Protein AF-I2FUZ2-F1 (afdb_monomer)

Foldseek 3Di:
DDDDDDDDPDDPDDDPVVVVCVPPPPDPPPDDPDDDPPPPPPPPDPDDPPDDDDDPDDDDDDPDDDDPDPPPCPPDPPPDDDDPPVPDDPDDDDPVVVCVVCVVVPCPPCVPVDPPPDPDPDDPDDDDDDPDDPDPDDDPPPPDDPDDPDDDDPQVVLVVVLVVLVVVLVVLVVCVVVVVPDDDDDPPPSVVVNVVSVVVNVVSVVVPDPPVVPPDPPPVVVVVVVVVVVVVPDDDDDDDDDDDDDDDPPDDDVVVVVVVVVVVVVVVVVVCVVVVCPVVVVCPVDPRDDDVVVVVVVVVVVVVCVVCVVVVVVVVVVVVVVVVVVVVVVVVVVVVVVPDPPPPPDDDDDDDPVVVVVVVVVVVVCVVCVVVVVCVVVVVVVCVVCVVVVVVVVVVVVVVVVVVVVVVVVVVVVVVVVVVVVVVVVVVVVVVVVVVVVVVVVVVVVVVVVVVVVVVD

Structure (mmCIF, N/CA/C/O backbone):
data_AF-I2FUZ2-F1
#
_entry.id   AF-I2FUZ2-F1
#
loop_
_atom_site.group_PDB
_atom_site.id
_atom_site.type_symbol
_atom_site.label_atom_id
_atom_site.label_alt_id
_atom_site.label_comp_id
_atom_site.label_asym_id
_atom_site.label_entity_id
_atom_site.label_seq_id
_atom_site.pdbx_PDB_ins_code
_atom_site.Cartn_x
_atom_site.Cartn_y
_atom_site.Cartn_z
_atom_site.occupancy
_atom_site.B_iso_or_equiv
_atom_site.auth_seq_id
_atom_site.auth_comp_id
_atom_site.auth_asym_id
_atom_site.auth_atom_id
_atom_site.pdbx_PDB_model_num
ATOM 1 N N . MET A 1 1 ? 18.323 -67.529 -18.751 1.00 40.09 1 MET A N 1
ATOM 2 C CA . MET A 1 1 ? 19.541 -66.692 -18.759 1.00 40.09 1 MET A CA 1
ATOM 3 C C . MET A 1 1 ? 19.443 -65.719 -19.923 1.00 40.09 1 MET A C 1
ATOM 5 O O . MET A 1 1 ? 19.064 -66.147 -21.001 1.00 40.09 1 MET A O 1
ATOM 9 N N . SER A 1 2 ? 19.791 -64.460 -19.655 1.00 39.03 2 SER A N 1
ATOM 10 C CA . SER A 1 2 ? 19.950 -63.307 -20.558 1.00 39.03 2 SER A CA 1
ATOM 11 C C . SER A 1 2 ? 18.724 -62.638 -21.204 1.00 39.03 2 SER A C 1
ATOM 13 O O . SER A 1 2 ? 18.234 -63.072 -22.235 1.00 39.03 2 SER A O 1
ATOM 15 N N . GLN A 1 3 ? 18.390 -61.487 -20.599 1.00 40.50 3 GLN A N 1
ATOM 16 C CA . GLN A 1 3 ? 18.209 -60.156 -21.208 1.00 40.50 3 GLN A CA 1
ATOM 17 C C . GLN A 1 3 ? 17.026 -59.921 -22.162 1.00 40.50 3 GLN A C 1
ATOM 19 O O . GLN A 1 3 ? 17.056 -60.363 -23.299 1.00 40.50 3 GLN A O 1
ATOM 24 N N . GLN A 1 4 ? 16.083 -59.060 -21.753 1.00 32.25 4 GLN A N 1
ATOM 25 C CA . GLN A 1 4 ? 16.110 -57.640 -22.143 1.00 32.25 4 GLN A CA 1
ATOM 26 C C . GLN A 1 4 ? 15.110 -56.842 -21.288 1.00 32.25 4 GLN A C 1
ATOM 28 O O . GLN A 1 4 ? 13.900 -57.006 -21.397 1.00 32.25 4 GLN A O 1
ATOM 33 N N . ALA A 1 5 ? 15.635 -56.000 -20.397 1.00 36.00 5 ALA A N 1
ATOM 34 C CA . ALA A 1 5 ? 14.879 -54.963 -19.712 1.00 36.00 5 ALA A CA 1
ATOM 35 C C . ALA A 1 5 ? 15.056 -53.675 -20.522 1.00 36.00 5 ALA A C 1
ATOM 37 O O . ALA A 1 5 ? 16.137 -53.093 -20.530 1.00 36.00 5 ALA A O 1
ATOM 38 N N . SER A 1 6 ? 14.012 -53.256 -21.227 1.00 32.69 6 SER A N 1
ATOM 39 C CA . SER A 1 6 ? 13.906 -51.931 -21.837 1.00 32.69 6 SER A CA 1
ATOM 40 C C . SER A 1 6 ? 12.776 -51.188 -21.132 1.00 32.69 6 SER A C 1
ATOM 42 O O . SER A 1 6 ? 11.663 -51.092 -21.642 1.00 32.69 6 SER A O 1
ATOM 44 N N . ALA A 1 7 ? 13.052 -50.732 -19.911 1.00 34.69 7 ALA A N 1
ATOM 45 C CA . ALA A 1 7 ? 12.229 -49.735 -19.246 1.00 34.69 7 ALA A CA 1
ATOM 46 C C . ALA A 1 7 ? 12.725 -48.365 -19.716 1.00 34.69 7 ALA A C 1
ATOM 48 O O . ALA A 1 7 ? 13.815 -47.923 -19.361 1.00 34.69 7 ALA A O 1
ATOM 49 N N . SER A 1 8 ? 11.936 -47.753 -20.587 1.00 34.09 8 SER A N 1
ATOM 50 C CA . SER A 1 8 ? 12.057 -46.389 -21.079 1.00 34.09 8 SER A CA 1
ATOM 51 C C . SER A 1 8 ? 11.969 -45.398 -19.916 1.00 34.09 8 SER A C 1
ATOM 53 O O . SER A 1 8 ? 10.891 -45.021 -19.465 1.00 34.09 8 SER A O 1
ATOM 55 N N . THR A 1 9 ? 13.128 -44.979 -19.416 1.00 35.41 9 THR A N 1
ATOM 56 C CA . THR A 1 9 ? 13.282 -43.813 -18.545 1.00 35.41 9 THR A CA 1
ATOM 57 C C . THR A 1 9 ? 13.390 -42.571 -19.421 1.00 35.41 9 THR A C 1
ATOM 59 O O . THR A 1 9 ? 14.491 -42.111 -19.709 1.00 35.41 9 THR A O 1
ATOM 62 N N . ASP A 1 10 ? 12.254 -42.057 -19.883 1.00 38.00 10 ASP A N 1
ATOM 63 C CA . ASP A 1 10 ? 12.193 -40.763 -20.567 1.00 38.00 10 ASP A CA 1
ATOM 64 C C . ASP A 1 10 ? 10.970 -39.996 -20.055 1.00 38.00 10 ASP A C 1
ATOM 66 O O . ASP A 1 10 ? 9.914 -39.930 -20.673 1.00 38.00 10 ASP A O 1
ATOM 70 N N . ALA A 1 11 ? 11.078 -39.526 -18.813 1.00 39.94 11 ALA A N 1
ATOM 71 C CA . ALA A 1 11 ? 10.069 -38.702 -18.158 1.00 39.94 11 ALA A CA 1
ATOM 72 C C . ALA A 1 11 ? 10.743 -37.861 -17.070 1.00 39.94 11 ALA A C 1
ATOM 74 O O . ALA A 1 11 ? 10.525 -38.066 -15.879 1.00 39.94 11 ALA A O 1
ATOM 75 N N . LEU A 1 12 ? 11.623 -36.940 -17.465 1.00 42.84 12 LEU A N 1
ATOM 76 C CA . LEU A 1 12 ? 12.189 -35.968 -16.531 1.00 42.84 12 LEU A CA 1
ATOM 77 C C . LEU A 1 12 ? 12.369 -34.603 -17.206 1.00 42.84 12 LEU A C 1
ATOM 79 O O . LEU A 1 12 ? 13.480 -34.220 -17.548 1.00 42.84 12 LEU A O 1
ATOM 83 N N . ALA A 1 13 ? 11.249 -33.906 -17.428 1.00 43.50 13 ALA A N 1
ATOM 84 C CA . ALA A 1 13 ? 11.123 -32.438 -17.470 1.00 43.50 13 ALA A CA 1
ATOM 85 C C . ALA A 1 13 ? 9.737 -32.061 -18.030 1.00 43.50 13 ALA A C 1
ATOM 87 O O . ALA A 1 13 ? 9.610 -31.598 -19.157 1.00 43.50 13 ALA A O 1
ATOM 88 N N . GLY A 1 14 ? 8.677 -32.293 -17.256 1.00 41.06 14 GLY A N 1
ATOM 89 C CA . GLY A 1 14 ? 7.316 -31.901 -17.624 1.00 41.06 14 GLY A CA 1
ATOM 90 C C . GLY A 1 14 ? 6.618 -31.304 -16.414 1.00 41.06 14 GLY A C 1
ATOM 91 O O . GLY A 1 14 ? 6.515 -31.964 -15.387 1.00 41.06 14 GLY A O 1
ATOM 92 N N . SER A 1 15 ? 6.225 -30.037 -16.543 1.00 50.38 15 SER A N 1
ATOM 93 C CA . SER A 1 15 ? 5.477 -29.192 -15.603 1.00 50.38 15 SER A CA 1
ATOM 94 C C . SER A 1 15 ? 4.699 -29.941 -14.507 1.00 50.38 15 SER A C 1
ATOM 96 O O . SER A 1 15 ? 3.905 -30.834 -14.796 1.00 50.38 15 SER A O 1
ATOM 98 N N . SER A 1 16 ? 4.855 -29.523 -13.245 1.00 55.97 16 SER A N 1
ATOM 99 C CA . SER A 1 16 ? 4.194 -30.117 -12.064 1.00 55.97 16 SER A CA 1
ATOM 100 C C . SER A 1 16 ? 2.656 -30.123 -12.114 1.00 55.97 16 SER A C 1
ATOM 102 O O . SER A 1 16 ? 2.009 -30.736 -11.268 1.00 55.97 16 SER A O 1
ATOM 104 N N . SER A 1 17 ? 2.053 -29.458 -13.101 1.00 58.78 17 SER A N 1
ATOM 105 C CA . SER A 1 17 ? 0.627 -29.546 -13.408 1.00 58.78 17 SER A CA 1
ATOM 106 C C . SER A 1 17 ? 0.233 -30.854 -14.106 1.00 58.78 17 SER A C 1
ATOM 108 O O . SER A 1 17 ? -0.862 -31.346 -13.856 1.00 58.78 17 SER A O 1
ATOM 110 N N . TYR A 1 18 ? 1.107 -31.467 -14.911 1.00 66.31 18 TYR A N 1
ATOM 111 C CA . TYR A 1 18 ? 0.784 -32.696 -15.652 1.00 66.31 18 TYR A CA 1
ATOM 112 C C . TYR A 1 18 ? 0.655 -33.924 -14.746 1.00 66.31 18 TYR A C 1
ATOM 114 O O . TYR A 1 18 ? -0.139 -34.819 -15.024 1.00 66.31 18 TYR A O 1
ATOM 122 N N . THR A 1 19 ? 1.365 -33.958 -13.616 1.00 78.88 19 THR A N 1
ATOM 123 C CA . THR A 1 19 ? 1.270 -35.071 -12.656 1.00 78.88 19 THR A CA 1
ATOM 124 C C . THR A 1 19 ? -0.085 -35.128 -11.951 1.00 78.88 19 THR A C 1
ATOM 126 O O . THR A 1 19 ? -0.524 -36.216 -11.587 1.00 78.88 19 THR A O 1
ATOM 129 N N . LYS A 1 20 ? -0.781 -33.988 -11.803 1.00 83.75 20 LYS A N 1
ATOM 130 C CA . LYS A 1 20 ? -2.131 -33.928 -11.214 1.00 83.75 20 LYS A CA 1
ATOM 131 C C . LYS A 1 20 ? -3.186 -34.589 -12.102 1.00 83.75 20 LYS A C 1
ATOM 133 O O . LYS A 1 20 ? -4.158 -35.121 -11.581 1.00 83.75 20 LYS A O 1
ATOM 138 N N . TYR A 1 21 ? -2.985 -34.557 -13.420 1.00 84.69 21 TYR A N 1
ATOM 139 C CA . TYR A 1 21 ? -3.947 -35.051 -14.408 1.00 84.69 21 TYR A CA 1
ATOM 140 C C . TYR A 1 21 ? -3.575 -36.418 -14.999 1.00 84.69 21 TYR A C 1
ATOM 142 O O . TYR A 1 21 ? -4.406 -37.050 -15.638 1.00 84.69 21 TYR A O 1
ATOM 150 N N . ALA A 1 22 ? -2.363 -36.914 -14.738 1.00 83.06 22 ALA A N 1
ATOM 151 C CA . ALA A 1 22 ? -1.877 -38.203 -15.233 1.00 83.06 22 ALA A CA 1
ATOM 152 C C . ALA A 1 22 ? -2.660 -39.426 -14.711 1.00 83.06 22 ALA A C 1
ATOM 154 O O . ALA A 1 22 ? -2.589 -40.497 -15.308 1.00 83.06 22 ALA A O 1
ATOM 155 N N . SER A 1 23 ? -3.384 -39.295 -13.593 1.00 84.50 23 SER A N 1
ATOM 156 C CA . SER A 1 23 ? -4.227 -40.359 -13.027 1.00 84.50 23 SER A CA 1
ATOM 157 C C . SER A 1 23 ? -5.651 -40.389 -13.593 1.00 84.50 23 SER A C 1
ATOM 159 O O . SER A 1 23 ? -6.408 -41.307 -13.273 1.00 84.50 23 SER A O 1
ATOM 161 N N . LEU A 1 24 ? -6.032 -39.401 -14.410 1.00 86.12 24 LEU A N 1
ATOM 162 C CA . LEU A 1 24 ? -7.359 -39.311 -15.014 1.00 86.12 24 LEU A CA 1
ATOM 163 C C . LEU A 1 24 ? -7.347 -39.982 -16.403 1.00 86.12 24 LEU A C 1
ATOM 165 O O . LEU A 1 24 ? -6.492 -39.647 -17.221 1.00 86.12 24 LEU A O 1
ATOM 169 N N . PRO A 1 25 ? -8.281 -40.909 -16.695 1.00 81.81 25 PRO A N 1
ATOM 170 C CA . PRO A 1 25 ? -8.277 -41.685 -17.941 1.00 81.81 25 PRO A CA 1
ATOM 171 C C . PRO A 1 25 ? -8.645 -40.883 -19.206 1.00 81.81 25 PRO A C 1
ATOM 173 O O . PRO A 1 25 ? -8.285 -41.313 -20.296 1.00 81.81 25 PRO A O 1
ATOM 176 N N . ASP A 1 26 ? -9.304 -39.727 -19.067 1.00 79.69 26 ASP A N 1
ATOM 177 C CA . ASP A 1 26 ? -9.856 -38.926 -20.179 1.00 79.69 26 ASP A CA 1
ATOM 178 C C . ASP A 1 26 ? -9.151 -37.564 -20.369 1.00 79.69 26 ASP A C 1
ATOM 180 O O . ASP A 1 26 ? -9.751 -36.597 -20.839 1.00 79.69 26 ASP A O 1
ATOM 184 N N . VAL A 1 27 ? -7.875 -37.448 -19.986 1.00 84.56 27 VAL A N 1
ATOM 185 C CA . VAL A 1 27 ? -7.090 -36.224 -20.231 1.00 84.56 27 VAL A CA 1
ATOM 186 C C . VAL A 1 27 ? -6.221 -36.412 -21.468 1.00 84.56 27 VAL A C 1
ATOM 188 O O . VAL A 1 27 ? -5.251 -37.171 -21.460 1.00 84.56 27 VAL A O 1
ATOM 191 N N . ASP A 1 28 ? -6.563 -35.696 -22.538 1.00 81.88 28 ASP A N 1
ATOM 192 C CA . ASP A 1 28 ? -5.774 -35.671 -23.767 1.00 81.88 28 ASP A CA 1
ATOM 193 C C . ASP A 1 28 ? -4.495 -34.848 -23.557 1.00 81.88 28 ASP A C 1
ATOM 195 O O . ASP A 1 28 ? -4.516 -33.621 -23.510 1.00 81.88 28 ASP A O 1
ATOM 199 N N . THR A 1 29 ? -3.367 -35.543 -23.410 1.00 79.94 29 THR A N 1
ATOM 200 C CA . THR A 1 29 ? -2.031 -34.937 -23.284 1.00 79.94 29 THR A CA 1
ATOM 201 C C . THR A 1 29 ? -1.357 -34.688 -24.637 1.00 79.94 29 THR A C 1
ATOM 203 O O . THR A 1 29 ? -0.244 -34.166 -24.676 1.00 79.94 29 THR A O 1
ATOM 206 N N . SER A 1 30 ? -2.002 -35.080 -25.741 1.00 81.94 30 SER A N 1
ATOM 207 C CA . SER A 1 30 ? -1.455 -34.989 -27.099 1.00 81.94 30 SER A CA 1
ATOM 208 C C . SER A 1 30 ? -1.978 -33.789 -27.891 1.00 81.94 30 SER A C 1
ATOM 210 O O . SER A 1 30 ? -1.335 -33.366 -28.856 1.00 81.94 30 SER A O 1
ATOM 212 N N . ALA A 1 31 ? -3.115 -33.222 -27.486 1.00 84.00 31 ALA A N 1
ATOM 213 C CA . ALA A 1 31 ? -3.659 -32.012 -28.083 1.00 84.00 31 ALA A CA 1
ATOM 214 C C . ALA A 1 31 ? -2.848 -30.757 -27.688 1.00 84.00 31 ALA A C 1
ATOM 216 O O . ALA A 1 31 ? -2.368 -30.658 -26.557 1.00 84.00 31 ALA A O 1
ATOM 217 N N . PRO A 1 32 ? -2.703 -29.767 -28.590 1.00 84.81 32 PRO A N 1
ATOM 218 C CA . PRO A 1 32 ? -2.179 -28.454 -28.231 1.00 84.81 32 PRO A CA 1
ATOM 219 C C . PRO A 1 32 ? -3.087 -27.763 -27.201 1.00 84.81 32 PRO A C 1
ATOM 221 O O . PRO A 1 32 ? -4.308 -27.764 -27.340 1.00 84.81 32 PRO A O 1
ATOM 224 N N . ASP A 1 33 ? -2.466 -27.136 -26.200 1.00 84.25 33 ASP A N 1
ATOM 225 C CA . ASP A 1 33 ? -3.142 -26.428 -25.096 1.00 84.25 33 ASP A CA 1
ATOM 226 C C . ASP A 1 33 ? -3.982 -25.234 -25.594 1.00 84.25 33 ASP A C 1
ATOM 228 O O . ASP A 1 33 ? -5.037 -24.909 -25.054 1.00 84.25 33 ASP A O 1
ATOM 232 N N . VAL A 1 34 ? -3.547 -24.598 -26.689 1.00 88.44 34 VAL A N 1
ATOM 233 C CA . VAL A 1 34 ? -4.224 -23.447 -27.295 1.00 88.44 34 VAL A CA 1
ATOM 234 C C . VAL A 1 34 ? -4.380 -23.667 -28.798 1.00 88.44 34 VAL A C 1
ATOM 236 O O . VAL A 1 34 ? -3.397 -23.779 -29.529 1.00 88.44 34 VAL A O 1
ATOM 239 N N . TYR A 1 35 ? -5.626 -23.681 -29.272 1.00 85.19 35 TYR A N 1
ATOM 240 C CA . TYR A 1 35 ? -5.950 -23.627 -30.698 1.00 85.19 35 TYR A CA 1
ATOM 241 C C . TYR A 1 35 ? -6.196 -22.176 -31.108 1.00 85.19 35 TYR A C 1
ATOM 243 O O . TYR A 1 35 ? -7.322 -21.681 -31.060 1.00 85.19 35 TYR A O 1
ATOM 251 N N . GLU A 1 36 ? -5.137 -21.481 -31.511 1.00 84.50 36 GLU A N 1
ATOM 252 C CA . GLU A 1 36 ? -5.258 -20.156 -32.115 1.00 84.50 36 GLU A CA 1
ATOM 253 C C . GLU A 1 36 ? -5.409 -20.256 -33.637 1.00 84.50 36 GLU A C 1
ATOM 255 O O . GLU A 1 36 ? -4.778 -21.077 -34.308 1.00 84.50 36 GLU A O 1
ATOM 260 N N . SER A 1 37 ? -6.267 -19.411 -34.216 1.00 79.12 37 SER A N 1
ATOM 261 C CA . SER A 1 37 ? -6.282 -19.247 -35.665 1.00 79.12 37 SER A CA 1
ATOM 262 C C . SER A 1 37 ? -4.959 -18.609 -36.072 1.00 79.12 37 SER A C 1
ATOM 264 O O . SER A 1 37 ? -4.671 -17.499 -35.623 1.00 79.12 37 SER A O 1
ATOM 266 N N . ILE A 1 38 ? -4.203 -19.255 -36.963 1.00 64.88 38 ILE A N 1
ATOM 267 C CA . ILE A 1 38 ? -3.047 -18.670 -37.663 1.00 64.88 38 ILE A CA 1
ATOM 268 C C . ILE A 1 38 ? -3.569 -17.607 -38.650 1.00 64.88 38 ILE A C 1
ATOM 270 O O . ILE A 1 38 ? -3.427 -17.700 -39.866 1.00 64.88 38 ILE A O 1
ATOM 274 N N . ALA A 1 39 ? -4.268 -16.602 -38.137 1.00 58.19 39 ALA A N 1
ATOM 275 C CA . ALA A 1 39 ? -4.324 -15.312 -38.777 1.00 58.19 39 ALA A CA 1
ATOM 276 C C . ALA A 1 39 ? -2.962 -14.671 -38.488 1.00 58.19 39 ALA A C 1
ATOM 278 O O . ALA A 1 39 ? -2.496 -14.765 -37.349 1.00 58.19 39 ALA A O 1
ATOM 279 N N . PRO A 1 40 ? -2.290 -14.046 -39.472 1.00 61.94 40 PRO A N 1
ATOM 280 C CA . PRO A 1 40 ? -1.112 -13.251 -39.163 1.00 61.94 40 PRO A CA 1
ATOM 281 C C . PRO A 1 40 ? -1.526 -12.294 -38.053 1.00 61.94 40 PRO A C 1
ATOM 283 O O . PRO A 1 40 ? -2.504 -11.571 -38.251 1.00 61.94 40 PRO A O 1
ATOM 286 N N . MET A 1 41 ? -0.850 -12.379 -36.898 1.00 49.06 41 MET A N 1
ATOM 287 C CA . MET A 1 41 ? -1.004 -11.477 -35.758 1.00 49.06 41 MET A CA 1
ATOM 288 C C . MET A 1 41 ? -1.288 -10.097 -36.321 1.00 49.06 41 MET A C 1
ATOM 290 O O . MET A 1 41 ? -0.409 -9.465 -36.911 1.00 49.06 41 MET A O 1
ATOM 294 N N . ARG A 1 42 ? -2.562 -9.700 -36.280 1.00 50.50 42 ARG A N 1
ATOM 295 C CA . ARG A 1 42 ? -3.003 -8.443 -36.852 1.00 50.50 42 ARG A CA 1
ATOM 296 C C . ARG A 1 42 ? -2.493 -7.440 -35.849 1.00 50.50 42 ARG A C 1
ATOM 298 O O . ARG A 1 42 ? -3.175 -7.167 -34.870 1.00 50.50 42 ARG A O 1
ATOM 305 N N . THR A 1 43 ? -1.246 -7.014 -36.039 1.00 51.72 43 THR A N 1
ATOM 306 C CA . THR A 1 43 ? -0.630 -5.940 -35.281 1.00 51.72 43 THR A CA 1
ATOM 307 C C . THR A 1 43 ? -1.654 -4.826 -35.318 1.00 51.72 43 THR A C 1
ATOM 309 O O . THR A 1 43 ? -1.938 -4.279 -36.386 1.00 51.72 43 THR A O 1
ATOM 312 N N . SER A 1 44 ? -2.317 -4.578 -34.196 1.00 49.28 44 SER A N 1
ATOM 313 C CA . SER A 1 44 ? -3.016 -3.327 -33.995 1.00 49.28 44 SER A CA 1
ATOM 314 C C . SER A 1 44 ? -1.972 -2.252 -34.268 1.00 49.28 44 SER A C 1
ATOM 316 O O . SER A 1 44 ? -0.991 -2.152 -33.536 1.00 49.28 44 SER A O 1
ATOM 318 N N . ASP A 1 45 ? -2.130 -1.601 -35.420 1.00 42.84 45 ASP A N 1
ATOM 319 C CA . ASP A 1 45 ? -1.309 -0.532 -35.984 1.00 42.84 45 ASP A CA 1
ATOM 320 C C . ASP A 1 45 ? -0.546 0.254 -34.899 1.00 42.84 45 ASP A C 1
ATOM 322 O O . ASP A 1 45 ? -1.166 1.051 -34.194 1.00 42.84 45 ASP A O 1
ATOM 326 N N . PRO A 1 46 ? 0.786 0.109 -34.754 1.00 53.25 46 PRO A N 1
ATOM 327 C CA . PRO A 1 46 ? 1.565 0.945 -33.849 1.00 53.25 46 PRO A CA 1
ATOM 328 C C . PRO A 1 46 ? 2.010 2.230 -34.562 1.00 53.25 46 PRO A C 1
ATOM 330 O O . PRO A 1 46 ? 3.139 2.694 -34.408 1.00 53.25 46 PRO A O 1
ATOM 333 N N . SER A 1 47 ? 1.142 2.807 -35.392 1.00 44.41 47 SER A N 1
ATOM 334 C CA . SER A 1 47 ? 1.383 4.120 -35.977 1.00 44.41 47 SER A CA 1
ATOM 335 C C . SER A 1 47 ? 0.070 4.850 -36.193 1.00 44.41 47 SER A C 1
ATOM 337 O O . SER A 1 47 ? -0.750 4.445 -37.012 1.00 44.41 47 SER A O 1
ATOM 339 N N . HIS A 1 48 ? -0.092 5.936 -35.440 1.00 50.47 48 HIS A N 1
ATOM 340 C CA . HIS A 1 48 ? -1.071 7.004 -35.601 1.00 50.47 48 HIS A CA 1
ATOM 341 C C . HIS A 1 48 ? -1.690 7.092 -37.007 1.00 50.47 48 HIS A C 1
ATOM 343 O O . HIS A 1 48 ? -1.180 7.782 -37.892 1.00 50.47 48 HIS A O 1
ATOM 349 N N . SER A 1 49 ? -2.848 6.455 -37.191 1.00 39.06 49 SER A N 1
ATOM 350 C CA . SER A 1 49 ? -3.772 6.822 -38.257 1.00 39.06 49 SER A CA 1
ATOM 351 C C . SER A 1 49 ? -4.666 7.928 -37.719 1.00 39.06 49 SER A C 1
ATOM 353 O O . SER A 1 49 ? -5.631 7.702 -36.992 1.00 39.06 49 SER A O 1
ATOM 355 N N . SER A 1 50 ? -4.303 9.156 -38.063 1.00 49.25 50 SER A N 1
ATOM 356 C CA . SER A 1 50 ? -5.103 10.364 -37.926 1.00 49.25 50 SER A CA 1
ATOM 357 C C . SER A 1 50 ? -6.389 10.242 -38.751 1.00 49.25 50 SER A C 1
ATOM 359 O O . SER A 1 50 ? -6.536 10.807 -39.834 1.00 49.25 50 SER A O 1
ATOM 361 N N . ARG A 1 51 ? -7.366 9.500 -38.223 1.00 37.91 51 ARG A N 1
ATOM 362 C CA . ARG A 1 51 ? -8.724 9.439 -38.759 1.00 37.91 51 ARG A CA 1
ATOM 363 C C . ARG A 1 51 ? -9.646 10.208 -37.826 1.00 37.91 51 ARG A C 1
ATOM 365 O O . ARG A 1 51 ? -10.132 9.689 -36.832 1.00 37.91 51 ARG A O 1
ATOM 372 N N . ARG A 1 52 ? -9.878 11.475 -38.183 1.00 49.91 52 ARG A N 1
ATOM 373 C CA . ARG A 1 52 ? -10.931 12.332 -37.623 1.00 49.91 52 ARG A CA 1
ATOM 374 C C . ARG A 1 52 ? -12.264 11.581 -37.714 1.00 49.91 52 ARG A C 1
ATOM 376 O O . ARG A 1 52 ? -12.892 11.573 -38.771 1.00 49.91 52 ARG A O 1
ATOM 383 N N . GLN A 1 53 ? -12.695 10.966 -36.620 1.00 38.03 53 GLN A N 1
ATOM 384 C CA . GLN A 1 53 ? -14.092 10.629 -36.400 1.00 38.03 53 GLN A CA 1
ATOM 385 C C . GLN A 1 53 ? -14.621 11.507 -35.278 1.00 38.03 53 GLN A C 1
ATOM 387 O O . GLN A 1 53 ? -14.063 11.612 -34.195 1.00 38.03 53 GLN A O 1
ATOM 392 N N . LYS A 1 54 ? -15.686 12.213 -35.627 1.00 47.59 54 LYS A N 1
ATOM 393 C CA . LYS A 1 54 ? -16.446 13.114 -34.786 1.00 47.59 54 LYS A CA 1
ATOM 394 C C . LYS A 1 54 ? -17.162 12.293 -33.711 1.00 47.59 54 LYS A C 1
ATOM 396 O O . LYS A 1 54 ? -18.186 11.694 -34.016 1.00 47.59 54 LYS A O 1
ATOM 401 N N . SER A 1 55 ? -16.640 12.282 -32.488 1.00 34.28 55 SER A N 1
ATOM 402 C CA . SER A 1 55 ? -17.370 11.828 -31.304 1.00 34.28 55 SER A CA 1
ATOM 403 C C . SER A 1 55 ? -17.915 13.044 -30.563 1.00 34.28 55 SER A C 1
ATOM 405 O O . SER A 1 55 ? -17.207 13.778 -29.883 1.00 34.28 55 SER A O 1
ATOM 407 N N . THR A 1 56 ? -19.204 13.293 -30.761 1.00 44.94 56 THR A N 1
ATOM 408 C CA . THR A 1 56 ? -20.031 14.021 -29.804 1.00 44.94 56 THR A CA 1
ATOM 409 C C . THR A 1 56 ? -20.265 13.097 -28.615 1.00 44.94 56 THR A C 1
ATOM 411 O O . THR A 1 56 ? -20.927 12.073 -28.776 1.00 44.94 56 THR A O 1
ATOM 414 N N . GLY A 1 57 ? -19.717 13.443 -27.461 1.00 34.62 57 GLY A N 1
ATOM 415 C CA . GLY A 1 57 ? -19.909 12.710 -26.218 1.00 34.62 57 GLY A CA 1
ATOM 416 C C . GLY A 1 57 ? -19.120 13.408 -25.129 1.00 34.62 57 GLY A C 1
ATOM 417 O O . GLY A 1 57 ? -17.905 13.265 -25.080 1.00 34.62 57 GLY A O 1
ATOM 418 N N . ASN A 1 58 ? -19.821 14.230 -24.352 1.00 47.91 58 ASN A N 1
ATOM 419 C CA . ASN A 1 58 ? -19.364 14.693 -23.051 1.00 47.91 58 ASN A CA 1
ATOM 420 C C . ASN A 1 58 ? -18.984 13.474 -22.205 1.00 47.91 58 ASN A C 1
ATOM 422 O O . ASN A 1 58 ? -19.705 12.481 -22.278 1.00 47.91 58 ASN A O 1
ATOM 426 N N . ASP A 1 59 ? -17.877 13.568 -21.470 1.00 39.19 59 ASP A N 1
ATOM 427 C CA . ASP A 1 59 ? -17.748 13.220 -20.045 1.00 39.19 59 ASP A CA 1
ATOM 428 C C . ASP A 1 59 ? -16.249 13.128 -19.695 1.00 39.19 59 ASP A C 1
ATOM 430 O O . ASP A 1 59 ? -15.706 12.043 -19.502 1.00 39.19 59 ASP A O 1
ATOM 434 N N . ASP A 1 60 ? -15.571 14.280 -19.623 1.00 39.56 60 ASP A N 1
ATOM 435 C CA . ASP A 1 60 ? -14.278 14.380 -18.938 1.00 39.56 60 ASP A CA 1
ATOM 436 C C . ASP A 1 60 ? -14.558 14.670 -17.458 1.00 39.56 60 ASP A C 1
ATOM 438 O O . ASP A 1 60 ? -14.961 15.770 -17.075 1.00 39.56 60 ASP A O 1
ATOM 442 N N . PHE A 1 61 ? -14.408 13.637 -16.632 1.00 37.31 61 PHE A N 1
ATOM 443 C CA . PHE A 1 61 ? -14.356 13.758 -15.181 1.00 37.31 61 PHE A CA 1
ATOM 444 C C . PHE A 1 61 ? -12.985 14.322 -14.784 1.00 37.31 61 PHE A C 1
ATOM 446 O O . PHE A 1 61 ? -11.968 13.639 -14.908 1.00 37.31 61 PHE A O 1
ATOM 453 N N . ASP A 1 62 ? -12.974 15.557 -14.283 1.00 38.56 62 ASP A N 1
ATOM 454 C CA . ASP A 1 62 ? -11.825 16.179 -13.623 1.00 38.56 62 ASP A CA 1
ATOM 455 C C . ASP A 1 62 ? -11.396 15.347 -12.400 1.00 38.56 62 ASP A C 1
ATOM 457 O O . ASP A 1 62 ? -12.074 15.318 -11.371 1.00 38.56 62 ASP A O 1
ATOM 461 N N . SER A 1 63 ? -10.244 14.683 -12.503 1.00 34.38 63 SER A N 1
ATOM 462 C CA . SER A 1 63 ? -9.486 14.183 -11.355 1.00 34.38 63 SER A CA 1
ATOM 463 C C . SER A 1 63 ? -8.313 15.128 -11.115 1.00 34.38 63 SER A C 1
ATOM 465 O O . SER A 1 63 ? -7.232 14.956 -11.675 1.00 34.38 63 SER A O 1
ATOM 467 N N . ASP A 1 64 ? -8.544 16.133 -10.276 1.00 42.09 64 ASP A N 1
ATO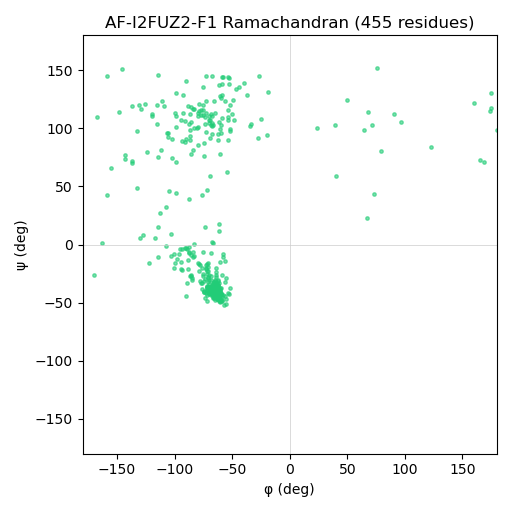M 468 C CA . ASP A 1 64 ? -7.540 17.086 -9.808 1.00 42.09 64 ASP A CA 1
ATOM 469 C C . ASP A 1 64 ? -6.525 16.356 -8.902 1.00 42.09 64 ASP A C 1
ATOM 471 O O . ASP A 1 64 ? -6.766 16.123 -7.716 1.00 42.09 64 ASP A O 1
ATOM 475 N N . SER A 1 65 ? -5.403 15.916 -9.480 1.00 33.53 65 SER A N 1
ATOM 476 C CA . SER A 1 65 ? -4.249 15.401 -8.738 1.00 33.53 65 SER A CA 1
ATOM 477 C C . SER A 1 65 ? -3.071 16.339 -8.959 1.00 33.53 65 SER A C 1
ATOM 479 O O . SER A 1 65 ? -2.454 16.395 -10.023 1.00 33.53 65 SER A O 1
ATOM 481 N N . SER A 1 66 ? -2.802 17.141 -7.935 1.00 46.19 66 SER A N 1
ATOM 482 C CA . SER A 1 66 ? -1.752 18.142 -7.924 1.00 46.19 66 SER A CA 1
ATOM 483 C C . SER A 1 66 ? -0.364 17.494 -7.957 1.00 46.19 66 SER A C 1
ATOM 485 O O . SER A 1 66 ? 0.079 16.961 -6.941 1.00 46.19 66 SER A O 1
ATOM 487 N N . SER A 1 67 ? 0.358 17.631 -9.071 1.00 37.69 67 SER A N 1
ATOM 488 C CA . SER A 1 67 ? 1.818 17.499 -9.092 1.00 37.69 67 SER A CA 1
ATOM 489 C C . SER A 1 67 ? 2.448 18.746 -9.707 1.00 37.69 67 SER A C 1
ATOM 491 O O . SER A 1 67 ? 2.145 19.166 -10.823 1.00 37.69 67 SER A O 1
ATOM 493 N N . ASP A 1 68 ? 3.277 19.368 -8.886 1.00 47.97 68 ASP A N 1
ATOM 494 C CA . ASP A 1 68 ? 4.003 20.614 -9.065 1.00 47.97 68 ASP A CA 1
ATOM 495 C C . ASP A 1 68 ? 5.247 20.376 -9.930 1.00 47.97 68 ASP A C 1
ATOM 497 O O . ASP A 1 68 ? 6.304 20.073 -9.398 1.00 47.97 68 ASP A O 1
ATOM 501 N N . ASP A 1 69 ? 5.121 20.425 -11.265 1.00 44.34 69 ASP A N 1
ATOM 502 C CA . ASP A 1 69 ? 6.310 20.377 -12.143 1.00 44.34 69 ASP A CA 1
ATOM 503 C C . ASP A 1 69 ? 6.087 20.955 -13.559 1.00 44.34 69 ASP A C 1
ATOM 505 O O . ASP A 1 69 ? 6.486 20.410 -14.590 1.00 44.34 69 ASP A O 1
ATOM 509 N N . SER A 1 70 ? 5.397 22.096 -13.646 1.00 43.47 70 SER A N 1
ATOM 510 C CA . SER A 1 70 ? 5.092 22.767 -14.925 1.00 43.47 70 SER A CA 1
ATOM 511 C C . SER A 1 70 ? 5.893 24.051 -15.169 1.00 43.47 70 SER A C 1
ATOM 513 O O . SER A 1 70 ? 5.422 24.953 -15.859 1.00 43.47 70 SER A O 1
ATOM 515 N N . ASP A 1 71 ? 7.133 24.135 -14.679 1.00 45.81 71 ASP A N 1
ATOM 516 C CA . ASP A 1 71 ? 8.005 25.294 -14.937 1.00 45.81 71 ASP A CA 1
ATOM 517 C C . ASP A 1 71 ? 8.901 25.152 -16.184 1.00 45.81 71 ASP A C 1
ATOM 519 O O . ASP A 1 71 ? 9.570 26.108 -16.580 1.00 45.81 71 ASP A O 1
ATOM 523 N N . ARG A 1 72 ? 8.874 24.012 -16.896 1.00 44.88 72 ARG A N 1
ATOM 524 C CA . ARG A 1 72 ? 9.696 23.803 -18.114 1.00 44.88 72 ARG A CA 1
ATOM 525 C C . ARG A 1 72 ? 8.945 23.809 -19.452 1.00 44.88 72 ARG A C 1
ATOM 527 O O . ARG A 1 72 ? 9.589 23.741 -20.497 1.00 44.88 72 ARG A O 1
ATOM 534 N N . ILE A 1 73 ? 7.617 23.972 -19.472 1.00 44.75 73 ILE A N 1
ATOM 535 C CA . ILE A 1 73 ? 6.808 23.929 -20.718 1.00 44.75 73 ILE A CA 1
ATOM 536 C C . ILE A 1 73 ? 6.148 25.283 -21.043 1.00 44.75 73 ILE A C 1
ATOM 538 O O . ILE A 1 73 ? 5.314 25.395 -21.934 1.00 44.75 73 ILE A O 1
ATOM 542 N N . ALA A 1 74 ? 6.583 26.381 -20.419 1.00 46.31 74 ALA A N 1
ATOM 543 C CA . ALA A 1 74 ? 6.010 27.708 -20.675 1.00 46.31 74 ALA A CA 1
ATOM 544 C C . ALA A 1 74 ? 6.269 28.285 -22.091 1.00 46.31 74 ALA A C 1
ATOM 546 O O . ALA A 1 74 ? 5.832 29.399 -22.362 1.00 46.31 74 ALA A O 1
ATOM 547 N N . ASN A 1 75 ? 6.942 27.555 -22.994 1.00 45.50 75 ASN A N 1
ATOM 548 C CA . ASN A 1 75 ? 7.177 27.975 -24.383 1.00 45.50 75 ASN A CA 1
ATOM 549 C C . ASN A 1 75 ? 6.770 26.957 -25.466 1.00 45.50 75 ASN A C 1
ATOM 551 O O . ASN A 1 75 ? 7.019 27.210 -26.647 1.00 45.50 75 ASN A O 1
ATOM 555 N N . ARG A 1 76 ? 6.091 25.847 -25.141 1.00 41.81 76 ARG A N 1
ATOM 556 C CA . ARG A 1 76 ? 5.403 25.064 -26.182 1.00 41.81 76 ARG A CA 1
ATOM 557 C C . ARG A 1 76 ? 3.979 25.578 -26.330 1.00 41.81 76 ARG A C 1
ATOM 559 O O . ARG A 1 76 ? 3.050 25.097 -25.696 1.00 41.81 76 ARG A O 1
ATOM 566 N N . LYS A 1 77 ? 3.813 26.546 -27.237 1.00 44.94 77 LYS A N 1
ATOM 567 C CA . LYS A 1 77 ? 2.572 26.685 -28.007 1.00 44.94 77 LYS A CA 1
ATOM 568 C C . LYS A 1 77 ? 2.285 25.312 -28.620 1.00 44.94 77 LYS A C 1
ATOM 570 O O . LYS A 1 77 ? 2.888 24.972 -29.633 1.00 44.94 77 LYS A O 1
ATOM 575 N N . HIS A 1 78 ? 1.428 24.516 -27.993 1.00 41.56 78 HIS A N 1
ATOM 576 C CA . HIS A 1 78 ? 0.784 23.389 -28.652 1.00 41.56 78 HIS A CA 1
ATOM 577 C C . HIS A 1 78 ? -0.208 23.990 -29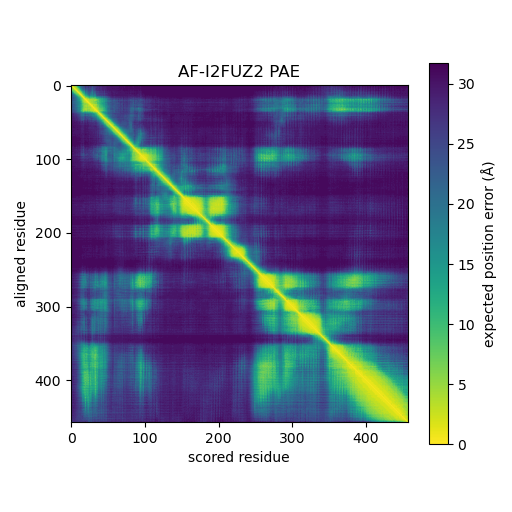.658 1.00 41.56 78 HIS A C 1
ATOM 579 O O . HIS A 1 78 ? -1.165 24.644 -29.241 1.00 41.56 78 HIS A O 1
ATOM 585 N N . PRO A 1 79 ? 0.018 23.877 -30.980 1.00 44.47 79 PRO A N 1
ATOM 586 C CA . PRO A 1 79 ? -0.949 24.330 -31.956 1.00 44.47 79 PRO A CA 1
ATOM 587 C C . PRO A 1 79 ? -1.923 23.176 -32.173 1.00 44.47 79 PRO A C 1
ATOM 589 O O . PRO A 1 79 ? -1.697 22.315 -33.018 1.00 44.47 79 PRO A O 1
ATOM 592 N N . GLY A 1 80 ? -2.988 23.150 -31.382 1.00 50.16 80 GLY A N 1
ATOM 593 C CA . GLY A 1 80 ? -4.097 22.232 -31.594 1.00 50.16 80 GLY A CA 1
ATOM 594 C C . GLY A 1 80 ? -4.370 21.348 -30.396 1.00 50.16 80 GLY A C 1
ATOM 595 O O . GLY A 1 80 ? -3.946 20.204 -30.377 1.00 50.16 80 GLY A O 1
ATOM 596 N N . ASP A 1 81 ? -5.133 21.871 -29.446 1.00 50.38 81 ASP A N 1
ATOM 597 C CA . ASP A 1 81 ? -6.441 21.293 -29.165 1.00 50.38 81 ASP A CA 1
ATOM 598 C C . ASP A 1 81 ? -7.313 22.335 -28.454 1.00 50.38 81 ASP A C 1
ATOM 600 O O . ASP A 1 81 ? -6.805 23.179 -27.720 1.00 50.38 81 ASP A O 1
ATOM 604 N N . GLY A 1 82 ? -8.610 22.322 -28.739 1.00 48.28 82 GLY A N 1
ATOM 605 C CA . GLY A 1 82 ? -9.560 23.325 -28.265 1.00 48.28 82 GLY A CA 1
ATOM 606 C C . GLY A 1 82 ? -9.705 24.500 -29.229 1.00 48.28 82 GLY A C 1
ATOM 607 O O . GLY A 1 82 ? -8.808 25.320 -29.422 1.00 48.28 82 GLY A O 1
ATOM 608 N N . LYS A 1 83 ? -10.882 24.607 -29.848 1.00 54.06 83 LYS A N 1
ATOM 609 C CA . LYS A 1 83 ? -11.322 25.856 -30.471 1.00 54.06 83 LYS A CA 1
ATOM 610 C C . LYS A 1 83 ? -11.225 26.946 -29.407 1.00 54.06 83 LYS A C 1
ATOM 612 O O . LYS A 1 83 ? -12.010 26.944 -28.464 1.00 54.06 83 LYS A O 1
ATOM 617 N N . VAL A 1 84 ? -10.271 27.855 -29.561 1.00 58.59 84 VAL A N 1
ATOM 618 C CA . VAL A 1 84 ? -10.284 29.139 -28.862 1.00 58.59 84 VAL A CA 1
ATOM 619 C C . VAL A 1 84 ? -11.545 29.845 -29.348 1.00 58.59 84 VAL A C 1
ATOM 621 O O . VAL A 1 84 ? -11.580 30.375 -30.456 1.00 58.59 84 VAL A O 1
ATOM 624 N N . ASN A 1 85 ? -12.633 29.720 -28.588 1.00 68.88 85 ASN A N 1
ATOM 625 C CA . ASN A 1 85 ? -13.787 30.584 -28.766 1.00 68.88 85 ASN A CA 1
ATOM 626 C C . ASN A 1 85 ? -13.281 32.008 -28.511 1.00 68.88 85 ASN A C 1
ATOM 628 O O . ASN A 1 85 ? -12.649 32.239 -27.484 1.00 68.88 85 ASN A O 1
ATOM 632 N N . GLU A 1 86 ? -13.532 32.942 -29.431 1.00 73.19 86 GLU A N 1
ATOM 633 C CA . GLU A 1 86 ? -13.096 34.344 -29.291 1.00 73.19 86 GLU A CA 1
ATOM 634 C C . GLU A 1 86 ? -13.698 35.027 -28.045 1.00 73.19 86 GLU A C 1
ATOM 636 O O . GLU A 1 86 ? -13.174 36.040 -27.594 1.00 73.19 86 GLU A O 1
ATOM 641 N N . ASP A 1 87 ? -14.734 34.425 -27.449 1.00 79.81 87 ASP A N 1
ATOM 642 C CA . ASP A 1 87 ? -15.388 34.875 -26.216 1.00 79.81 87 ASP A CA 1
ATOM 643 C C . ASP A 1 87 ? -14.773 34.299 -24.918 1.00 79.81 87 ASP A C 1
ATOM 645 O O . ASP A 1 87 ? -15.243 34.629 -23.829 1.00 79.81 87 ASP A O 1
ATOM 649 N N . ILE A 1 88 ? -13.771 33.406 -24.994 1.00 78.19 88 ILE A N 1
ATOM 650 C CA . ILE A 1 88 ? -13.155 32.767 -23.815 1.00 78.19 88 ILE A CA 1
ATOM 651 C C . ILE A 1 88 ? -11.662 33.093 -23.748 1.00 78.19 88 ILE A C 1
ATOM 653 O O . ILE A 1 88 ? -10.854 32.582 -24.527 1.00 78.19 88 ILE A O 1
ATOM 657 N N . ASP A 1 89 ? -11.281 33.870 -22.736 1.00 77.56 89 ASP A N 1
ATOM 658 C CA . ASP A 1 89 ? -9.883 34.152 -22.421 1.00 77.56 89 ASP A CA 1
ATOM 659 C C . ASP A 1 89 ? -9.200 32.921 -21.802 1.00 77.56 89 ASP A C 1
ATOM 661 O O . ASP A 1 89 ? -9.254 32.682 -20.595 1.00 77.56 89 ASP A O 1
ATOM 665 N N . ALA A 1 90 ? -8.493 32.145 -22.628 1.00 76.56 90 ALA A N 1
ATOM 666 C CA . ALA A 1 90 ? -7.713 30.969 -22.219 1.00 76.56 90 ALA A CA 1
ATOM 667 C C . ALA A 1 90 ? -6.377 31.333 -21.533 1.00 76.56 90 ALA A C 1
ATOM 669 O O . ALA A 1 90 ? -5.322 30.761 -21.826 1.00 76.56 90 ALA A O 1
ATOM 670 N N . THR A 1 91 ? -6.384 32.325 -20.640 1.00 82.19 91 THR A N 1
ATOM 671 C CA . THR A 1 91 ? -5.178 32.694 -19.889 1.00 82.19 91 THR A CA 1
ATOM 672 C C . THR A 1 91 ? -4.820 31.580 -18.903 1.00 82.19 91 THR A C 1
ATOM 674 O O . THR A 1 91 ? -5.549 31.305 -17.955 1.00 82.19 91 THR A O 1
ATOM 677 N N . SER A 1 92 ? -3.698 30.897 -19.147 1.00 77.62 92 SER A N 1
ATOM 678 C CA . SER A 1 92 ? -3.201 29.844 -18.259 1.00 77.62 92 SER A CA 1
ATOM 679 C C . SER A 1 92 ? -2.633 30.462 -16.980 1.00 77.62 92 SER A C 1
ATOM 681 O O . SER A 1 92 ? -1.734 31.308 -17.023 1.00 77.62 92 SER A O 1
ATOM 683 N N . LEU A 1 93 ? -3.163 30.037 -15.833 1.00 81.88 93 LEU A N 1
ATOM 684 C CA . LEU A 1 93 ? -2.667 30.422 -14.519 1.00 81.88 93 LEU A CA 1
ATOM 685 C C . LEU A 1 93 ? -1.432 29.584 -14.181 1.00 81.88 93 LEU A C 1
ATOM 687 O O . LEU A 1 93 ? -1.520 28.379 -13.959 1.00 81.88 93 LEU A O 1
ATOM 691 N N . LYS A 1 94 ? -0.268 30.232 -14.103 1.00 87.56 94 LYS A N 1
ATOM 692 C CA . LYS A 1 94 ? 0.946 29.597 -13.582 1.00 87.56 94 LYS A CA 1
ATOM 693 C C . LYS A 1 94 ? 0.877 29.579 -12.061 1.00 87.56 94 LYS A C 1
ATOM 695 O O . LYS A 1 94 ? 0.916 30.643 -11.441 1.00 87.56 94 LYS A O 1
ATOM 700 N N . ARG A 1 95 ? 0.804 28.385 -11.467 1.00 87.06 95 ARG A N 1
ATOM 701 C CA . ARG A 1 95 ? 0.697 28.191 -10.012 1.00 87.06 95 ARG A CA 1
ATOM 702 C C . ARG A 1 95 ? 1.800 28.921 -9.245 1.00 87.06 95 ARG A C 1
ATOM 704 O O . ARG A 1 95 ? 1.487 29.588 -8.269 1.00 87.06 95 ARG A O 1
ATOM 711 N N . ASN A 1 96 ? 3.039 28.890 -9.735 1.00 88.50 96 ASN A N 1
ATOM 712 C CA . ASN A 1 96 ? 4.185 29.510 -9.059 1.00 88.50 96 ASN A CA 1
ATOM 713 C C . ASN A 1 96 ? 4.167 31.048 -9.118 1.00 88.50 96 ASN A C 1
ATOM 715 O O . ASN A 1 96 ? 4.462 31.705 -8.123 1.00 88.50 96 ASN A O 1
ATOM 719 N N . ASP A 1 97 ? 3.722 31.642 -10.230 1.00 90.56 97 ASP A N 1
ATOM 720 C CA . ASP A 1 97 ? 3.536 33.101 -10.342 1.00 90.56 97 ASP A CA 1
ATOM 721 C C . ASP A 1 97 ? 2.319 33.580 -9.531 1.00 90.56 97 ASP A C 1
ATOM 723 O O . ASP A 1 97 ? 2.371 34.603 -8.851 1.00 90.56 97 ASP A O 1
ATOM 727 N N . ALA A 1 98 ? 1.224 32.814 -9.539 1.00 87.62 98 ALA A N 1
ATOM 728 C CA . ALA A 1 98 ? 0.070 33.086 -8.689 1.00 87.62 98 ALA A CA 1
ATOM 729 C C . ALA A 1 98 ? 0.442 32.983 -7.199 1.00 87.62 98 ALA A C 1
ATOM 731 O O . ALA A 1 98 ? 0.153 33.897 -6.431 1.00 87.62 98 ALA A O 1
ATOM 732 N N . ALA A 1 99 ? 1.149 31.926 -6.795 1.00 87.50 99 ALA A N 1
ATOM 733 C CA . ALA A 1 99 ? 1.620 31.746 -5.427 1.00 87.50 99 ALA A CA 1
ATOM 734 C C . ALA A 1 99 ? 2.551 32.886 -4.995 1.00 87.50 99 ALA A C 1
ATOM 736 O O . ALA A 1 99 ? 2.365 33.425 -3.910 1.00 87.50 99 ALA A O 1
ATOM 737 N N . ALA A 1 100 ? 3.473 33.333 -5.854 1.00 89.00 100 ALA A N 1
ATOM 738 C CA . ALA A 1 100 ? 4.324 34.491 -5.575 1.00 89.00 100 ALA A CA 1
ATOM 739 C C . ALA A 1 100 ? 3.530 35.804 -5.421 1.00 89.00 100 ALA A C 1
ATOM 741 O O . ALA A 1 100 ? 3.892 36.666 -4.622 1.00 89.00 100 ALA A O 1
ATOM 742 N N . LYS A 1 101 ? 2.421 35.965 -6.154 1.00 88.88 101 LYS A N 1
ATOM 743 C CA . LYS A 1 101 ? 1.524 37.126 -6.018 1.00 88.88 101 LYS A CA 1
ATOM 744 C C . LYS A 1 101 ? 0.736 37.110 -4.707 1.00 88.88 101 LYS A C 1
ATOM 746 O O . LYS A 1 101 ? 0.462 38.177 -4.160 1.00 88.88 101 LYS A O 1
ATOM 751 N N . PHE A 1 102 ? 0.388 35.929 -4.196 1.00 86.31 102 PHE A N 1
ATOM 752 C CA . PHE A 1 102 ? -0.395 35.773 -2.965 1.00 86.31 102 PHE A CA 1
ATOM 753 C C . PHE A 1 102 ? 0.446 35.488 -1.712 1.00 86.31 102 PHE A C 1
ATOM 755 O O . PHE A 1 102 ? -0.064 35.645 -0.606 1.00 86.31 102 PHE A O 1
ATOM 762 N N . SER A 1 103 ? 1.735 35.157 -1.835 1.00 83.81 103 SER A N 1
ATOM 763 C CA . SER A 1 103 ? 2.608 34.852 -0.690 1.00 83.81 103 SER A CA 1
ATOM 764 C C . SER A 1 103 ? 2.821 36.044 0.248 1.00 83.81 103 SER A C 1
ATOM 766 O O . SER A 1 103 ? 3.121 35.855 1.420 1.00 83.81 103 SER A O 1
ATOM 768 N N . GLY A 1 104 ? 2.658 37.275 -0.250 1.00 83.25 104 GLY A N 1
ATOM 769 C CA . GLY A 1 104 ? 2.695 38.498 0.559 1.00 83.25 104 GLY A CA 1
ATOM 770 C C . GLY A 1 104 ? 1.349 38.903 1.173 1.00 83.25 104 GLY A C 1
ATOM 771 O O . GLY A 1 104 ? 1.302 39.850 1.952 1.00 83.25 104 GLY A O 1
ATOM 772 N N . ALA A 1 105 ? 0.255 38.221 0.822 1.00 81.69 105 ALA A N 1
ATOM 773 C CA . ALA A 1 105 ? -1.108 38.550 1.238 1.00 81.69 105 ALA A CA 1
ATOM 774 C C . ALA A 1 105 ? -1.626 37.581 2.320 1.00 81.69 105 ALA A C 1
ATOM 776 O O . ALA A 1 105 ? -2.743 37.076 2.231 1.00 81.69 105 ALA A O 1
ATOM 777 N N . THR A 1 106 ? -0.807 37.303 3.339 1.00 70.62 106 THR A N 1
ATOM 778 C CA . THR A 1 106 ? -1.137 36.371 4.437 1.00 70.62 106 THR A CA 1
ATOM 779 C C . THR A 1 106 ? -2.208 36.902 5.386 1.00 70.62 106 THR A C 1
ATOM 781 O O . THR A 1 106 ? -2.904 36.125 6.035 1.00 70.62 106 THR A O 1
ATOM 784 N N . ASP A 1 107 ? -2.375 38.222 5.443 1.00 73.75 107 ASP A N 1
ATOM 785 C CA . ASP A 1 107 ? -3.222 38.874 6.435 1.00 73.75 107 ASP A CA 1
ATOM 786 C C . ASP A 1 107 ? -4.553 39.278 5.799 1.00 73.75 107 ASP A C 1
ATOM 788 O O . ASP A 1 107 ? -4.808 40.448 5.510 1.00 73.75 107 ASP A O 1
ATOM 792 N N . VAL A 1 108 ? -5.426 38.297 5.565 1.00 79.38 108 VAL A N 1
ATOM 793 C CA . VAL A 1 108 ? -6.837 38.582 5.280 1.00 79.38 108 VAL A CA 1
ATOM 794 C C . VAL A 1 108 ? -7.522 38.859 6.625 1.00 79.38 108 VAL A C 1
ATOM 796 O O . VAL A 1 108 ? -7.658 37.936 7.429 1.00 79.38 108 VAL A O 1
ATOM 799 N N . PRO A 1 109 ? -7.950 40.102 6.925 1.00 75.12 109 PRO A N 1
ATOM 800 C CA . PRO A 1 109 ? -8.525 40.430 8.224 1.00 75.12 109 PRO A CA 1
ATOM 801 C C . PRO A 1 109 ? -9.886 39.743 8.398 1.00 75.12 109 PRO A C 1
ATOM 803 O O . PRO A 1 109 ? -10.907 40.200 7.883 1.00 75.12 109 PRO A O 1
ATOM 806 N N . THR A 1 110 ? -9.907 38.656 9.169 1.00 75.12 110 THR A N 1
ATOM 807 C CA . THR A 1 110 ? -11.116 37.893 9.524 1.00 75.12 110 THR A CA 1
ATOM 808 C C . THR A 1 110 ? -11.880 38.492 10.707 1.00 75.12 110 THR A C 1
ATOM 810 O O . THR A 1 110 ? -12.944 37.995 11.064 1.00 75.12 110 THR A O 1
ATOM 813 N N . GLU A 1 111 ? -11.409 39.608 11.279 1.00 74.81 111 GLU A N 1
ATOM 814 C CA . GLU A 1 111 ? -11.963 40.253 12.486 1.00 74.81 111 GLU A CA 1
ATOM 815 C C . GLU A 1 111 ? -13.457 40.628 12.401 1.00 74.81 111 GLU A C 1
ATOM 817 O O . GLU A 1 111 ? -14.077 40.957 13.410 1.00 74.81 111 GLU A O 1
ATOM 822 N N . LYS A 1 112 ? -14.046 40.628 11.200 1.00 66.75 112 LYS A N 1
ATOM 823 C CA . LYS A 1 112 ? -15.461 40.964 10.958 1.00 66.75 112 LYS A CA 1
ATOM 824 C C . LYS A 1 112 ? -16.281 39.801 10.395 1.00 66.75 112 LYS A C 1
ATOM 826 O O . LYS A 1 112 ? -17.441 40.014 10.048 1.00 66.75 112 LYS A O 1
ATOM 831 N N . ALA A 1 113 ? -15.702 38.608 10.283 1.00 74.19 113 ALA A N 1
ATOM 832 C CA . ALA A 1 113 ? -16.408 37.413 9.841 1.00 74.19 113 ALA A CA 1
ATOM 833 C C . ALA A 1 113 ? -17.094 36.748 11.047 1.00 74.19 113 ALA A C 1
ATOM 835 O O . ALA A 1 113 ? -16.588 35.786 11.616 1.00 74.19 113 ALA A O 1
ATOM 836 N N . ASP A 1 114 ? -18.232 37.304 11.472 1.00 73.81 114 ASP A N 1
ATOM 837 C CA . ASP A 1 114 ? -19.097 36.680 12.478 1.00 73.81 114 ASP A CA 1
ATOM 838 C C . ASP A 1 114 ? -20.162 35.826 11.774 1.00 73.81 114 ASP A C 1
ATOM 840 O O . ASP A 1 114 ? -21.019 36.351 11.060 1.00 73.81 114 ASP A O 1
ATOM 844 N N . PHE A 1 115 ? -20.080 34.506 11.954 1.00 71.81 115 PHE A N 1
ATOM 845 C CA . PHE A 1 115 ? -21.069 33.535 11.465 1.00 71.81 115 PHE A CA 1
ATOM 846 C C . PHE A 1 115 ? -22.103 33.162 12.531 1.00 71.81 115 PHE A C 1
ATOM 848 O O . PHE A 1 115 ? -23.049 32.423 12.251 1.00 71.81 115 PHE A O 1
ATOM 855 N N . SER A 1 116 ? -21.958 33.666 13.759 1.00 70.50 116 SER A N 1
ATOM 856 C CA . SER A 1 116 ? -23.019 33.562 14.746 1.00 70.50 116 SER A CA 1
ATOM 857 C C . SER A 1 116 ? -24.084 34.582 14.345 1.00 70.50 116 SER A C 1
ATOM 859 O O . SER A 1 116 ? -23.812 35.772 14.234 1.00 70.50 116 SER A O 1
ATOM 861 N N . GLY A 1 117 ? -25.314 34.147 14.063 1.00 67.75 117 GLY A N 1
ATOM 862 C CA . GLY A 1 117 ? -26.404 35.009 13.569 1.00 67.75 117 GLY A CA 1
ATOM 863 C C . GLY A 1 117 ? -26.839 36.156 14.506 1.00 67.75 117 GLY A C 1
ATOM 864 O O . GLY A 1 117 ? -27.934 36.696 14.355 1.00 67.75 117 GLY A O 1
ATOM 865 N N . ARG A 1 118 ? -26.027 36.540 15.500 1.00 69.12 118 ARG A N 1
ATOM 866 C CA . ARG A 1 118 ? -26.219 37.703 16.365 1.00 69.12 118 ARG A CA 1
ATOM 867 C C . ARG A 1 118 ? -25.617 38.942 15.717 1.00 69.12 118 ARG A C 1
ATOM 869 O O . ARG A 1 118 ? -24.470 39.305 15.939 1.00 69.12 118 ARG A O 1
ATOM 876 N N . LEU A 1 119 ? -26.463 39.668 14.997 1.00 57.88 119 LEU A N 1
ATOM 877 C CA . LEU A 1 119 ? -26.161 41.005 14.493 1.00 57.88 119 LEU A CA 1
ATOM 878 C C . LEU A 1 119 ? -25.912 41.978 15.664 1.00 57.88 119 LEU A C 1
ATOM 880 O O . LEU A 1 119 ? -26.834 42.628 16.162 1.00 57.88 119 LEU A O 1
ATOM 884 N N . GLN A 1 120 ? -24.663 42.107 16.117 1.00 58.75 120 GLN A N 1
ATOM 885 C CA . GLN A 1 120 ? -24.280 43.144 17.073 1.00 58.75 120 GLN A CA 1
ATOM 886 C C . GLN A 1 120 ? -24.418 44.515 16.400 1.00 58.75 120 GLN A C 1
ATOM 888 O O . GLN A 1 120 ? -23.581 44.942 15.600 1.00 58.75 120 GLN A O 1
ATOM 893 N N . ARG A 1 121 ? -25.491 45.247 16.730 1.00 56.62 121 ARG A N 1
ATOM 894 C CA . ARG A 1 121 ? -25.631 46.659 16.356 1.00 56.62 121 ARG A CA 1
ATOM 895 C C . ARG A 1 121 ? -24.489 47.439 17.003 1.00 56.62 121 ARG A C 1
ATOM 897 O O . ARG A 1 121 ? -24.519 47.720 18.198 1.00 56.62 121 ARG A O 1
ATOM 904 N N . ARG A 1 122 ? -23.499 47.824 16.194 1.00 54.69 122 ARG A N 1
ATOM 905 C CA . ARG A 1 122 ? -22.392 48.717 16.568 1.00 54.69 122 ARG A CA 1
ATOM 906 C C . ARG A 1 122 ? -22.920 50.033 17.153 1.00 54.69 122 ARG A C 1
ATOM 908 O O . ARG A 1 122 ? -23.106 51.014 16.438 1.00 54.69 122 ARG A O 1
ATOM 915 N N . SER A 1 123 ? -23.110 50.088 18.467 1.00 48.91 123 SER A N 1
ATOM 916 C CA . SER A 1 123 ? -23.265 51.343 19.196 1.00 48.91 123 SER A CA 1
ATOM 917 C C . SER A 1 123 ? -21.870 51.915 19.430 1.00 48.91 123 SER A C 1
ATOM 919 O O . SER A 1 123 ? -21.170 51.484 20.342 1.00 48.91 123 SER A O 1
ATOM 921 N N . ARG A 1 124 ? -21.453 52.897 18.621 1.00 52.81 124 ARG A N 1
ATOM 922 C CA . ARG A 1 124 ? -20.282 53.727 18.946 1.00 52.81 124 ARG A CA 1
ATOM 923 C C . ARG A 1 124 ? -20.564 54.427 20.278 1.00 52.81 124 ARG A C 1
ATOM 925 O O . ARG A 1 124 ? -21.337 55.379 20.308 1.00 52.81 124 ARG A O 1
ATOM 932 N N . LYS A 1 125 ? -19.974 53.949 21.373 1.00 47.31 125 LYS A N 1
ATOM 933 C CA . LYS A 1 125 ? -19.956 54.671 22.647 1.00 47.31 125 LYS A CA 1
ATOM 934 C C . LYS A 1 125 ? -18.525 55.040 22.997 1.00 47.31 125 LYS A C 1
ATOM 936 O O . LYS A 1 125 ? -17.633 54.204 23.092 1.00 47.31 125 LYS A O 1
ATOM 941 N N . THR A 1 126 ? -18.361 56.347 23.102 1.00 43.12 126 THR A N 1
ATOM 942 C CA . THR A 1 126 ? -17.238 57.102 23.635 1.00 43.12 126 THR A CA 1
ATOM 943 C C . THR A 1 126 ? -16.781 56.541 24.978 1.00 43.12 126 THR A C 1
ATOM 945 O O . THR A 1 126 ? -17.600 56.266 25.853 1.00 43.12 126 THR A O 1
ATOM 948 N N . ARG A 1 127 ? -15.462 56.387 25.123 1.00 41.50 127 ARG A N 1
ATOM 949 C CA . ARG A 1 127 ? -14.782 55.968 26.351 1.00 41.50 127 ARG A CA 1
ATOM 950 C C . ARG A 1 127 ? -15.190 56.872 27.521 1.00 41.50 127 ARG A C 1
ATOM 952 O O . ARG A 1 127 ? -14.851 58.052 27.511 1.00 41.50 127 ARG A O 1
ATOM 959 N N . ALA A 1 128 ? -15.854 56.310 28.526 1.00 38.75 128 ALA A N 1
ATOM 960 C CA . ALA A 1 128 ? -15.813 56.848 29.879 1.00 38.75 128 ALA A CA 1
ATOM 961 C C . ALA A 1 128 ? -14.614 56.193 30.571 1.00 38.75 128 ALA A C 1
ATOM 963 O O . ALA A 1 128 ? -14.498 54.970 30.615 1.00 38.75 128 ALA A O 1
ATOM 964 N N . ARG A 1 129 ? -13.665 57.026 30.991 1.00 45.25 129 ARG A N 1
ATOM 965 C CA . ARG A 1 129 ? -12.472 56.630 31.733 1.00 45.25 129 ARG A CA 1
ATOM 966 C C . ARG A 1 129 ? -12.927 56.461 33.178 1.00 45.25 129 ARG A C 1
ATOM 968 O O . ARG A 1 129 ? -13.144 57.468 33.840 1.00 45.25 129 ARG A O 1
ATOM 975 N N . ASP A 1 130 ? -13.134 55.227 33.616 1.00 41.09 130 ASP A N 1
ATOM 976 C CA . ASP A 1 130 ? -13.426 54.953 35.018 1.00 41.09 130 ASP A CA 1
ATOM 977 C C . ASP A 1 130 ? -12.137 54.489 35.695 1.00 41.09 130 ASP A C 1
ATOM 979 O O . ASP A 1 130 ? -11.546 53.474 35.323 1.00 41.09 130 ASP A O 1
ATOM 983 N N . ALA A 1 131 ? -11.642 55.320 36.605 1.00 46.12 131 ALA A N 1
ATOM 984 C CA . ALA A 1 131 ? -10.496 55.046 37.456 1.00 46.12 131 ALA A CA 1
ATOM 985 C C . ALA A 1 131 ? -11.038 54.588 38.814 1.00 46.12 131 ALA A C 1
ATOM 987 O O . ALA A 1 131 ? -10.989 55.329 39.792 1.00 46.12 131 ALA A O 1
ATOM 988 N N . GLY A 1 132 ? -11.607 53.384 38.853 1.00 38.41 132 GLY A N 1
ATOM 989 C CA . GLY A 1 132 ? -12.025 52.740 40.093 1.00 38.41 132 GLY A CA 1
ATOM 990 C C . GLY A 1 132 ? -10.852 51.973 40.688 1.00 38.41 132 GLY A C 1
ATOM 991 O O . GLY A 1 132 ? -10.391 50.999 40.097 1.00 38.41 132 GLY A O 1
ATOM 992 N N . LEU A 1 133 ? -10.338 52.429 41.830 1.00 41.88 133 LEU A N 1
ATOM 993 C CA . LEU A 1 133 ? -9.400 51.655 42.637 1.00 41.88 133 LEU A CA 1
ATOM 994 C C . LEU A 1 133 ? -10.062 50.333 43.050 1.00 41.88 133 LEU A C 1
ATOM 996 O O . LEU A 1 133 ? -11.148 50.347 43.625 1.00 41.88 133 LEU A O 1
ATOM 1000 N N . GLU A 1 134 ? -9.391 49.204 42.819 1.00 43.34 134 GLU A N 1
ATOM 1001 C CA . GLU A 1 134 ? -9.774 47.933 43.434 1.00 43.34 134 GLU A CA 1
ATOM 1002 C C . GLU A 1 134 ? -9.492 47.995 44.936 1.00 43.34 134 GLU A C 1
ATOM 1004 O O . GLU A 1 134 ? -8.393 47.707 45.410 1.00 43.34 134 GLU A O 1
ATOM 1009 N N . THR A 1 135 ? -10.485 48.411 45.714 1.00 44.62 135 THR A N 1
ATOM 1010 C CA . THR A 1 135 ? -10.435 48.237 47.160 1.00 44.62 135 THR A CA 1
ATOM 1011 C C . THR A 1 135 ? -10.895 46.822 47.493 1.00 44.62 135 THR A C 1
ATOM 1013 O O . THR A 1 135 ? -12.054 46.473 47.287 1.00 44.62 135 THR A O 1
ATOM 1016 N N . SER A 1 136 ? -9.998 46.023 48.074 1.00 50.53 136 SER A N 1
ATOM 1017 C CA . SER A 1 136 ? -10.240 44.695 48.674 1.00 50.53 136 SER A CA 1
ATOM 1018 C C . SER A 1 136 ? -11.228 44.704 49.864 1.00 50.53 136 SER A C 1
ATOM 1020 O O . SER A 1 136 ? -11.321 43.731 50.614 1.00 50.53 136 SER A O 1
ATOM 1022 N N . THR A 1 137 ? -11.937 45.803 50.100 1.00 51.28 137 THR A N 1
ATOM 1023 C CA . THR A 1 137 ? -12.815 45.987 51.254 1.00 51.28 137 THR A CA 1
ATOM 1024 C C . THR A 1 137 ? -14.268 45.960 50.812 1.00 51.28 137 THR A C 1
ATOM 1026 O O . THR A 1 137 ? -14.699 46.789 50.015 1.00 51.28 137 THR A O 1
ATOM 1029 N N . TYR A 1 138 ? -15.001 44.988 51.352 1.00 53.53 138 TYR A N 1
ATOM 1030 C CA . TYR A 1 138 ? -16.427 44.762 51.153 1.00 53.53 138 TYR A CA 1
ATOM 1031 C C . TYR A 1 138 ? -17.238 46.043 51.386 1.00 53.53 138 TYR A C 1
ATOM 1033 O O . TYR A 1 138 ? -17.357 46.504 52.520 1.00 53.53 138 TYR A O 1
ATOM 1041 N N . VAL A 1 139 ? -17.841 46.589 50.330 1.00 56.97 139 VAL A N 1
ATOM 1042 C CA . VAL A 1 139 ? -18.922 47.569 50.460 1.00 56.97 139 VAL A CA 1
ATOM 1043 C C . VAL A 1 139 ? -20.213 46.848 50.103 1.00 56.97 139 VAL A C 1
ATOM 1045 O O . VAL A 1 139 ? -20.591 46.743 48.940 1.00 56.97 139 VAL A O 1
ATOM 1048 N N . ILE A 1 140 ? -20.887 46.307 51.117 1.00 52.34 140 ILE A N 1
ATOM 1049 C CA . ILE A 1 140 ? -22.301 45.963 50.978 1.00 52.34 140 ILE A CA 1
ATOM 1050 C C . ILE A 1 140 ? -23.015 47.311 50.918 1.00 52.34 140 ILE A C 1
ATOM 1052 O O . ILE A 1 140 ? -23.115 48.001 51.934 1.00 52.34 140 ILE A O 1
ATOM 1056 N N . HIS A 1 141 ? -23.453 47.729 49.729 1.00 54.66 141 HIS A N 1
ATOM 1057 C CA . HIS A 1 141 ? -24.349 48.874 49.613 1.00 54.66 141 HIS A CA 1
ATOM 1058 C C . HIS A 1 141 ? -25.627 48.538 50.388 1.00 54.66 141 HIS A C 1
ATOM 1060 O O . HIS A 1 141 ? -26.488 47.798 49.917 1.00 54.66 141 HIS A O 1
ATOM 1066 N N . GLY A 1 142 ? -25.715 49.046 51.619 1.00 43.47 142 GLY A N 1
ATOM 1067 C CA . GLY A 1 142 ? -26.920 48.966 52.429 1.00 43.47 142 GLY A CA 1
ATOM 1068 C C . GLY A 1 142 ? -28.072 49.628 51.682 1.00 43.47 142 GLY A C 1
ATOM 1069 O O . GLY A 1 142 ? -27.861 50.620 50.986 1.00 43.47 142 GLY A O 1
ATOM 1070 N N . SER A 1 143 ? -29.268 49.059 51.831 1.00 50.09 143 SER A N 1
ATOM 1071 C CA . SER A 1 143 ? -30.552 49.437 51.222 1.00 50.09 143 SER A CA 1
ATOM 1072 C C . SER A 1 143 ? -30.967 50.909 51.452 1.00 50.09 143 SER A C 1
ATOM 1074 O O . SER A 1 143 ? -32.004 51.209 52.046 1.00 50.09 143 SER A O 1
ATOM 1076 N N . SER A 1 144 ? -30.183 51.866 50.964 1.00 38.50 144 SER A N 1
ATOM 1077 C CA . SER A 1 144 ? -30.532 53.276 50.897 1.00 38.50 144 SER A CA 1
ATOM 1078 C C . SER A 1 144 ? -30.847 53.610 49.448 1.00 38.50 144 SER A C 1
ATOM 1080 O O . SER A 1 144 ? -29.958 53.833 48.636 1.00 38.50 144 SER A O 1
ATOM 1082 N N . ARG A 1 145 ? -32.150 53.577 49.154 1.00 40.56 145 ARG A N 1
ATOM 1083 C CA . ARG A 1 145 ? -32.842 54.244 48.043 1.00 40.56 145 ARG A CA 1
ATOM 1084 C C . ARG A 1 145 ? -32.096 54.255 46.703 1.00 40.56 145 ARG A C 1
ATOM 1086 O O . ARG A 1 145 ? -31.269 55.119 46.435 1.00 40.56 145 ARG A O 1
ATOM 1093 N N . VAL A 1 146 ? -32.551 53.373 45.811 1.00 52.09 146 VAL A N 1
ATOM 1094 C CA . VAL A 1 146 ? -32.505 53.529 44.348 1.00 52.09 146 VAL A CA 1
ATOM 1095 C C . VAL A 1 146 ? -32.678 55.012 43.985 1.00 52.09 146 VAL A C 1
ATOM 1097 O O . VAL A 1 146 ? -33.772 55.560 44.113 1.00 52.09 146 VAL A O 1
ATOM 1100 N N . GLY A 1 147 ? -31.591 55.691 43.614 1.00 44.97 147 GLY A N 1
ATOM 1101 C CA . GLY A 1 147 ? -31.622 57.146 43.440 1.00 44.97 147 GLY A CA 1
ATOM 1102 C C . GLY A 1 147 ? -30.393 57.777 42.790 1.00 44.97 147 GLY A C 1
ATOM 1103 O O . GLY A 1 147 ? -30.536 58.800 42.128 1.00 44.97 147 GLY A O 1
ATOM 1104 N N . THR A 1 148 ? -29.206 57.174 42.877 1.00 43.78 148 THR A N 1
ATOM 1105 C CA . THR A 1 148 ? -28.012 57.666 42.168 1.00 43.78 148 THR A CA 1
ATOM 1106 C C . THR A 1 148 ? -27.504 56.586 41.219 1.00 43.78 148 THR A C 1
ATOM 1108 O O . THR A 1 148 ? -27.071 55.523 41.645 1.00 43.78 148 THR A O 1
ATOM 1111 N N . GLY A 1 149 ? -27.657 56.837 39.915 1.00 47.81 149 GLY A N 1
ATOM 1112 C CA . GLY A 1 149 ? -27.534 55.871 38.816 1.00 47.81 149 GLY A CA 1
ATOM 1113 C C . GLY A 1 149 ? -26.120 55.388 38.481 1.00 47.81 149 GLY A C 1
ATOM 1114 O O . GLY A 1 149 ? -25.763 55.337 37.302 1.00 47.81 149 GLY A O 1
ATOM 1115 N N . GLU A 1 150 ? -25.332 55.009 39.479 1.00 61.47 150 GLU A N 1
ATOM 1116 C CA . GLU A 1 150 ? -24.090 54.273 39.262 1.00 61.47 150 GLU A CA 1
ATOM 1117 C C . GLU A 1 150 ? -24.443 52.812 38.964 1.00 61.47 150 GLU A C 1
ATOM 1119 O O . GLU A 1 150 ? -25.077 52.109 39.751 1.00 61.47 150 GLU A O 1
ATOM 1124 N N . LYS A 1 151 ? -24.122 52.366 37.745 1.00 62.81 151 LYS A N 1
ATOM 1125 C CA . LYS A 1 151 ? -24.355 50.980 37.339 1.00 62.81 151 LYS A CA 1
ATOM 1126 C C . LYS A 1 151 ? -23.316 50.123 38.042 1.00 62.81 151 LYS A C 1
ATOM 1128 O O . LYS A 1 151 ? -22.149 50.181 37.679 1.00 62.81 151 LYS A O 1
ATOM 1133 N N . GLU A 1 152 ? -23.768 49.331 39.003 1.00 72.12 152 GLU A N 1
ATOM 1134 C CA . GLU A 1 152 ? -22.946 48.340 39.698 1.00 72.12 152 GLU A CA 1
ATOM 1135 C C . GLU A 1 152 ? -22.070 47.546 38.721 1.00 72.12 152 GLU A C 1
ATOM 1137 O O . GLU A 1 152 ? -22.549 47.106 37.664 1.00 72.12 152 GLU A O 1
ATOM 1142 N N . SER A 1 153 ? -20.799 47.355 39.091 1.00 79.69 153 SER A N 1
ATOM 1143 C CA . SER A 1 153 ? -19.875 46.473 38.379 1.00 79.69 153 SER A CA 1
ATOM 1144 C C . SER A 1 153 ? -20.497 45.084 38.227 1.00 79.69 153 SER A C 1
ATOM 1146 O O . SER A 1 153 ? -21.186 44.601 39.126 1.00 79.69 153 SER A O 1
ATOM 1148 N N . ALA A 1 154 ? -20.261 44.414 37.095 1.00 78.12 154 ALA A N 1
ATOM 1149 C CA . ALA A 1 154 ? -20.838 43.094 36.826 1.00 78.12 154 ALA A CA 1
ATOM 1150 C C . ALA A 1 154 ? -20.485 42.068 37.919 1.00 78.12 154 ALA A C 1
ATOM 1152 O O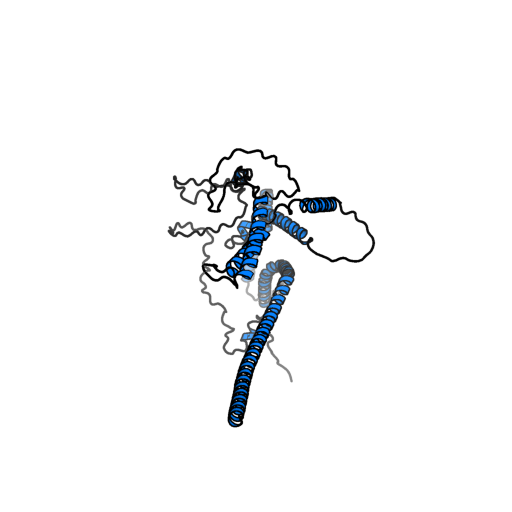 . ALA A 1 154 ? -21.299 41.206 38.246 1.00 78.12 154 ALA A O 1
ATOM 1153 N N . VAL A 1 155 ? -19.297 42.202 38.516 1.00 77.94 155 VAL A N 1
ATOM 1154 C CA . VAL A 1 155 ? -18.825 41.338 39.604 1.00 77.94 155 VAL A CA 1
ATOM 1155 C C . VAL A 1 155 ? -19.565 41.636 40.909 1.00 77.94 155 VAL A C 1
ATOM 1157 O O . VAL A 1 155 ? -19.989 40.707 41.594 1.00 77.94 155 VAL A O 1
ATOM 1160 N N . ASP A 1 156 ? -19.789 42.908 41.231 1.00 79.50 156 ASP A N 1
ATOM 1161 C CA . ASP A 1 156 ? -20.520 43.295 42.442 1.00 79.50 156 ASP A CA 1
ATOM 1162 C C . ASP A 1 156 ? -22.010 42.984 42.322 1.00 79.50 156 ASP A C 1
ATOM 1164 O O . ASP A 1 156 ? -22.610 42.487 43.272 1.00 79.50 156 ASP A O 1
ATOM 1168 N N . ARG A 1 157 ? -22.584 43.131 41.122 1.00 83.31 157 ARG A N 1
ATOM 1169 C CA . ARG A 1 157 ? -23.942 42.669 40.825 1.00 83.31 157 ARG A CA 1
ATOM 1170 C C . ARG A 1 157 ? -24.071 41.158 41.001 1.00 83.31 157 ARG A C 1
ATOM 1172 O O . ARG A 1 157 ? -25.047 40.711 41.586 1.00 83.31 157 ARG A O 1
ATOM 1179 N N . LEU A 1 158 ? -23.105 40.368 40.527 1.00 83.19 158 LEU A N 1
ATOM 1180 C CA . LEU A 1 158 ? -23.122 38.912 40.703 1.00 83.19 158 LEU A CA 1
ATOM 1181 C C . LEU A 1 158 ? -23.024 38.530 42.184 1.00 83.19 158 LEU A C 1
ATOM 1183 O O . LEU A 1 158 ? -23.737 37.638 42.632 1.00 83.19 158 LEU A O 1
ATOM 1187 N N . ARG A 1 159 ? -22.185 39.221 42.962 1.00 82.00 159 ARG A N 1
ATOM 1188 C CA . ARG A 1 159 ? -22.083 39.014 44.416 1.00 82.00 159 ARG A CA 1
ATOM 1189 C C . ARG A 1 159 ? -23.377 39.393 45.139 1.00 82.00 159 ARG A C 1
ATOM 1191 O O . ARG A 1 159 ? -23.819 38.630 45.992 1.00 82.00 159 ARG A O 1
ATOM 1198 N N . ARG A 1 160 ? -24.009 40.513 44.769 1.00 84.56 160 ARG A N 1
ATOM 1199 C CA . ARG A 1 160 ? -25.310 40.921 45.317 1.00 84.56 160 ARG A CA 1
ATOM 1200 C C . ARG A 1 160 ? -26.399 39.911 44.972 1.00 84.56 160 ARG A C 1
ATOM 1202 O O . ARG A 1 160 ? -27.107 39.483 45.867 1.00 84.56 160 ARG A O 1
ATOM 1209 N N . LEU A 1 161 ? -26.466 39.459 43.719 1.00 86.62 161 LEU A N 1
ATOM 1210 C CA . LEU A 1 161 ? -27.418 38.431 43.288 1.00 86.62 161 LEU A CA 1
ATOM 1211 C C . LEU A 1 161 ? -27.199 37.097 44.005 1.00 86.62 161 LEU A C 1
ATOM 1213 O O . LEU A 1 161 ? -28.168 36.420 44.314 1.00 86.62 161 LEU A O 1
ATOM 1217 N N . LYS A 1 162 ? -25.951 36.725 44.312 1.00 85.31 162 LYS A N 1
ATOM 1218 C CA . LYS A 1 162 ? -25.667 35.550 45.148 1.00 85.31 162 LYS A CA 1
ATOM 1219 C C . LYS A 1 162 ? -26.196 35.710 46.566 1.00 85.31 162 LYS A C 1
ATOM 1221 O O . LYS A 1 162 ? -26.767 34.766 47.092 1.00 85.31 162 LYS A O 1
ATOM 1226 N N . PHE A 1 163 ? -26.013 36.888 47.159 1.00 83.94 163 PHE A N 1
ATOM 1227 C CA . PHE A 1 163 ? -26.529 37.183 48.492 1.00 83.94 163 PHE A CA 1
ATOM 1228 C C . PHE A 1 163 ? -28.065 37.224 48.510 1.00 83.94 163 PHE A C 1
ATOM 1230 O O . PHE A 1 163 ? -28.678 36.582 49.354 1.00 83.94 163 PHE A O 1
ATOM 1237 N N . GLU A 1 164 ? -28.687 37.900 47.541 1.00 87.50 164 GLU A N 1
ATOM 1238 C CA . GLU A 1 164 ? -30.144 37.942 47.370 1.00 87.50 164 GLU A CA 1
ATOM 1239 C C . GLU A 1 164 ? -30.718 36.538 47.116 1.00 87.50 164 GLU A C 1
ATOM 1241 O O . GLU A 1 164 ? -31.731 36.184 47.707 1.00 87.50 164 GLU A O 1
ATOM 1246 N N . ALA A 1 165 ? -30.053 35.701 46.310 1.00 87.25 165 ALA A N 1
ATOM 1247 C CA . ALA A 1 165 ? -30.461 34.313 46.097 1.00 87.25 165 ALA A CA 1
ATOM 1248 C C . ALA A 1 165 ? -30.341 33.474 47.380 1.00 87.25 165 ALA A C 1
ATOM 1250 O O . ALA A 1 165 ? -31.277 32.756 47.706 1.00 87.25 165 ALA A O 1
ATOM 1251 N N . SER A 1 166 ? -29.249 33.598 48.147 1.00 85.88 166 SER A N 1
ATOM 1252 C CA . SER A 1 166 ? -29.123 32.895 49.434 1.00 85.88 166 SER A CA 1
ATOM 1253 C C . SER A 1 166 ? -30.131 33.384 50.475 1.00 85.88 166 SER A C 1
ATOM 1255 O O . SER A 1 166 ? -30.653 32.590 51.248 1.00 85.88 166 SER A O 1
ATOM 1257 N N . GLN A 1 167 ? -30.449 34.681 50.471 1.00 88.12 167 GLN A N 1
ATOM 1258 C CA . GLN A 1 167 ? -31.467 35.242 51.350 1.00 88.12 167 GLN A CA 1
ATOM 1259 C C . GLN A 1 167 ? -32.858 34.715 50.977 1.00 88.12 167 GLN A C 1
ATOM 1261 O O . GLN A 1 167 ? -33.620 34.333 51.859 1.00 88.12 167 GLN A O 1
ATOM 1266 N N . LEU A 1 168 ? -33.178 34.631 49.681 1.00 85.75 168 LEU A N 1
ATOM 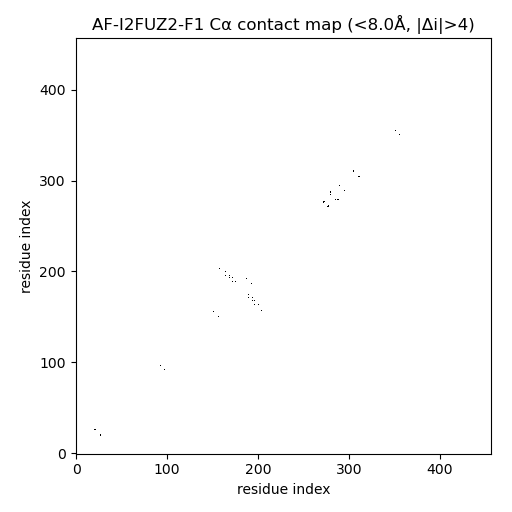1267 C CA . LEU A 1 168 ? -34.425 34.022 49.214 1.00 85.75 168 LEU A CA 1
ATOM 1268 C C . LEU A 1 168 ? -34.501 32.527 49.553 1.00 85.75 168 LEU A C 1
ATOM 1270 O O . LEU A 1 168 ? -35.588 32.045 49.852 1.00 85.75 168 LEU A O 1
ATOM 1274 N N . GLU A 1 169 ? -33.381 31.798 49.557 1.00 85.75 169 GLU A N 1
ATOM 1275 C CA . GLU A 1 169 ? -33.328 30.404 50.023 1.00 85.75 169 GLU A CA 1
ATOM 1276 C C . GLU A 1 169 ? -33.682 30.296 51.513 1.00 85.75 169 GLU A C 1
ATOM 1278 O O . GLU A 1 169 ? -34.493 29.453 51.909 1.00 85.75 169 GLU A O 1
ATOM 1283 N N . GLU A 1 170 ? -33.104 31.164 52.345 1.00 86.38 170 GLU A N 1
ATOM 1284 C CA . GLU A 1 170 ? -33.380 31.216 53.782 1.00 86.38 170 GLU A CA 1
ATOM 1285 C C . GLU A 1 170 ? -34.837 31.617 54.051 1.00 86.38 170 GLU A C 1
ATOM 1287 O O . GLU A 1 170 ? -35.514 30.989 54.861 1.00 86.38 170 GLU A O 1
ATOM 1292 N N . GLU A 1 171 ? -35.368 32.598 53.321 1.00 85.94 171 GLU A N 1
ATOM 1293 C CA . GLU A 1 171 ? -36.761 33.029 53.453 1.00 85.94 171 GLU A CA 1
ATOM 1294 C C . GLU A 1 171 ? -37.747 31.948 52.985 1.00 85.94 171 GLU A C 1
ATOM 1296 O O . GLU A 1 171 ? -38.742 31.707 53.672 1.00 85.94 171 GLU A O 1
ATOM 1301 N N . LEU A 1 172 ? -37.479 31.238 51.879 1.00 81.12 172 LEU A N 1
ATOM 1302 C CA . LEU A 1 172 ? -38.347 30.145 51.421 1.00 81.12 172 LEU A CA 1
ATOM 1303 C C . LEU A 1 172 ? -38.250 28.909 52.319 1.00 81.12 172 LEU A C 1
ATOM 1305 O O . LEU A 1 172 ? -39.265 28.255 52.549 1.00 81.12 172 LEU A O 1
ATOM 1309 N N . SER A 1 173 ? -37.068 28.587 52.850 1.00 78.75 173 SER A N 1
ATOM 1310 C CA . SER A 1 173 ? -36.894 27.472 53.793 1.00 78.75 173 SER A CA 1
ATOM 1311 C C . SER A 1 173 ? -37.493 27.781 55.172 1.00 78.75 173 SER A C 1
ATOM 1313 O O . SER A 1 173 ? -38.149 26.921 55.763 1.00 78.75 173 SER A O 1
ATOM 1315 N N . ALA A 1 174 ? -37.379 29.021 55.656 1.00 83.81 174 ALA A N 1
ATOM 1316 C CA . ALA A 1 174 ? -38.051 29.481 56.870 1.00 83.81 174 ALA A CA 1
ATOM 1317 C C . ALA A 1 174 ? -39.577 29.563 56.690 1.00 83.81 174 ALA A C 1
ATOM 1319 O O . ALA A 1 174 ? -40.329 29.208 57.601 1.00 83.81 174 ALA A O 1
ATOM 1320 N N . SER A 1 175 ? -40.046 29.993 55.513 1.00 71.44 175 SER A N 1
ATOM 1321 C CA . SER A 1 175 ? -41.466 29.995 55.143 1.00 71.44 175 SER A CA 1
ATOM 1322 C C . SER A 1 175 ? -42.016 28.571 55.001 1.00 71.44 175 SER A C 1
ATOM 1324 O O . SER A 1 175 ? -43.108 28.291 55.490 1.00 71.44 175 SER A O 1
ATOM 1326 N N . ALA A 1 176 ? -41.237 27.625 54.464 1.00 66.06 176 ALA A N 1
ATOM 1327 C CA . ALA A 1 176 ? -41.597 26.205 54.427 1.00 66.06 176 ALA A CA 1
ATOM 1328 C C . ALA A 1 176 ? -41.769 25.599 55.834 1.00 66.06 176 ALA A C 1
ATOM 1330 O O . ALA A 1 176 ? -42.635 24.749 56.027 1.00 66.06 176 ALA A O 1
ATOM 1331 N N . GLY A 1 177 ? -41.004 26.064 56.831 1.00 62.19 177 GLY A N 1
ATOM 1332 C CA . GLY A 1 177 ? -41.174 25.664 58.235 1.00 62.19 177 GLY A CA 1
ATOM 1333 C C . GLY A 1 177 ? -42.374 26.308 58.946 1.00 62.19 177 GLY A C 1
ATOM 1334 O O . GLY A 1 177 ? -42.922 25.715 59.871 1.00 62.19 177 GLY A O 1
ATOM 1335 N N . LYS A 1 178 ? -42.807 27.504 58.520 1.00 62.72 178 LYS A N 1
ATOM 1336 C CA . LYS A 1 178 ? -43.954 28.238 59.098 1.00 62.72 178 LYS A CA 1
ATOM 1337 C C . LYS A 1 178 ? -45.287 27.977 58.388 1.00 62.72 178 LYS A C 1
ATOM 1339 O O . LYS A 1 178 ? -46.340 28.139 58.996 1.00 62.72 178 LYS A O 1
ATOM 1344 N N . GLY A 1 179 ? -45.257 27.524 57.135 1.00 54.03 179 GLY A N 1
ATOM 1345 C CA . GLY A 1 179 ? -46.435 27.213 56.317 1.00 54.03 179 GLY A CA 1
ATOM 1346 C C . GLY A 1 179 ? -47.281 26.029 56.805 1.00 54.03 179 GLY A C 1
ATOM 1347 O O . GLY A 1 179 ? -48.278 25.703 56.167 1.00 54.03 179 GLY A O 1
ATOM 1348 N N . ALA A 1 180 ? -46.915 25.396 57.924 1.00 52.28 180 ALA A N 1
ATOM 1349 C CA . ALA A 1 180 ? -47.729 24.382 58.588 1.00 52.28 180 ALA A CA 1
ATOM 1350 C C . ALA A 1 180 ? -48.892 24.970 59.419 1.00 52.28 180 ALA A C 1
ATOM 1352 O O . ALA A 1 180 ? -49.822 24.228 59.723 1.00 52.28 180 ALA A O 1
ATOM 1353 N N . GLU A 1 181 ? -48.881 26.268 59.766 1.00 50.41 181 GLU A N 1
ATOM 1354 C CA . GLU A 1 181 ? -49.906 26.859 60.653 1.00 50.41 181 GLU A CA 1
ATOM 1355 C C . GLU A 1 181 ? -50.835 27.916 60.024 1.00 50.41 181 GLU A C 1
ATOM 1357 O O . GLU A 1 181 ? -51.874 28.208 60.610 1.00 50.41 181 GLU A O 1
ATOM 1362 N N . GLU A 1 182 ? -50.584 28.428 58.815 1.00 45.25 182 GLU A N 1
ATOM 1363 C CA . GLU A 1 182 ? -51.527 29.345 58.144 1.00 45.25 182 GLU A CA 1
ATOM 1364 C C . GLU A 1 182 ? -51.772 28.950 56.685 1.00 45.25 182 GLU A C 1
ATOM 1366 O O . GLU A 1 182 ? -51.017 29.274 55.769 1.00 45.25 182 GLU A O 1
ATOM 1371 N N . GLY A 1 183 ? -52.876 28.238 56.457 1.00 46.50 183 GLY A N 1
ATOM 1372 C CA . GLY A 1 183 ? -53.400 27.990 55.122 1.00 46.50 183 GLY A CA 1
ATOM 1373 C C . GLY A 1 183 ? -54.258 29.158 54.644 1.00 46.50 183 GLY A C 1
ATOM 1374 O O . GLY A 1 183 ? -55.320 29.395 55.210 1.00 46.50 183 GLY A O 1
ATOM 1375 N N . LEU A 1 184 ? -53.841 29.843 53.575 1.00 40.34 184 LEU A N 1
ATOM 1376 C CA . LEU A 1 184 ? -54.590 29.937 52.312 1.00 40.34 184 LEU A CA 1
ATOM 1377 C C . LEU A 1 184 ? -53.905 30.895 51.319 1.00 40.34 184 LEU A C 1
ATOM 1379 O O . LEU A 1 184 ? -53.741 32.076 51.607 1.00 40.34 184 LEU A O 1
ATOM 1383 N N . LYS A 1 185 ? -53.750 30.377 50.090 1.00 43.59 185 LYS A N 1
ATOM 1384 C CA . LYS A 1 185 ? -53.622 31.050 48.779 1.00 43.59 185 LYS A CA 1
ATOM 1385 C C . LYS A 1 185 ? -52.198 31.269 48.246 1.00 43.59 185 LYS A C 1
ATOM 1387 O O . LYS A 1 185 ? -51.501 32.198 48.620 1.00 43.59 185 LYS A O 1
ATOM 1392 N N . GLU A 1 186 ? -51.888 30.422 47.258 1.00 52.69 186 GLU A N 1
ATOM 1393 C CA . GLU A 1 186 ? -50.886 30.607 46.196 1.00 52.69 186 GLU A CA 1
ATOM 1394 C C . GLU A 1 186 ? -49.399 30.494 46.582 1.00 52.69 186 GLU A C 1
ATOM 1396 O O . GLU A 1 186 ? -48.548 31.218 46.077 1.00 52.69 186 GLU A O 1
ATOM 1401 N N . ASN A 1 187 ? -49.053 29.492 47.397 1.00 53.56 187 ASN A N 1
ATOM 1402 C CA . ASN A 1 187 ? -47.685 28.962 47.438 1.00 53.56 187 ASN A CA 1
ATOM 1403 C C . ASN A 1 187 ? -47.445 28.105 46.185 1.00 53.56 187 ASN A C 1
ATOM 1405 O O . ASN A 1 187 ? -47.512 26.880 46.255 1.00 53.56 187 ASN A O 1
ATOM 1409 N N . VAL A 1 188 ? -47.227 28.746 45.033 1.00 54.88 188 VAL A N 1
ATOM 1410 C CA . VAL A 1 188 ? -46.621 28.083 43.866 1.00 54.88 188 VAL A CA 1
ATOM 1411 C C . VAL A 1 188 ? -45.372 27.358 44.361 1.00 54.88 188 VAL A C 1
ATOM 1413 O O . VAL A 1 188 ? -44.548 27.973 45.037 1.00 54.88 188 VAL A O 1
ATOM 1416 N N . ASP A 1 189 ? -45.326 26.052 44.103 1.00 67.88 189 ASP A N 1
ATOM 1417 C CA . ASP A 1 189 ? -44.497 25.031 44.743 1.00 67.88 189 ASP A CA 1
ATOM 1418 C C . ASP A 1 189 ? -43.180 25.565 45.316 1.00 67.88 189 ASP A C 1
ATOM 1420 O O . ASP A 1 189 ? -42.154 25.610 44.641 1.00 67.88 189 ASP A O 1
ATOM 1424 N N . SER A 1 190 ? -43.186 25.952 46.597 1.00 74.44 190 SER A N 1
ATOM 1425 C CA . SER A 1 190 ? -41.988 26.441 47.294 1.00 74.44 190 SER A CA 1
ATOM 1426 C C . SER A 1 190 ? -40.843 25.426 47.206 1.00 74.44 190 SER A C 1
ATOM 1428 O O . SER A 1 190 ? -39.677 25.799 47.129 1.00 74.44 190 SER A O 1
ATOM 1430 N N . ALA A 1 191 ? -41.169 24.136 47.111 1.00 77.19 191 ALA A N 1
ATOM 1431 C CA . ALA A 1 191 ? -40.214 23.072 46.833 1.00 77.19 191 ALA A CA 1
ATOM 1432 C C . ALA A 1 191 ? -39.635 23.114 45.401 1.00 77.19 191 ALA A C 1
ATOM 1434 O O . ALA A 1 191 ? -38.431 22.914 45.235 1.00 77.19 191 ALA A O 1
ATOM 1435 N N . GLU A 1 192 ? -40.443 23.397 44.374 1.00 84.25 192 GLU A N 1
ATOM 1436 C CA . GLU A 1 192 ? -39.968 23.540 42.990 1.00 84.25 192 GLU A CA 1
ATOM 1437 C C . GLU A 1 192 ? -39.145 24.822 42.823 1.00 84.25 192 GLU A C 1
ATOM 1439 O O . GLU A 1 192 ? -38.080 24.800 42.210 1.00 84.25 192 GLU A O 1
ATOM 1444 N N . VAL A 1 193 ? -39.573 25.918 43.454 1.00 83.81 193 VAL A N 1
ATOM 1445 C CA . VAL A 1 193 ? -38.822 27.177 43.480 1.00 83.81 193 VAL A CA 1
ATOM 1446 C C . VAL A 1 193 ? -37.484 26.993 44.200 1.00 83.81 193 VAL A C 1
ATOM 1448 O O . VAL A 1 193 ? -36.475 27.478 43.700 1.00 83.81 193 VAL A O 1
ATOM 1451 N N . LEU A 1 194 ? -37.416 26.228 45.299 1.00 83.88 194 LEU A N 1
ATOM 1452 C CA . LEU A 1 194 ? -36.143 25.861 45.943 1.00 83.88 194 LEU A CA 1
ATOM 1453 C C . LEU A 1 194 ? -35.252 25.002 45.034 1.00 83.88 194 LEU A C 1
ATOM 1455 O O . LEU A 1 194 ? -34.035 25.188 45.019 1.00 83.88 194 LEU A O 1
ATOM 1459 N N . ALA A 1 195 ? -35.828 24.076 44.262 1.00 86.06 195 ALA A N 1
ATOM 1460 C CA . ALA A 1 195 ? -35.070 23.278 43.299 1.00 86.06 195 ALA A CA 1
ATOM 1461 C C . ALA A 1 195 ? -34.504 24.152 42.165 1.00 86.06 195 ALA A C 1
ATOM 1463 O O . ALA A 1 195 ? -33.323 24.048 41.833 1.00 86.06 195 ALA A O 1
ATOM 1464 N N . GLN A 1 196 ? -35.311 25.068 41.622 1.00 88.06 196 GLN A N 1
ATOM 1465 C CA . GLN A 1 196 ? -34.882 26.033 40.609 1.00 88.06 196 GLN A CA 1
ATOM 1466 C C . GLN A 1 196 ? -33.846 27.025 41.167 1.00 88.06 196 GLN A C 1
ATOM 1468 O O . GLN A 1 196 ? -32.884 27.355 40.475 1.00 88.06 196 GLN A O 1
ATOM 1473 N N . LEU A 1 197 ? -33.980 27.455 42.426 1.00 86.12 197 LEU A N 1
ATOM 1474 C CA . LEU A 1 197 ? -33.034 28.349 43.098 1.00 86.12 197 LEU A CA 1
ATOM 1475 C C . LEU A 1 197 ? -31.670 27.678 43.317 1.00 86.12 197 LEU A C 1
ATOM 1477 O O . LEU A 1 197 ? -30.646 28.317 43.092 1.00 86.12 197 LEU A O 1
ATOM 1481 N N . LYS A 1 198 ? -31.642 26.383 43.660 1.00 85.69 198 LYS A N 1
ATOM 1482 C CA . LYS A 1 198 ? -30.399 25.593 43.734 1.00 85.69 198 LYS A CA 1
ATOM 1483 C C . LYS A 1 198 ? -29.713 25.482 42.374 1.00 85.69 198 LYS A C 1
ATOM 1485 O O . LYS A 1 198 ? -28.515 25.720 42.276 1.00 85.69 198 LYS A O 1
ATOM 1490 N N . VAL A 1 199 ? -30.474 25.239 41.303 1.00 90.31 199 VAL A N 1
ATOM 1491 C CA . VAL A 1 199 ? -29.930 25.248 39.932 1.00 90.31 199 VAL A CA 1
ATOM 1492 C C . VAL A 1 199 ? -29.395 26.635 39.555 1.00 90.31 199 VAL A C 1
ATOM 1494 O O . VAL A 1 199 ? -28.337 26.738 38.937 1.00 90.31 199 VAL A O 1
ATOM 1497 N N . LEU A 1 200 ? -30.078 27.715 39.945 1.00 86.38 200 LEU A N 1
ATOM 1498 C CA . LEU A 1 200 ? -29.602 29.083 39.723 1.00 86.38 200 LEU A CA 1
ATOM 1499 C C . LEU A 1 200 ? -28.346 29.403 40.542 1.00 86.38 200 LEU A C 1
ATOM 1501 O O . LEU A 1 200 ? -27.454 30.080 40.034 1.00 86.38 200 LEU A O 1
ATOM 1505 N N . GLN A 1 201 ? -28.238 28.907 41.773 1.00 84.12 201 GLN A N 1
ATOM 1506 C CA . GLN A 1 201 ? -27.041 29.029 42.601 1.00 84.12 201 GLN A CA 1
ATOM 1507 C C . GLN A 1 201 ? -25.862 28.286 41.972 1.00 84.12 201 GLN A C 1
ATOM 1509 O O . GLN A 1 201 ? -24.778 28.863 41.884 1.00 84.12 201 GLN A O 1
ATOM 1514 N N . ASP A 1 202 ? -26.081 27.076 41.454 1.00 85.19 202 ASP A N 1
ATOM 1515 C CA . ASP A 1 202 ? -25.073 26.305 40.724 1.00 85.19 202 ASP A CA 1
ATOM 1516 C C . ASP A 1 202 ? -24.656 27.015 39.434 1.00 85.19 202 ASP A C 1
ATOM 1518 O O . ASP A 1 202 ? -23.466 27.136 39.148 1.00 85.19 202 ASP A O 1
ATOM 1522 N N . GLN A 1 203 ? -25.604 27.578 38.679 1.00 86.56 203 GLN A N 1
ATOM 1523 C CA . GLN A 1 203 ? -25.305 28.376 37.487 1.00 86.56 203 GLN A CA 1
ATOM 1524 C C . GLN A 1 203 ? -24.530 29.656 37.840 1.00 86.56 203 GLN A C 1
ATOM 1526 O O . GLN A 1 203 ? -23.542 29.974 37.183 1.00 86.56 203 GLN A O 1
ATOM 1531 N N . LEU A 1 204 ? -24.898 30.371 38.908 1.00 81.56 204 LEU A N 1
ATOM 1532 C CA . LEU A 1 204 ? -24.176 31.555 39.394 1.00 81.56 204 LEU A CA 1
ATOM 1533 C C . LEU A 1 204 ? -22.814 31.207 40.023 1.00 81.56 204 LEU A C 1
ATOM 1535 O O . LEU A 1 204 ? -21.911 32.051 40.045 1.00 81.56 204 LEU A O 1
ATOM 1539 N N . ALA A 1 205 ? -22.646 29.992 40.545 1.00 78.38 205 ALA A N 1
ATOM 1540 C CA . ALA A 1 205 ? -21.373 29.447 41.004 1.00 78.38 205 ALA A CA 1
ATOM 1541 C C . ALA A 1 205 ? -20.473 29.065 39.823 1.00 78.38 205 ALA A C 1
ATOM 1543 O O . ALA A 1 205 ? -19.297 29.409 39.840 1.00 78.38 205 ALA A O 1
ATOM 1544 N N . ASN A 1 206 ? -21.023 28.475 38.760 1.00 78.44 206 ASN A N 1
ATOM 1545 C CA . ASN A 1 206 ? -20.277 28.148 37.542 1.00 78.44 206 ASN A CA 1
ATOM 1546 C C . ASN A 1 206 ? -19.884 29.397 36.736 1.00 78.44 206 ASN A C 1
ATOM 1548 O O . ASN A 1 206 ? -18.838 29.434 36.096 1.00 78.44 206 ASN A O 1
ATOM 1552 N N . LEU A 1 207 ? -20.693 30.458 36.806 1.00 70.38 207 LEU A N 1
ATOM 1553 C CA . LEU A 1 207 ? -20.347 31.782 36.279 1.00 70.38 207 LEU A CA 1
ATOM 1554 C C . LEU A 1 207 ? -19.334 32.529 37.170 1.00 70.38 207 LEU A C 1
ATOM 1556 O O . LEU A 1 207 ? -18.872 33.616 36.811 1.00 70.38 207 LEU A O 1
ATOM 1560 N N . ALA A 1 208 ? -18.991 31.989 38.345 1.00 56.44 208 ALA A N 1
ATOM 1561 C CA . ALA A 1 208 ? -18.105 32.646 39.289 1.00 56.44 208 ALA A CA 1
ATOM 1562 C C . ALA A 1 208 ? -16.631 32.537 38.874 1.00 56.44 208 ALA A C 1
ATOM 1564 O O . ALA A 1 208 ? -15.984 31.509 39.023 1.00 56.44 208 ALA A O 1
ATOM 1565 N N . SER A 1 209 ? -16.095 33.701 38.506 1.00 51.81 209 SER A N 1
ATOM 1566 C CA . SER A 1 209 ? -14.678 34.084 38.522 1.00 51.81 209 SER A CA 1
ATOM 1567 C C . SER A 1 209 ? -13.768 33.589 37.384 1.00 51.81 209 SER A C 1
ATOM 1569 O O . SER A 1 209 ? -12.875 32.772 37.600 1.00 51.81 209 SER A O 1
ATOM 1571 N N . PRO A 1 210 ? -13.799 34.260 36.218 1.00 53.03 210 PRO A N 1
ATOM 1572 C CA . PRO A 1 210 ? -12.594 34.417 35.397 1.00 53.03 210 PRO A CA 1
ATOM 1573 C C . PRO A 1 210 ? -11.535 35.341 36.053 1.00 53.03 210 PRO A C 1
ATOM 1575 O O . PRO A 1 210 ? -10.419 35.468 35.551 1.00 53.03 210 PRO A O 1
ATOM 1578 N N . SER A 1 211 ? -11.848 36.001 37.179 1.00 50.50 211 SER A N 1
ATOM 1579 C CA . SER A 1 211 ? -10.990 37.045 37.765 1.00 50.50 211 SER A CA 1
ATOM 1580 C C . SER A 1 211 ? -9.930 36.529 38.745 1.00 50.50 211 SER A C 1
ATOM 1582 O O . SER A 1 211 ? -8.930 37.206 38.948 1.00 50.50 211 SER A O 1
ATOM 1584 N N . THR A 1 212 ? -10.086 35.336 39.328 1.00 49.25 212 THR A N 1
ATOM 1585 C CA . THR A 1 212 ? -9.055 34.713 40.193 1.00 49.25 212 THR A CA 1
ATOM 1586 C C . THR A 1 212 ? -8.163 33.712 39.457 1.00 49.25 212 THR A C 1
ATOM 1588 O O . THR A 1 212 ? -7.151 33.288 40.005 1.00 49.25 212 THR A O 1
ATOM 1591 N N . ALA A 1 213 ? -8.474 33.376 38.202 1.00 44.03 213 ALA A N 1
ATOM 1592 C CA . ALA A 1 213 ? -7.670 32.468 37.379 1.00 44.03 213 ALA A CA 1
ATOM 1593 C C . ALA A 1 213 ? -6.573 33.173 36.547 1.00 44.03 213 ALA A C 1
ATOM 1595 O O . ALA A 1 213 ? -5.783 32.505 35.889 1.00 44.03 213 ALA A O 1
ATOM 1596 N N . THR A 1 214 ? -6.478 34.510 36.585 1.00 48.75 214 THR A N 1
ATOM 1597 C CA . THR A 1 214 ? -5.657 35.278 35.620 1.00 48.75 214 THR A CA 1
ATOM 1598 C C . THR A 1 214 ? -4.311 35.798 36.170 1.00 48.75 214 THR A C 1
ATOM 1600 O O . THR A 1 214 ? -3.613 36.541 35.486 1.00 48.75 214 THR A O 1
ATOM 1603 N N . SER A 1 215 ? -3.850 35.404 37.366 1.00 48.19 215 SER A N 1
ATOM 1604 C CA . SER A 1 215 ? -2.549 35.904 37.881 1.00 48.19 215 SER A CA 1
ATOM 1605 C C . SER A 1 215 ? -1.544 34.876 38.406 1.00 48.19 215 SER A C 1
ATOM 1607 O O . SER A 1 215 ? -0.485 35.290 38.865 1.00 48.19 215 SER A O 1
ATOM 1609 N N . ILE A 1 216 ? -1.790 33.564 38.291 1.00 48.94 216 ILE A N 1
ATOM 1610 C CA . ILE A 1 216 ? -0.847 32.547 38.814 1.00 48.94 216 ILE A CA 1
ATOM 1611 C C . ILE A 1 216 ? -0.346 31.546 37.746 1.00 48.94 216 ILE A C 1
ATOM 1613 O O . ILE A 1 216 ? 0.699 30.938 37.946 1.00 48.94 216 ILE A O 1
ATOM 1617 N N . SER A 1 217 ? -0.980 31.416 36.572 1.00 50.84 217 SER A N 1
ATOM 1618 C CA . SER A 1 217 ? -0.549 30.437 35.547 1.00 50.84 217 SER A CA 1
ATOM 1619 C C . SER A 1 217 ? 0.559 30.922 34.602 1.00 50.84 217 SER A C 1
ATOM 1621 O O . SER A 1 217 ? 1.333 30.121 34.095 1.00 50.84 217 SER A O 1
ATOM 1623 N N . THR A 1 218 ? 0.701 32.233 34.375 1.00 50.78 218 THR A N 1
ATOM 1624 C CA . THR A 1 218 ? 1.640 32.723 33.343 1.00 50.78 218 THR A CA 1
ATOM 1625 C C . THR A 1 218 ? 3.085 32.886 33.816 1.00 50.78 218 THR A C 1
ATOM 1627 O O . THR A 1 218 ? 3.955 33.145 32.988 1.00 50.78 218 THR A O 1
ATOM 1630 N N . THR A 1 219 ? 3.375 32.775 35.115 1.00 56.81 219 THR A N 1
ATOM 1631 C CA . THR A 1 219 ? 4.750 32.864 35.643 1.00 56.81 219 THR A CA 1
ATOM 1632 C C . THR A 1 219 ? 5.415 31.494 35.695 1.00 56.81 219 THR A C 1
ATOM 1634 O O . THR A 1 219 ? 6.530 31.359 35.202 1.00 56.81 219 THR A O 1
ATOM 1637 N N . SER A 1 220 ? 4.710 30.462 36.166 1.00 59.09 220 SER A N 1
ATOM 1638 C CA . SER A 1 220 ? 5.210 29.082 36.177 1.00 59.09 220 SER A CA 1
ATOM 1639 C C . SER A 1 220 ? 5.499 28.565 34.767 1.00 59.09 220 SER A C 1
ATOM 1641 O O . SER A 1 220 ? 6.548 27.972 34.542 1.00 59.09 220 SER A O 1
ATOM 1643 N N . GLU A 1 221 ? 4.632 28.858 33.796 1.00 60.91 221 GLU A N 1
ATOM 1644 C CA . GLU A 1 221 ? 4.829 28.465 32.396 1.00 60.91 221 GLU A CA 1
ATOM 1645 C C . GLU A 1 221 ? 5.971 29.234 31.723 1.00 60.91 221 GLU A C 1
ATOM 1647 O O . GLU A 1 221 ? 6.731 28.658 30.948 1.00 60.91 221 GLU A O 1
ATOM 1652 N N . LYS A 1 222 ? 6.151 30.526 32.037 1.00 67.81 222 LYS A N 1
ATOM 1653 C CA . LYS A 1 222 ? 7.267 31.328 31.501 1.00 67.81 222 LYS A CA 1
ATOM 1654 C C . LYS A 1 222 ? 8.605 30.916 32.094 1.00 67.81 222 LYS A C 1
ATOM 1656 O O . LYS A 1 222 ? 9.602 30.918 31.376 1.00 67.81 222 LYS A O 1
ATOM 1661 N N . ASP A 1 223 ? 8.641 30.560 33.371 1.00 71.81 223 ASP A N 1
ATOM 1662 C CA . ASP A 1 223 ? 9.862 30.099 34.024 1.00 71.81 223 ASP A CA 1
ATOM 1663 C C . ASP A 1 223 ? 10.184 28.647 33.638 1.00 71.81 223 ASP A C 1
ATOM 1665 O O . ASP A 1 223 ? 11.351 28.335 33.402 1.00 71.81 223 ASP A O 1
ATOM 1669 N N . ALA A 1 224 ? 9.169 27.804 33.411 1.00 76.56 224 ALA A N 1
ATOM 1670 C CA . ALA A 1 224 ? 9.328 26.488 32.789 1.00 76.56 224 ALA A CA 1
ATOM 1671 C C . ALA A 1 224 ? 9.818 26.589 31.333 1.00 76.56 224 ALA A C 1
ATOM 1673 O O . ALA A 1 224 ? 10.721 25.855 30.940 1.00 76.56 224 ALA A O 1
ATOM 1674 N N . LEU A 1 225 ? 9.303 27.541 30.544 1.00 76.31 225 LEU A N 1
ATOM 1675 C CA . LEU A 1 225 ? 9.778 27.805 29.180 1.00 76.31 225 LEU A CA 1
ATOM 1676 C C . LEU A 1 225 ? 11.205 28.356 29.158 1.00 76.31 225 LEU A C 1
ATOM 1678 O O . LEU A 1 225 ? 11.990 27.961 28.301 1.00 76.31 225 LEU A O 1
ATOM 1682 N N . ARG A 1 226 ? 11.578 29.235 30.097 1.00 80.69 226 ARG A N 1
ATOM 1683 C CA . ARG A 1 226 ? 12.965 29.714 30.236 1.00 80.69 226 ARG A CA 1
ATOM 1684 C C . ARG A 1 226 ? 13.910 28.590 30.632 1.00 80.69 226 ARG A C 1
ATOM 1686 O O . ARG A 1 226 ? 15.006 28.512 30.085 1.00 80.69 226 ARG A O 1
ATOM 1693 N N . TRP A 1 227 ? 13.474 27.714 31.533 1.00 78.31 227 TRP A N 1
ATOM 1694 C CA . TRP A 1 227 ? 14.231 26.534 31.932 1.00 78.31 227 TRP A CA 1
ATOM 1695 C C . TRP A 1 227 ? 14.423 25.566 30.754 1.00 78.31 227 TRP A C 1
ATOM 1697 O O . TRP A 1 227 ? 15.550 25.159 30.478 1.00 78.31 227 TRP A O 1
ATOM 1707 N N . LEU A 1 228 ? 13.368 25.300 29.979 1.00 76.75 228 LEU A N 1
ATOM 1708 C CA . LEU A 1 228 ? 13.425 24.444 28.791 1.00 76.75 228 LEU A CA 1
ATOM 1709 C C . LEU A 1 228 ? 14.314 25.046 27.689 1.00 76.75 228 LEU A C 1
ATOM 1711 O O . LEU A 1 228 ? 15.141 24.356 27.097 1.00 76.75 228 LEU A O 1
ATOM 1715 N N . LEU A 1 229 ? 14.217 26.358 27.459 1.00 81.12 229 LEU A N 1
ATOM 1716 C CA . LEU A 1 229 ? 15.058 27.072 26.495 1.00 81.12 229 LEU A CA 1
ATOM 1717 C C . LEU A 1 229 ? 16.538 27.062 26.912 1.00 81.12 229 LEU A C 1
ATOM 1719 O O . LEU A 1 229 ? 17.426 27.005 26.062 1.00 81.12 229 LEU A O 1
ATOM 1723 N N . GLN A 1 230 ? 16.816 27.093 28.217 1.00 79.62 230 GLN A N 1
ATOM 1724 C CA . GLN A 1 230 ? 18.171 26.992 28.752 1.00 79.62 230 GLN A CA 1
ATOM 1725 C C . GLN A 1 230 ? 18.736 25.571 28.645 1.00 79.62 230 GLN A C 1
ATOM 1727 O O . GLN A 1 230 ? 19.939 25.416 28.443 1.00 79.62 230 GLN A O 1
ATOM 1732 N N . GLN A 1 231 ? 17.875 24.554 28.699 1.00 71.88 231 GLN A N 1
ATOM 1733 C CA . GLN A 1 231 ? 18.238 23.157 28.477 1.00 71.88 231 GLN A CA 1
ATOM 1734 C C . GLN A 1 231 ? 18.571 22.879 27.001 1.00 71.88 231 GLN A C 1
ATOM 1736 O O . GLN A 1 231 ? 19.566 22.227 26.710 1.00 71.88 231 GLN A O 1
ATOM 1741 N N . VAL A 1 232 ? 17.806 23.457 26.068 1.00 73.44 232 VAL A N 1
ATOM 1742 C CA . VAL A 1 232 ? 18.046 23.339 24.614 1.00 73.44 232 VAL A CA 1
ATOM 1743 C C . VAL A 1 232 ? 19.281 24.131 24.158 1.00 73.44 232 VAL A C 1
ATOM 1745 O O . VAL A 1 232 ? 19.912 23.786 23.162 1.00 73.44 232 VAL A O 1
ATOM 1748 N N . LYS A 1 233 ? 19.669 25.188 24.885 1.00 72.38 233 LYS A N 1
ATOM 1749 C CA . LYS A 1 233 ? 20.835 26.020 24.542 1.00 72.38 233 LYS A CA 1
ATOM 1750 C C . LYS A 1 233 ? 22.173 25.465 25.047 1.00 72.38 233 LYS A C 1
ATOM 1752 O O . LYS A 1 233 ? 23.217 26.017 24.695 1.00 72.38 233 LYS A O 1
ATOM 1757 N N . GLN A 1 234 ? 22.170 24.395 25.844 1.00 66.62 234 GLN A N 1
ATOM 1758 C CA . GLN A 1 234 ? 23.399 23.691 26.209 1.00 66.62 234 GLN A CA 1
ATOM 1759 C C . GLN A 1 234 ? 23.756 22.655 25.126 1.00 66.62 234 GLN A C 1
ATOM 1761 O O . GLN A 1 234 ? 22.977 21.734 24.894 1.00 66.62 234 GLN A O 1
ATOM 1766 N N . PRO A 1 235 ? 24.920 22.765 24.455 1.00 43.53 235 PRO A N 1
ATOM 1767 C CA . PRO A 1 235 ? 25.403 21.707 23.570 1.00 43.53 235 PRO A CA 1
ATOM 1768 C C . PRO A 1 235 ? 25.778 20.460 24.395 1.00 43.53 235 PRO A C 1
ATOM 1770 O O . PRO A 1 235 ? 26.296 20.617 25.507 1.00 43.53 235 PRO A O 1
ATOM 1773 N N . PRO A 1 236 ? 25.565 19.228 23.888 1.00 48.28 236 PRO A N 1
ATOM 1774 C CA . PRO A 1 236 ? 25.872 18.015 24.636 1.00 48.28 236 PRO A CA 1
ATOM 1775 C C . PRO A 1 236 ? 27.389 17.887 24.826 1.00 48.28 236 PRO A C 1
ATOM 1777 O O . PRO A 1 236 ? 28.131 17.553 23.904 1.00 48.28 236 PRO A O 1
ATOM 1780 N N . GLN A 1 237 ? 27.855 18.176 26.040 1.00 38.03 237 GLN A N 1
ATOM 1781 C CA . GLN A 1 237 ? 29.201 17.842 26.491 1.00 38.03 237 GLN A CA 1
ATOM 1782 C C . GLN A 1 237 ? 29.244 16.341 26.779 1.00 38.03 237 GLN A C 1
ATOM 1784 O O . GLN A 1 237 ? 28.567 15.833 27.669 1.00 38.03 237 GLN A O 1
ATOM 1789 N N . THR A 1 238 ? 30.051 15.637 25.995 1.00 37.47 238 THR A N 1
ATOM 1790 C CA . THR A 1 238 ? 30.429 14.245 26.203 1.00 37.47 238 THR A CA 1
ATOM 1791 C C . THR A 1 238 ? 31.240 14.117 27.494 1.00 37.47 238 THR A C 1
ATOM 1793 O O . THR A 1 238 ? 32.381 14.578 27.552 1.00 37.47 238 THR A O 1
ATOM 1796 N N . SER A 1 239 ? 30.699 13.453 28.513 1.00 37.47 239 SER A N 1
ATOM 1797 C CA . SER A 1 239 ? 31.489 12.922 29.624 1.00 37.47 239 SER A CA 1
ATOM 1798 C C . SER A 1 239 ? 31.157 11.448 29.849 1.00 37.47 239 SER A C 1
ATOM 1800 O O . SER A 1 239 ? 30.038 11.038 30.139 1.00 37.47 239 SER A O 1
ATOM 1802 N N . SER A 1 240 ? 32.184 10.638 29.636 1.00 40.31 240 SER A N 1
ATOM 1803 C CA . SER A 1 240 ? 32.250 9.201 29.841 1.00 40.31 240 SER A CA 1
ATOM 1804 C C . SER A 1 240 ? 32.446 8.854 31.322 1.00 40.31 240 SER A C 1
ATOM 1806 O O . SER A 1 240 ? 33.493 9.215 31.862 1.00 40.31 240 SER A O 1
ATOM 1808 N N . SER A 1 241 ? 31.523 8.097 31.933 1.00 33.72 241 SER A N 1
ATOM 1809 C CA . SER A 1 241 ? 31.811 7.026 32.917 1.00 33.72 241 SER A CA 1
ATOM 1810 C C . SER A 1 241 ? 30.548 6.411 33.563 1.00 33.72 241 SER A C 1
ATOM 1812 O O . SER A 1 241 ? 29.884 7.043 34.370 1.00 33.72 241 SER A O 1
ATOM 1814 N N . GLY A 1 242 ? 30.310 5.119 33.293 1.00 30.38 242 GLY A N 1
ATOM 1815 C CA . GLY A 1 242 ? 29.714 4.141 34.230 1.00 30.38 242 GLY A CA 1
ATOM 1816 C C . GLY A 1 242 ? 28.196 4.180 34.517 1.00 30.38 242 GLY A C 1
ATOM 1817 O O . GLY A 1 242 ? 27.573 5.224 34.399 1.00 30.38 242 GLY A O 1
ATOM 1818 N N . PRO A 1 243 ? 27.565 3.036 34.866 1.00 50.22 243 PRO A N 1
ATOM 1819 C CA . PRO A 1 243 ? 26.238 2.680 34.351 1.00 50.22 243 PRO A CA 1
ATOM 1820 C C . PRO A 1 243 ? 25.117 2.635 35.406 1.00 50.22 243 PRO A C 1
ATOM 1822 O O . PRO A 1 243 ? 25.339 2.159 36.517 1.00 50.22 243 PRO A O 1
ATOM 1825 N N . SER A 1 244 ? 23.891 3.020 35.020 1.00 33.97 244 SER A N 1
ATOM 1826 C CA . SER A 1 244 ? 22.625 2.263 35.206 1.00 33.97 244 SER A CA 1
ATOM 1827 C C . SER A 1 244 ? 21.387 3.169 35.105 1.00 33.97 244 SER A C 1
ATOM 1829 O O . SER A 1 244 ? 21.242 4.083 35.904 1.00 33.97 244 SER A O 1
ATOM 1831 N N . ALA A 1 245 ? 20.510 2.821 34.148 1.00 40.25 245 ALA A N 1
ATOM 1832 C CA . ALA A 1 245 ? 19.080 3.144 33.971 1.00 40.25 245 ALA A CA 1
ATOM 1833 C C . ALA A 1 245 ? 18.626 4.620 34.086 1.00 40.25 245 ALA A C 1
ATOM 1835 O O . ALA A 1 245 ? 18.774 5.248 35.131 1.00 40.25 245 ALA A O 1
ATOM 1836 N N . PRO A 1 246 ? 17.945 5.151 33.048 1.00 43.69 246 PRO A N 1
ATOM 1837 C CA . PRO A 1 246 ? 16.482 5.013 33.048 1.00 43.69 246 PRO A CA 1
ATOM 1838 C C . PRO A 1 246 ? 15.824 4.849 31.657 1.00 43.69 246 PRO A C 1
ATOM 1840 O O . PRO A 1 246 ? 16.311 5.340 30.644 1.00 43.69 246 PRO A O 1
ATOM 1843 N N . THR A 1 247 ? 14.688 4.142 31.661 1.00 34.91 247 THR A N 1
ATOM 1844 C CA . THR A 1 247 ? 13.518 4.263 30.765 1.00 34.91 247 THR A CA 1
ATOM 1845 C C . THR A 1 247 ? 13.741 4.879 29.378 1.00 34.91 247 THR A C 1
ATOM 1847 O O . THR A 1 247 ? 13.716 6.096 29.197 1.00 34.91 247 THR A O 1
ATOM 1850 N N . THR A 1 248 ? 13.839 4.015 28.372 1.00 35.91 248 THR A N 1
ATOM 1851 C CA . THR A 1 248 ? 13.694 4.362 26.957 1.00 35.91 248 THR A CA 1
ATOM 1852 C C . THR A 1 248 ? 12.246 4.729 26.640 1.00 35.91 248 THR A C 1
ATOM 1854 O O . THR A 1 248 ? 11.391 3.853 26.538 1.00 35.91 248 THR A O 1
ATOM 1857 N N . ALA A 1 249 ? 11.990 6.018 26.434 1.00 38.34 249 ALA A N 1
ATOM 1858 C CA . ALA A 1 249 ? 10.964 6.478 25.505 1.00 38.34 249 ALA A CA 1
ATOM 1859 C C . ALA A 1 249 ? 11.642 6.667 24.133 1.00 38.34 249 ALA A C 1
ATOM 1861 O O . ALA A 1 249 ? 12.444 7.594 23.989 1.00 38.34 249 ALA A O 1
ATOM 1862 N N . PRO A 1 250 ? 11.415 5.793 23.134 1.00 43.62 250 PRO A N 1
ATOM 1863 C CA . PRO A 1 250 ? 12.017 5.948 21.820 1.00 43.62 250 PRO A CA 1
ATOM 1864 C C . PRO A 1 250 ? 11.084 6.771 20.924 1.00 43.62 250 PRO A C 1
ATOM 1866 O O . PRO A 1 250 ? 10.275 6.220 20.188 1.00 43.62 250 PRO A O 1
ATOM 1869 N N . THR A 1 251 ? 11.216 8.096 20.950 1.00 49.00 251 THR A N 1
ATOM 1870 C CA . THR A 1 251 ? 10.585 8.967 19.941 1.00 49.00 251 THR A CA 1
ATOM 1871 C C . THR A 1 251 ? 11.575 10.041 19.501 1.00 49.00 251 THR A C 1
ATOM 1873 O O . THR A 1 251 ? 11.441 11.198 19.875 1.00 49.00 251 THR A O 1
ATOM 1876 N N . ALA A 1 252 ? 12.623 9.658 18.760 1.00 52.59 252 ALA A N 1
ATOM 1877 C CA . ALA A 1 252 ? 13.506 10.626 18.083 1.00 52.59 252 ALA A CA 1
ATOM 1878 C C . ALA A 1 252 ? 14.400 10.052 16.960 1.00 52.59 252 ALA A C 1
ATOM 1880 O O . ALA A 1 252 ? 15.184 10.801 16.386 1.00 52.59 252 ALA A O 1
ATOM 1881 N N . THR A 1 253 ? 14.336 8.759 16.621 1.00 51.12 253 THR A N 1
ATOM 1882 C CA . THR A 1 253 ? 15.244 8.164 15.613 1.00 51.12 253 THR A CA 1
ATOM 1883 C C . THR A 1 253 ? 14.634 8.012 14.216 1.00 51.12 253 THR A C 1
ATOM 1885 O O . THR A 1 253 ? 15.382 7.878 13.253 1.00 51.12 253 THR A O 1
ATOM 1888 N N . ALA A 1 254 ? 13.308 8.104 14.059 1.00 55.72 254 ALA A N 1
ATOM 1889 C CA . ALA A 1 254 ? 12.641 7.964 12.755 1.00 55.72 254 ALA A CA 1
ATOM 1890 C C . ALA A 1 254 ? 12.693 9.230 11.869 1.00 55.72 254 ALA A C 1
ATOM 1892 O O . ALA A 1 254 ? 12.446 9.166 10.666 1.00 55.72 254 ALA A O 1
ATOM 1893 N N . SER A 1 255 ? 13.019 10.398 12.434 1.00 57.56 255 SER A N 1
ATOM 1894 C CA . SER A 1 255 ? 13.109 11.646 11.658 1.00 57.56 255 SER A CA 1
ATOM 1895 C C . SER A 1 255 ? 14.378 11.729 10.802 1.00 57.56 255 SER A C 1
ATOM 1897 O O . SER A 1 255 ? 14.373 12.409 9.784 1.00 57.56 255 SER A O 1
ATOM 1899 N N . GLY A 1 256 ? 15.453 11.031 11.189 1.00 67.06 256 GLY A N 1
ATOM 1900 C CA . GLY A 1 256 ? 16.687 10.978 10.398 1.00 67.06 256 GLY A CA 1
ATOM 1901 C C . GLY A 1 256 ? 16.518 10.145 9.129 1.00 67.06 256 GLY A C 1
ATOM 1902 O O . GLY A 1 256 ? 16.793 10.628 8.038 1.00 67.06 256 GLY A O 1
ATOM 1903 N N . SER A 1 257 ? 15.960 8.936 9.253 1.00 72.75 257 SER A N 1
ATOM 1904 C CA . SER A 1 257 ? 15.760 8.044 8.104 1.00 72.75 257 SER A CA 1
ATOM 1905 C C . SER A 1 257 ? 14.760 8.597 7.091 1.00 72.75 257 SER A C 1
ATOM 1907 O O . SER A 1 257 ? 14.967 8.455 5.894 1.00 72.75 257 SER A O 1
ATOM 1909 N N . THR A 1 258 ? 13.693 9.258 7.544 1.00 83.19 258 THR A N 1
ATOM 1910 C CA . THR A 1 258 ? 12.714 9.885 6.642 1.00 83.19 258 THR A CA 1
ATOM 1911 C C . THR A 1 258 ? 13.292 11.094 5.911 1.00 83.19 258 THR A C 1
ATOM 1913 O O . THR A 1 258 ? 13.046 11.238 4.719 1.00 83.19 258 THR A O 1
ATOM 1916 N N . ALA A 1 259 ? 14.113 11.921 6.567 1.00 87.12 259 ALA A N 1
ATOM 1917 C CA . ALA A 1 259 ? 14.825 13.013 5.900 1.00 87.12 259 ALA A CA 1
ATOM 1918 C C . ALA A 1 259 ? 15.840 12.497 4.863 1.00 87.12 259 ALA A C 1
ATOM 1920 O O . ALA A 1 259 ? 15.934 13.055 3.770 1.00 87.12 259 ALA A O 1
ATOM 1921 N N . ASP A 1 260 ? 16.547 11.407 5.173 1.00 90.81 260 ASP A N 1
ATOM 1922 C CA . ASP A 1 260 ? 17.480 10.764 4.243 1.00 90.81 260 ASP A CA 1
ATOM 1923 C C . ASP A 1 260 ? 16.747 10.129 3.046 1.00 90.81 260 ASP A C 1
ATOM 1925 O O . ASP A 1 260 ? 17.190 10.278 1.909 1.00 90.81 260 ASP A O 1
ATOM 1929 N N . ILE A 1 261 ? 15.593 9.483 3.266 1.00 92.19 261 ILE A N 1
ATOM 1930 C CA . ILE A 1 261 ? 14.733 8.955 2.190 1.00 92.19 261 ILE A CA 1
ATOM 1931 C C . ILE A 1 261 ? 14.243 10.093 1.290 1.00 92.19 261 ILE A C 1
ATOM 1933 O O . ILE A 1 261 ? 14.336 9.979 0.074 1.00 92.19 261 ILE A O 1
ATOM 1937 N N . VAL A 1 262 ? 13.807 11.217 1.865 1.00 91.31 262 VAL A N 1
ATOM 1938 C CA . VAL A 1 262 ? 13.381 12.395 1.093 1.00 91.31 262 VAL A CA 1
ATOM 1939 C C . VAL A 1 262 ? 14.539 12.970 0.269 1.00 91.31 262 VAL A C 1
ATOM 1941 O O . VAL A 1 262 ? 14.350 13.335 -0.888 1.00 91.31 262 VAL A O 1
ATOM 1944 N N . ALA A 1 263 ? 15.760 13.016 0.811 1.00 92.44 263 ALA A N 1
ATOM 1945 C CA . ALA A 1 263 ? 16.935 13.445 0.051 1.00 92.44 263 ALA A CA 1
ATOM 1946 C C . ALA A 1 263 ? 17.264 12.484 -1.109 1.00 92.44 263 ALA A C 1
ATOM 1948 O O . ALA A 1 263 ? 17.628 12.936 -2.199 1.00 92.44 263 ALA A O 1
ATOM 1949 N N . LEU A 1 264 ? 17.109 11.171 -0.897 1.00 92.00 264 LEU A N 1
ATOM 1950 C CA . LEU A 1 264 ? 17.268 10.162 -1.945 1.00 92.00 264 LEU A CA 1
ATOM 1951 C C . LEU A 1 264 ? 16.173 10.259 -3.012 1.00 92.00 264 LEU A C 1
ATOM 1953 O O . LEU A 1 264 ? 16.490 10.131 -4.189 1.00 92.00 264 LEU A O 1
ATOM 1957 N N . GLU A 1 265 ? 14.924 10.534 -2.638 1.00 91.31 265 GLU A N 1
ATOM 1958 C CA . GLU A 1 265 ? 13.819 10.755 -3.580 1.00 91.31 265 GLU A CA 1
ATOM 1959 C C . GLU A 1 265 ? 14.025 12.013 -4.423 1.00 91.31 265 GLU A C 1
ATOM 1961 O O . GLU A 1 265 ? 13.826 11.972 -5.634 1.00 91.31 265 GLU A O 1
ATOM 1966 N N . ILE A 1 266 ? 14.500 13.113 -3.829 1.00 93.06 266 ILE A N 1
ATOM 1967 C CA . ILE A 1 266 ? 14.854 14.324 -4.583 1.00 93.06 266 ILE A CA 1
ATOM 1968 C C . ILE A 1 266 ? 15.958 13.998 -5.596 1.00 93.06 266 ILE A C 1
ATOM 1970 O O . ILE A 1 266 ? 15.815 14.297 -6.780 1.00 93.06 266 ILE A O 1
ATOM 1974 N N . GLY A 1 267 ? 17.025 13.317 -5.169 1.00 93.06 267 GLY A N 1
ATOM 1975 C CA . GLY A 1 267 ? 18.095 12.891 -6.074 1.00 93.06 267 GLY A CA 1
ATOM 1976 C C . GLY A 1 267 ? 17.606 11.943 -7.176 1.00 93.06 267 GLY A C 1
ATOM 1977 O O . GLY A 1 267 ? 18.011 12.071 -8.331 1.00 93.06 267 GLY A O 1
ATOM 1978 N N . LEU A 1 268 ? 16.701 11.021 -6.846 1.00 90.88 268 LEU A N 1
ATOM 1979 C CA . LEU A 1 268 ? 16.090 10.092 -7.793 1.00 90.88 268 LEU A CA 1
ATOM 1980 C C . LEU A 1 268 ? 15.193 10.824 -8.798 1.00 90.88 268 LEU A C 1
ATOM 1982 O O . LEU A 1 268 ? 15.340 10.587 -9.990 1.00 90.88 268 LEU A O 1
ATOM 1986 N N . SER A 1 269 ? 14.374 11.784 -8.366 1.00 89.62 269 SER A N 1
ATOM 1987 C CA . SER A 1 269 ? 13.561 12.620 -9.262 1.00 89.62 269 SER A CA 1
ATOM 1988 C C . SER A 1 269 ? 14.414 13.487 -10.200 1.00 89.62 269 SER A C 1
ATOM 1990 O O . SER A 1 269 ? 14.076 13.679 -11.371 1.00 89.62 269 SER A O 1
ATOM 1992 N N . GLU A 1 270 ? 15.573 13.969 -9.739 1.00 92.88 270 GLU A N 1
ATOM 1993 C CA . GLU A 1 270 ? 16.507 14.719 -10.579 1.00 92.88 270 GLU A CA 1
ATOM 1994 C C . GLU A 1 270 ? 17.148 13.796 -11.628 1.00 92.88 270 GLU A C 1
ATOM 1996 O O . GLU A 1 270 ? 17.231 14.143 -12.809 1.00 92.88 270 GLU A O 1
ATOM 2001 N N . LEU A 1 271 ? 17.521 12.575 -11.234 1.00 89.12 271 LEU A N 1
ATOM 2002 C CA . LEU A 1 271 ? 18.024 11.564 -12.162 1.00 89.12 271 LEU A CA 1
ATOM 2003 C C . LEU A 1 271 ? 16.950 11.127 -13.166 1.00 89.12 271 LEU A C 1
ATOM 2005 O O . LEU A 1 271 ? 17.227 11.085 -14.364 1.00 89.12 271 LEU A O 1
ATOM 2009 N N . GLU A 1 272 ? 15.724 10.873 -12.725 1.00 86.88 272 GLU A N 1
ATOM 2010 C CA . GLU A 1 272 ? 14.600 10.485 -13.577 1.00 86.88 272 GLU A CA 1
ATOM 2011 C C . GLU A 1 272 ? 14.206 11.590 -14.555 1.00 86.88 272 GLU A C 1
ATOM 2013 O O . GLU A 1 272 ? 13.996 11.314 -15.740 1.00 86.88 272 GLU A O 1
ATOM 2018 N N . SER A 1 273 ? 14.168 12.844 -14.099 1.00 89.62 273 SER A N 1
ATOM 2019 C CA . SER A 1 273 ? 13.902 14.000 -14.959 1.00 89.62 273 SER A CA 1
ATOM 2020 C C . SER A 1 273 ? 15.036 14.247 -15.957 1.00 89.62 273 SER A C 1
ATOM 2022 O O . SER A 1 273 ? 14.765 14.571 -17.116 1.00 89.62 273 SER A O 1
ATOM 2024 N N . SER A 1 274 ? 16.299 14.033 -15.564 1.00 87.88 274 SER A N 1
ATOM 2025 C CA . SER A 1 274 ? 17.450 14.118 -16.476 1.00 87.88 274 SER A CA 1
ATOM 2026 C C . SER A 1 274 ? 17.433 13.018 -17.541 1.00 87.88 274 SER A C 1
ATOM 2028 O O . SER A 1 274 ? 17.837 13.245 -18.684 1.00 87.88 274 SER A O 1
ATOM 2030 N N . LEU A 1 275 ? 16.926 11.839 -17.176 1.00 81.19 275 LEU A N 1
ATOM 2031 C CA . LEU A 1 275 ? 16.844 10.672 -18.042 1.00 81.19 275 LEU A CA 1
ATOM 2032 C C . LEU A 1 275 ? 15.545 10.634 -18.861 1.00 81.19 275 LEU A C 1
ATOM 2034 O O . LEU A 1 275 ? 15.445 9.873 -19.822 1.00 81.19 275 LEU A O 1
ATOM 2038 N N . GLY A 1 276 ? 14.564 11.469 -18.508 1.00 73.94 276 GLY A N 1
ATOM 2039 C CA . GLY A 1 276 ? 13.269 11.550 -19.179 1.00 73.94 276 GLY A CA 1
ATOM 2040 C C . GLY A 1 276 ? 12.407 10.297 -19.004 1.00 73.94 276 GLY A C 1
ATOM 2041 O O . GLY A 1 276 ? 11.516 10.059 -19.816 1.00 73.94 276 GLY A O 1
ATOM 2042 N N . LEU A 1 277 ? 12.650 9.504 -17.954 1.00 70.75 277 LEU A N 1
ATOM 2043 C CA . LEU A 1 277 ? 11.874 8.302 -17.649 1.00 70.75 277 LEU A CA 1
ATOM 2044 C C . LEU A 1 277 ? 10.439 8.519 -17.126 1.00 70.75 277 LEU A C 1
ATOM 2046 O O . LEU A 1 277 ? 9.656 7.586 -17.316 1.00 70.75 277 LEU A O 1
ATOM 2050 N N . PRO A 1 278 ? 10.019 9.661 -16.527 1.00 63.50 278 PRO A N 1
ATOM 2051 C CA . PRO A 1 278 ? 8.677 9.730 -15.942 1.00 63.50 278 PRO A CA 1
ATOM 2052 C C . PRO A 1 278 ? 7.579 9.545 -16.999 1.00 63.50 278 PRO A C 1
ATOM 2054 O O . PRO A 1 278 ? 6.632 8.802 -16.781 1.00 63.50 278 PRO A O 1
ATOM 2057 N N . SER A 1 279 ? 7.740 10.084 -18.211 1.00 59.97 279 SER A N 1
ATOM 2058 C CA . SER A 1 279 ? 6.761 9.871 -19.292 1.00 59.97 279 SER A CA 1
ATOM 2059 C C . SER A 1 279 ? 6.758 8.450 -19.872 1.00 59.97 279 SER A C 1
ATOM 2061 O O . SER A 1 279 ? 5.815 8.095 -20.566 1.00 59.97 279 SER A O 1
ATOM 2063 N N . ALA A 1 280 ? 7.798 7.650 -19.621 1.00 57.22 280 ALA A N 1
ATOM 2064 C CA . ALA A 1 280 ? 7.897 6.270 -20.100 1.00 57.22 280 ALA A CA 1
ATOM 2065 C C . ALA A 1 280 ? 7.402 5.240 -19.070 1.00 57.22 280 ALA A C 1
ATOM 2067 O O . ALA A 1 280 ? 7.089 4.120 -19.453 1.00 57.22 280 ALA A O 1
ATOM 2068 N N . LEU A 1 281 ? 7.355 5.607 -17.783 1.00 56.72 281 LEU A N 1
ATOM 2069 C CA . LEU A 1 281 ? 6.803 4.781 -16.703 1.00 56.72 281 LEU A CA 1
ATOM 2070 C C . LEU A 1 281 ? 5.303 5.006 -16.497 1.00 56.72 281 LEU A C 1
ATOM 2072 O O . LEU A 1 281 ? 4.603 4.074 -16.124 1.00 56.72 281 LEU A O 1
ATOM 2076 N N . LEU A 1 282 ? 4.809 6.229 -16.724 1.00 59.66 282 LEU A N 1
ATOM 2077 C CA . LEU A 1 282 ? 3.378 6.532 -16.613 1.00 59.66 282 LEU A CA 1
ATOM 2078 C C . LEU A 1 282 ? 2.558 6.081 -17.833 1.00 59.66 282 LEU A C 1
ATOM 2080 O O . LEU A 1 282 ? 1.336 6.000 -17.738 1.00 59.66 282 LEU A O 1
ATOM 2084 N N . ASP A 1 283 ? 3.205 5.793 -18.963 1.00 56.62 283 ASP A N 1
ATOM 2085 C CA . ASP A 1 283 ? 2.538 5.325 -20.175 1.00 56.62 283 ASP A CA 1
ATOM 2086 C C . ASP A 1 283 ? 2.900 3.862 -20.469 1.00 56.62 283 ASP A C 1
ATOM 2088 O O . ASP A 1 283 ? 3.754 3.562 -21.305 1.00 56.62 283 ASP A O 1
ATOM 2092 N N . ASP A 1 284 ? 2.213 2.937 -19.790 1.00 58.56 284 ASP A N 1
ATOM 2093 C CA . ASP A 1 284 ? 2.294 1.482 -20.022 1.00 58.56 284 ASP A CA 1
ATOM 2094 C C . ASP A 1 284 ? 1.940 1.081 -21.474 1.00 58.56 284 ASP A C 1
ATOM 2096 O O . ASP A 1 284 ? 2.147 -0.066 -21.882 1.00 58.56 284 ASP A O 1
ATOM 2100 N N . SER A 1 285 ? 1.395 2.006 -22.278 1.00 57.16 285 SER A N 1
ATOM 2101 C CA . SER A 1 285 ? 1.075 1.780 -23.691 1.00 57.16 285 SER A CA 1
ATOM 2102 C C . SER A 1 285 ? 2.268 1.991 -24.631 1.00 57.16 285 SER A C 1
ATOM 2104 O O . SER A 1 285 ? 2.202 1.636 -25.815 1.00 57.16 285 SER A O 1
ATOM 2106 N N . HIS A 1 286 ? 3.376 2.545 -24.133 1.00 56.09 286 HIS A N 1
ATOM 2107 C CA . HIS A 1 286 ? 4.587 2.760 -24.910 1.00 56.09 286 HIS A CA 1
ATOM 2108 C C . HIS A 1 286 ? 5.618 1.652 -24.652 1.00 56.09 286 HIS A C 1
ATOM 2110 O O . HIS A 1 286 ? 5.920 1.327 -23.506 1.00 56.09 286 HIS A O 1
ATOM 2116 N N . PRO A 1 287 ? 6.190 1.035 -25.708 1.00 57.62 287 PRO A N 1
ATOM 2117 C CA . PRO A 1 287 ? 7.186 -0.009 -25.529 1.00 57.62 287 PRO A CA 1
ATOM 2118 C C . PRO A 1 287 ? 8.379 0.560 -24.761 1.00 57.62 287 PRO A C 1
ATOM 2120 O O . PRO A 1 287 ? 8.952 1.572 -25.174 1.00 57.62 287 PRO A O 1
ATOM 2123 N N . LEU A 1 288 ? 8.734 -0.121 -23.666 1.00 57.53 288 LEU A N 1
ATOM 2124 C CA . LEU A 1 288 ? 9.846 0.211 -22.776 1.00 57.53 288 LEU A CA 1
ATOM 2125 C C . LEU A 1 288 ? 11.045 0.759 -23.572 1.00 57.53 288 LEU A C 1
ATOM 2127 O O . LEU A 1 288 ? 11.469 0.133 -24.558 1.00 57.53 288 LEU A O 1
ATOM 2131 N N . PRO A 1 289 ? 11.602 1.920 -23.186 1.00 60.38 289 PRO A N 1
ATOM 2132 C CA . PRO A 1 289 ? 12.679 2.538 -23.937 1.00 60.38 289 PRO A CA 1
ATOM 2133 C C . PRO A 1 289 ? 13.875 1.585 -24.037 1.00 60.38 289 PRO A C 1
ATOM 2135 O O . PRO A 1 289 ? 14.256 0.907 -23.082 1.00 60.38 289 PRO A O 1
ATOM 2138 N N . ARG A 1 290 ? 14.479 1.525 -25.231 1.00 66.31 290 ARG A N 1
ATOM 2139 C CA . ARG A 1 290 ? 15.683 0.720 -25.492 1.00 66.31 290 ARG A CA 1
ATOM 2140 C C . ARG A 1 290 ? 16.776 1.078 -24.474 1.00 66.31 290 ARG A C 1
ATOM 2142 O O . ARG A 1 290 ? 16.924 2.261 -24.165 1.00 66.31 290 ARG A O 1
ATOM 2149 N N . PRO A 1 291 ? 17.591 0.110 -24.011 1.00 78.25 291 PRO A N 1
ATOM 2150 C CA . PRO A 1 291 ? 18.601 0.371 -22.993 1.00 78.25 291 PRO A CA 1
ATOM 2151 C C . PRO A 1 291 ? 19.543 1.485 -23.457 1.00 78.25 291 PRO A C 1
ATOM 2153 O O . PRO A 1 291 ? 20.161 1.387 -24.523 1.00 78.25 291 PRO A O 1
ATOM 2156 N N . ILE A 1 292 ? 19.644 2.539 -22.647 1.00 80.81 292 ILE A N 1
ATOM 2157 C CA . ILE A 1 292 ? 20.299 3.812 -22.991 1.00 80.81 292 ILE A CA 1
ATOM 2158 C C . ILE A 1 292 ? 21.790 3.613 -23.276 1.00 80.81 292 ILE A C 1
ATOM 2160 O O . ILE A 1 292 ? 22.360 4.268 -24.140 1.00 80.81 292 ILE A O 1
ATOM 2164 N N . LEU A 1 293 ? 22.419 2.630 -22.631 1.00 85.56 293 LEU A N 1
ATOM 2165 C CA . LEU A 1 293 ? 23.808 2.266 -22.910 1.00 85.56 293 LEU A CA 1
ATOM 2166 C C . LEU A 1 293 ? 24.000 1.743 -24.338 1.00 85.56 293 LEU A C 1
ATOM 2168 O O . LEU A 1 293 ? 24.986 2.079 -24.986 1.00 85.56 293 LEU A O 1
ATOM 2172 N N . SER A 1 294 ? 23.048 0.966 -24.865 1.00 85.62 294 SER A N 1
ATOM 2173 C CA . SER A 1 294 ? 23.135 0.461 -26.241 1.00 85.62 294 SER A CA 1
ATOM 2174 C C . SER A 1 294 ? 22.942 1.576 -27.269 1.00 85.62 294 SER A C 1
ATOM 2176 O O . SER A 1 294 ? 23.601 1.580 -28.309 1.00 85.62 294 SER A O 1
ATOM 2178 N N . THR A 1 295 ? 22.067 2.547 -26.984 1.00 84.44 295 THR A N 1
ATOM 2179 C CA . THR A 1 295 ? 21.826 3.686 -27.874 1.00 84.44 295 THR A CA 1
ATOM 2180 C C . THR A 1 295 ? 22.983 4.675 -27.814 1.00 84.44 295 THR A C 1
ATOM 2182 O O . THR A 1 295 ? 23.420 5.131 -28.866 1.00 84.44 295 THR A O 1
ATOM 2185 N N . LEU A 1 296 ? 23.547 4.931 -26.630 1.00 87.69 296 LEU A N 1
ATOM 2186 C CA . LEU A 1 296 ? 24.739 5.755 -26.448 1.00 87.69 296 LEU A CA 1
ATOM 2187 C C . LEU A 1 296 ? 25.957 5.112 -27.109 1.00 87.69 296 LEU A C 1
ATOM 2189 O O . LEU A 1 296 ? 26.609 5.773 -27.903 1.00 87.69 296 LEU A O 1
ATOM 2193 N N . SER A 1 297 ? 26.208 3.817 -26.893 1.00 91.81 297 SER A N 1
ATOM 2194 C CA . SER A 1 297 ? 27.290 3.086 -27.569 1.00 91.81 297 SER A CA 1
ATOM 2195 C C . SER A 1 297 ? 27.112 3.084 -29.092 1.00 91.81 297 SER A C 1
ATOM 2197 O O . SER A 1 297 ? 28.073 3.257 -29.841 1.00 91.81 297 SER A O 1
ATOM 2199 N N . ARG A 1 298 ? 25.871 2.966 -29.585 1.00 88.62 298 ARG A N 1
ATOM 2200 C CA . ARG A 1 298 ? 25.577 3.081 -31.018 1.00 88.62 298 ARG A CA 1
ATOM 2201 C C . ARG A 1 298 ? 25.840 4.490 -31.546 1.00 88.62 298 ARG A C 1
ATOM 2203 O O . ARG A 1 298 ? 26.409 4.613 -32.628 1.00 88.62 298 ARG A O 1
ATOM 2210 N N . LEU A 1 299 ? 25.439 5.529 -30.818 1.00 89.56 299 LEU A N 1
ATOM 2211 C CA . LEU A 1 299 ? 25.692 6.925 -31.181 1.00 89.56 299 LEU A CA 1
ATOM 2212 C C . LEU A 1 299 ? 27.183 7.257 -31.118 1.00 89.56 299 LEU A C 1
ATOM 2214 O O . LEU A 1 299 ? 27.684 7.928 -32.011 1.00 89.56 299 LEU A O 1
ATOM 2218 N N . GLU A 1 300 ? 27.905 6.740 -30.128 1.00 90.62 300 GLU A N 1
ATOM 2219 C CA . GLU A 1 300 ? 29.359 6.836 -30.004 1.00 90.62 300 GLU A CA 1
ATOM 2220 C C . GLU A 1 300 ? 30.046 6.144 -31.181 1.00 90.62 300 GLU A C 1
ATOM 2222 O O . GLU A 1 300 ? 30.922 6.727 -31.815 1.00 90.62 300 GLU A O 1
ATOM 2227 N N . HIS A 1 301 ? 29.604 4.939 -31.548 1.00 89.19 301 HIS A N 1
ATOM 2228 C CA . HIS A 1 301 ? 30.112 4.244 -32.725 1.00 89.19 301 HIS A CA 1
ATOM 2229 C C . HIS A 1 301 ? 29.822 5.036 -34.006 1.00 89.19 301 HIS A C 1
ATOM 2231 O O . HIS A 1 301 ? 30.709 5.220 -34.834 1.00 89.19 301 HIS A O 1
ATOM 2237 N N . GLN A 1 302 ? 28.613 5.580 -34.161 1.00 87.12 302 GLN A N 1
ATOM 2238 C CA . GLN A 1 302 ? 28.251 6.435 -35.296 1.00 87.12 302 GLN A CA 1
ATOM 2239 C C . GLN A 1 302 ? 29.059 7.742 -35.327 1.00 87.12 302 GLN A C 1
ATOM 2241 O O . GLN A 1 302 ? 29.487 8.162 -36.400 1.00 87.12 302 GLN A O 1
ATOM 2246 N N . LEU A 1 303 ? 29.334 8.353 -34.173 1.00 87.81 303 LEU A N 1
ATOM 2247 C CA . LEU A 1 303 ? 30.203 9.523 -34.037 1.00 87.81 303 LEU A CA 1
ATOM 2248 C C . LEU A 1 303 ? 31.665 9.186 -34.330 1.00 87.81 303 LEU A C 1
ATOM 2250 O O . LEU A 1 303 ? 32.353 9.976 -34.967 1.00 87.81 303 LEU A O 1
ATOM 2254 N N . SER A 1 304 ? 32.150 8.015 -33.926 1.00 86.06 304 SER A N 1
ATOM 2255 C CA . SER A 1 304 ? 33.491 7.522 -34.254 1.00 86.06 304 SER A CA 1
ATOM 2256 C C . SER A 1 304 ? 33.643 7.314 -35.765 1.00 86.06 304 SER A C 1
ATOM 2258 O O . SER A 1 304 ? 34.614 7.767 -36.370 1.00 86.06 304 SER A O 1
ATOM 2260 N N . LEU A 1 305 ? 32.625 6.738 -36.409 1.00 81.50 305 LEU A N 1
ATOM 2261 C CA . LEU A 1 305 ? 32.572 6.571 -37.860 1.00 81.50 305 LEU A CA 1
ATOM 2262 C C . LEU A 1 305 ? 32.475 7.909 -38.613 1.00 81.50 305 LEU A C 1
ATOM 2264 O O . LEU A 1 305 ? 33.096 8.060 -39.664 1.00 81.50 305 LEU A O 1
ATOM 2268 N N . LEU A 1 306 ? 31.728 8.883 -38.083 1.00 79.81 306 LEU A N 1
ATOM 2269 C CA . LEU A 1 306 ? 31.585 10.210 -38.690 1.00 79.81 306 LEU A CA 1
ATOM 2270 C C . LEU A 1 306 ? 32.827 11.089 -38.475 1.00 79.81 306 LEU A C 1
ATOM 2272 O O . LEU A 1 306 ? 33.231 11.821 -39.376 1.00 79.81 306 LEU A O 1
ATOM 2276 N N . SER A 1 307 ? 33.451 11.004 -37.300 1.00 83.69 307 SER A N 1
ATOM 2277 C CA . SER A 1 307 ? 34.670 11.752 -36.962 1.00 83.69 307 SER A CA 1
ATOM 2278 C C . SER A 1 307 ? 35.908 11.220 -37.684 1.00 83.69 307 SER A C 1
ATOM 2280 O O . SER A 1 307 ? 36.883 11.953 -37.849 1.00 83.69 307 SER A O 1
ATOM 2282 N N . GLN A 1 308 ? 35.872 9.973 -38.164 1.00 83.38 308 GLN A N 1
ATOM 2283 C CA . GLN A 1 308 ? 36.984 9.346 -38.869 1.00 83.38 308 GLN A CA 1
ATOM 2284 C C . GLN A 1 308 ? 36.568 8.840 -40.266 1.00 83.38 308 GLN A C 1
ATOM 2286 O O . GLN A 1 308 ? 36.420 7.633 -40.479 1.00 83.38 308 GLN A O 1
ATOM 2291 N N . PRO A 1 309 ? 36.475 9.723 -41.282 1.00 75.12 309 PRO A N 1
ATOM 2292 C CA . PRO A 1 309 ? 36.027 9.354 -42.633 1.00 75.12 309 PRO A CA 1
ATOM 2293 C C . PRO A 1 309 ? 36.898 8.275 -43.305 1.00 75.12 309 PRO A C 1
ATOM 2295 O O . PRO A 1 309 ? 36.407 7.474 -44.098 1.00 75.12 309 PRO A O 1
ATOM 2298 N N . ARG A 1 310 ? 38.182 8.169 -42.931 1.00 78.06 310 ARG A N 1
ATOM 2299 C CA . ARG A 1 310 ? 39.081 7.099 -43.406 1.00 78.06 310 ARG A CA 1
ATOM 2300 C C . ARG A 1 310 ? 38.653 5.693 -42.970 1.00 78.06 310 ARG A C 1
ATOM 2302 O O . ARG A 1 310 ? 38.978 4.726 -43.660 1.00 78.06 310 ARG A O 1
ATOM 2309 N N . HIS A 1 311 ? 37.937 5.560 -41.854 1.00 76.50 311 HIS A N 1
ATOM 2310 C CA . HIS A 1 311 ? 37.497 4.263 -41.349 1.00 76.50 311 HIS A CA 1
ATOM 2311 C C . HIS A 1 311 ? 36.286 3.748 -42.130 1.00 76.50 311 HIS A C 1
ATOM 2313 O O . HIS A 1 311 ? 36.220 2.548 -42.368 1.00 76.50 311 HIS A O 1
ATOM 2319 N N . LEU A 1 312 ? 35.407 4.615 -42.650 1.00 81.06 312 LEU A N 1
ATOM 2320 C CA . LEU A 1 312 ? 34.318 4.184 -43.538 1.00 81.06 312 LEU A CA 1
ATOM 2321 C C . LEU A 1 312 ? 34.816 3.639 -44.877 1.00 81.06 312 LEU A C 1
ATOM 2323 O O . LEU A 1 312 ? 34.327 2.610 -45.347 1.00 81.06 312 LEU A O 1
ATOM 2327 N N . ASP A 1 313 ? 35.840 4.256 -45.462 1.00 83.12 313 ASP A N 1
ATOM 2328 C CA . ASP A 1 313 ? 36.454 3.750 -46.693 1.00 83.12 313 ASP A CA 1
ATOM 2329 C C . ASP A 1 313 ? 37.211 2.432 -46.464 1.00 83.12 313 ASP A C 1
ATOM 2331 O O . ASP A 1 313 ? 37.164 1.524 -47.296 1.00 83.12 313 ASP A O 1
ATOM 2335 N N . ALA A 1 314 ? 37.882 2.281 -45.318 1.00 83.25 314 ALA A N 1
ATOM 2336 C CA . ALA A 1 314 ? 38.550 1.032 -44.956 1.00 83.25 314 ALA A CA 1
ATOM 2337 C C . ALA A 1 314 ? 37.548 -0.094 -44.637 1.00 83.25 314 ALA A C 1
ATOM 2339 O O . ALA A 1 314 ? 37.730 -1.227 -45.090 1.00 83.25 314 ALA A O 1
ATOM 2340 N N . ILE A 1 315 ? 36.477 0.213 -43.899 1.00 81.31 315 ILE A N 1
ATOM 2341 C CA . ILE A 1 315 ? 35.410 -0.731 -43.548 1.00 81.31 315 ILE A CA 1
ATOM 2342 C C . ILE A 1 315 ? 34.636 -1.136 -44.802 1.00 81.31 315 ILE A C 1
ATOM 2344 O O . ILE A 1 315 ? 34.452 -2.325 -45.020 1.00 81.31 315 ILE A O 1
ATOM 2348 N N . SER A 1 316 ? 34.260 -0.209 -45.686 1.00 84.00 316 SER A N 1
ATOM 2349 C CA . SER A 1 316 ? 33.542 -0.543 -46.926 1.00 84.00 316 SER A CA 1
ATOM 2350 C C . SER A 1 316 ? 34.362 -1.432 -47.870 1.00 84.00 316 SER A C 1
ATOM 2352 O O . SER A 1 316 ? 33.809 -2.338 -48.495 1.00 84.00 316 SER A O 1
ATOM 2354 N N . ARG A 1 317 ? 35.689 -1.248 -47.939 1.00 87.38 317 ARG A N 1
ATOM 2355 C CA . ARG A 1 317 ? 36.589 -2.163 -48.665 1.00 87.38 317 ARG A CA 1
ATOM 2356 C C . ARG A 1 317 ? 36.631 -3.546 -48.021 1.00 87.38 317 ARG A C 1
ATOM 2358 O O . ARG A 1 317 ? 36.498 -4.535 -48.734 1.00 87.38 317 ARG A O 1
ATOM 2365 N N . ARG A 1 318 ? 36.768 -3.626 -46.693 1.00 85.00 318 ARG A N 1
ATOM 2366 C CA . ARG A 1 318 ? 36.759 -4.903 -45.955 1.00 85.00 318 ARG A CA 1
ATOM 2367 C C . ARG A 1 318 ? 35.416 -5.623 -46.056 1.00 85.00 318 ARG A C 1
ATOM 2369 O O . ARG A 1 318 ? 35.414 -6.826 -46.252 1.00 85.00 318 ARG A O 1
ATOM 2376 N N . VAL A 1 319 ? 34.295 -4.905 -46.003 1.00 91.12 319 VAL A N 1
ATOM 2377 C CA . VAL A 1 319 ? 32.946 -5.462 -46.190 1.00 91.12 319 VAL A CA 1
ATOM 2378 C C . VAL A 1 319 ? 32.778 -5.997 -47.606 1.00 91.12 319 VAL A C 1
ATOM 2380 O O . VAL A 1 319 ? 32.277 -7.099 -47.764 1.00 91.12 319 VAL A O 1
ATOM 2383 N N . LYS A 1 320 ? 33.252 -5.290 -48.641 1.00 94.25 320 LYS A N 1
ATOM 2384 C CA . LYS A 1 320 ? 33.243 -5.829 -50.013 1.00 94.25 320 LYS A CA 1
ATOM 2385 C C . LYS A 1 320 ? 34.061 -7.113 -50.126 1.00 94.25 320 LYS A C 1
ATOM 2387 O O . LYS A 1 320 ? 33.590 -8.066 -50.733 1.00 94.25 320 LYS A O 1
ATOM 2392 N N . VAL A 1 321 ? 35.248 -7.157 -49.517 1.00 94.94 321 VAL A N 1
ATOM 2393 C CA . VAL A 1 321 ? 36.064 -8.379 -49.476 1.00 94.94 321 VAL A CA 1
ATOM 2394 C C . VAL A 1 321 ? 35.322 -9.496 -48.736 1.00 94.94 321 VAL A C 1
ATOM 2396 O O . VAL A 1 321 ? 35.166 -10.573 -49.298 1.00 94.94 321 VAL A O 1
ATOM 2399 N N . LEU A 1 322 ? 34.760 -9.224 -47.556 1.00 93.81 322 LEU A N 1
ATOM 2400 C CA . LEU A 1 322 ? 34.011 -10.203 -46.766 1.00 93.81 322 LEU A CA 1
ATOM 2401 C C . LEU A 1 322 ? 32.765 -10.718 -47.499 1.00 93.81 322 LEU A C 1
ATOM 2403 O O . LEU A 1 322 ? 32.496 -11.908 -47.454 1.00 93.81 322 LEU A O 1
ATOM 2407 N N . VAL A 1 323 ? 32.022 -9.860 -48.205 1.00 94.44 323 VAL A N 1
ATOM 2408 C CA . VAL A 1 323 ? 30.877 -10.270 -49.036 1.00 94.44 323 VAL A CA 1
ATOM 2409 C C . VAL A 1 323 ? 31.347 -11.196 -50.151 1.00 94.44 323 VAL A C 1
ATOM 2411 O O . VAL A 1 323 ? 30.780 -12.266 -50.323 1.00 94.44 323 VAL A O 1
ATOM 2414 N N . THR A 1 324 ? 32.442 -10.862 -50.841 1.00 95.38 324 THR A N 1
ATOM 2415 C CA . THR A 1 324 ? 32.991 -11.769 -51.860 1.00 95.38 324 THR A CA 1
ATOM 2416 C C . THR A 1 324 ? 33.521 -13.076 -51.269 1.00 95.38 324 THR A C 1
ATOM 2418 O O . THR A 1 324 ? 33.449 -14.116 -51.918 1.00 95.38 324 THR A O 1
ATOM 2421 N N . GLU A 1 325 ? 34.047 -13.060 -50.044 1.00 92.38 325 GLU A N 1
ATOM 2422 C CA . GLU A 1 325 ? 34.464 -14.265 -49.326 1.00 92.38 325 GLU A CA 1
ATOM 2423 C C . GLU A 1 325 ? 33.261 -15.095 -48.861 1.00 92.38 325 GLU A C 1
ATOM 2425 O O . GLU A 1 325 ? 33.288 -16.314 -48.999 1.00 92.38 325 GLU A O 1
ATOM 2430 N N . MET A 1 326 ? 32.180 -14.463 -48.396 1.00 91.50 326 MET A N 1
ATOM 2431 C CA . MET A 1 326 ? 30.920 -15.125 -48.055 1.00 91.50 326 MET A CA 1
ATOM 2432 C C . MET A 1 326 ? 30.272 -15.743 -49.289 1.00 91.50 326 MET A C 1
ATOM 2434 O O . MET A 1 326 ? 29.875 -16.899 -49.218 1.00 91.50 326 MET A O 1
ATOM 2438 N N . ASP A 1 327 ? 30.233 -15.045 -50.424 1.00 90.88 327 ASP A N 1
ATOM 2439 C CA . ASP A 1 327 ? 29.742 -15.599 -51.690 1.00 90.88 327 ASP A CA 1
ATOM 2440 C C . ASP A 1 327 ? 30.581 -16.808 -52.117 1.00 90.88 327 ASP A C 1
ATOM 2442 O O . ASP A 1 327 ? 30.035 -17.852 -52.464 1.00 90.88 327 ASP A O 1
ATOM 2446 N N . ARG A 1 328 ? 31.912 -16.741 -51.970 1.00 91.44 328 ARG A N 1
ATOM 2447 C CA . ARG A 1 328 ? 32.796 -17.895 -52.207 1.00 91.44 328 ARG A CA 1
ATOM 2448 C C . ARG A 1 328 ? 32.512 -19.052 -51.252 1.00 91.44 328 ARG A C 1
ATOM 2450 O O . ARG A 1 328 ? 32.511 -20.193 -51.698 1.00 91.44 328 ARG A O 1
ATOM 2457 N N . VAL A 1 329 ? 32.272 -18.793 -49.967 1.00 88.44 329 VAL A N 1
ATOM 2458 C CA . VAL A 1 329 ? 31.918 -19.826 -48.976 1.00 88.44 329 VAL A CA 1
ATOM 2459 C C . VAL A 1 329 ? 30.525 -20.401 -49.242 1.00 88.44 329 VAL A C 1
ATOM 2461 O O . VAL A 1 329 ? 30.306 -21.599 -49.080 1.00 88.44 329 VAL A O 1
ATOM 2464 N N . HIS A 1 330 ? 29.575 -19.583 -49.686 1.00 85.19 330 HIS A N 1
ATOM 2465 C CA . HIS A 1 330 ? 28.251 -20.035 -50.095 1.00 85.19 330 HIS A CA 1
ATOM 2466 C C . HIS A 1 330 ? 28.324 -20.888 -51.357 1.00 85.19 330 HIS A C 1
ATOM 2468 O O . HIS A 1 330 ? 27.662 -21.921 -51.415 1.00 85.19 330 HIS A O 1
ATOM 2474 N N . ASP A 1 331 ? 29.169 -20.524 -52.316 1.00 85.56 331 ASP A N 1
ATOM 2475 C CA . ASP A 1 331 ? 29.415 -21.311 -53.517 1.00 85.56 331 ASP A CA 1
ATOM 2476 C C . ASP A 1 331 ? 30.147 -22.615 -53.202 1.00 85.56 331 ASP A C 1
ATOM 2478 O O . ASP A 1 331 ? 29.784 -23.654 -53.749 1.00 85.56 331 ASP A O 1
ATOM 2482 N N . THR A 1 332 ? 31.141 -22.620 -52.306 1.00 84.56 332 THR A N 1
ATOM 2483 C CA . THR A 1 332 ? 31.807 -23.864 -51.884 1.00 84.56 332 THR A CA 1
ATOM 2484 C C . THR A 1 332 ? 30.876 -24.742 -51.063 1.00 84.56 332 THR A C 1
ATOM 2486 O O . THR A 1 332 ? 30.873 -25.949 -51.267 1.00 84.56 332 THR A O 1
ATOM 2489 N N . ARG A 1 333 ? 30.025 -24.169 -50.205 1.00 81.94 333 ARG A N 1
ATOM 2490 C CA . ARG A 1 333 ? 29.000 -24.910 -49.459 1.00 81.94 333 ARG A CA 1
ATOM 2491 C C . ARG A 1 333 ? 27.907 -25.450 -50.371 1.00 81.94 333 ARG A C 1
ATOM 2493 O O . ARG A 1 333 ? 27.482 -26.578 -50.160 1.00 81.94 333 ARG A O 1
ATOM 2500 N N . ARG A 1 334 ? 27.456 -24.690 -51.375 1.00 80.94 334 ARG A N 1
ATOM 2501 C CA . ARG A 1 334 ? 26.508 -25.175 -52.391 1.00 80.94 334 ARG A CA 1
ATOM 2502 C C . ARG A 1 334 ? 27.128 -26.299 -53.199 1.00 80.94 334 ARG A C 1
ATOM 2504 O O . ARG A 1 334 ? 26.505 -27.340 -53.312 1.00 80.94 334 ARG A O 1
ATOM 2511 N N . LYS A 1 335 ? 28.369 -26.136 -53.662 1.00 79.44 335 LYS A N 1
ATOM 2512 C CA . LYS A 1 335 ? 29.109 -27.202 -54.346 1.00 79.44 335 LYS A CA 1
ATOM 2513 C C . LYS A 1 335 ? 29.248 -28.433 -53.449 1.00 79.44 335 LYS A C 1
ATOM 2515 O O . LYS A 1 335 ? 28.942 -29.521 -53.895 1.00 79.44 335 LYS A O 1
ATOM 2520 N N . LEU A 1 336 ? 29.600 -28.278 -52.173 1.00 67.62 336 LEU A N 1
ATOM 2521 C CA . LEU A 1 336 ? 29.748 -29.387 -51.218 1.00 67.62 336 LEU A CA 1
ATOM 2522 C C . LEU A 1 336 ? 28.410 -30.010 -50.771 1.00 67.62 336 LEU A C 1
ATOM 2524 O O . LEU A 1 336 ? 28.396 -31.137 -50.290 1.00 67.62 336 LEU A O 1
ATOM 2528 N N . ALA A 1 337 ? 27.298 -29.286 -50.900 1.00 68.00 337 ALA A N 1
ATOM 2529 C CA . ALA A 1 337 ? 25.948 -29.794 -50.662 1.00 68.00 337 ALA A CA 1
ATOM 2530 C C . ALA A 1 337 ? 25.355 -30.492 -51.898 1.00 68.00 337 ALA A C 1
ATOM 2532 O O . ALA A 1 337 ? 24.558 -31.411 -51.741 1.00 68.00 337 ALA A O 1
ATOM 2533 N N . ASP A 1 338 ? 25.748 -30.058 -53.099 1.00 63.00 338 ASP A N 1
ATOM 2534 C CA . ASP A 1 338 ? 25.389 -30.658 -54.391 1.00 63.00 338 ASP A CA 1
ATOM 2535 C C . ASP A 1 338 ? 26.239 -31.907 -54.695 1.00 63.00 338 ASP A C 1
ATOM 2537 O O . ASP A 1 338 ? 25.808 -32.822 -55.397 1.00 63.00 338 ASP A O 1
ATOM 2541 N N . LEU A 1 339 ? 27.426 -32.019 -54.082 1.00 59.25 339 LEU A N 1
ATOM 2542 C CA . LEU A 1 339 ? 28.144 -33.286 -54.003 1.00 59.25 339 LEU A CA 1
ATOM 2543 C C . LEU A 1 339 ? 27.400 -34.241 -53.058 1.00 59.25 339 LEU A C 1
ATOM 2545 O O . LEU A 1 339 ? 27.383 -34.090 -51.838 1.00 59.25 339 LEU A O 1
ATOM 2549 N N . THR A 1 340 ? 26.776 -35.233 -53.683 1.00 51.22 340 THR A N 1
ATOM 2550 C CA . THR A 1 340 ? 26.104 -36.417 -53.134 1.00 51.22 340 THR A CA 1
ATOM 2551 C C . THR A 1 340 ? 26.621 -36.900 -51.763 1.00 51.22 340 THR A C 1
ATOM 2553 O O . THR A 1 340 ? 27.830 -36.920 -51.531 1.00 51.22 340 THR A O 1
ATOM 2556 N N . PRO A 1 341 ? 25.747 -37.421 -50.878 1.00 53.34 341 PRO A N 1
ATOM 2557 C CA . PRO A 1 341 ? 26.033 -37.675 -49.459 1.00 53.34 341 PRO A CA 1
ATOM 2558 C C . PRO A 1 341 ? 26.956 -38.877 -49.176 1.00 53.34 341 PRO A C 1
ATOM 2560 O O . PRO A 1 341 ? 27.006 -39.341 -48.039 1.00 53.34 341 PRO A O 1
ATOM 2563 N N . SER A 1 342 ? 27.666 -39.412 -50.172 1.00 50.19 342 SER A N 1
ATOM 2564 C CA . SER A 1 342 ? 28.369 -40.694 -50.046 1.00 50.19 342 SER A CA 1
ATOM 2565 C C . SER A 1 342 ? 29.840 -40.595 -49.630 1.00 50.19 342 SER A C 1
ATOM 2567 O O . SER A 1 342 ? 30.441 -41.640 -49.405 1.00 50.19 342 SER A O 1
ATOM 2569 N N . ASP A 1 343 ? 30.416 -39.395 -49.489 1.00 47.56 343 ASP A N 1
ATOM 2570 C CA . ASP A 1 343 ? 31.854 -39.247 -49.193 1.00 47.56 343 ASP A CA 1
ATOM 2571 C C . ASP A 1 343 ? 32.140 -38.256 -48.045 1.00 47.56 343 ASP A C 1
ATOM 2573 O O . ASP A 1 343 ? 32.945 -37.332 -48.132 1.00 47.56 343 ASP A O 1
ATOM 2577 N N . ARG A 1 344 ? 31.416 -38.429 -46.930 1.00 52.47 344 ARG A N 1
ATOM 2578 C CA . ARG A 1 344 ? 31.563 -37.652 -45.682 1.00 52.47 344 ARG A CA 1
ATOM 2579 C C . ARG A 1 344 ? 32.394 -38.379 -44.617 1.00 52.47 344 ARG A C 1
ATOM 2581 O O . ARG A 1 344 ? 31.997 -38.424 -43.456 1.00 52.47 344 ARG A O 1
ATOM 2588 N N . THR A 1 345 ? 33.527 -38.980 -44.970 1.00 49.41 345 THR A N 1
ATOM 2589 C CA . THR A 1 345 ? 34.350 -39.711 -43.981 1.00 49.41 345 THR A CA 1
ATOM 2590 C C . THR A 1 345 ? 35.564 -38.944 -43.473 1.00 49.41 345 THR A C 1
ATOM 2592 O O . THR A 1 345 ? 36.175 -39.373 -42.498 1.00 49.41 345 THR A O 1
ATOM 2595 N N . THR A 1 346 ? 35.904 -37.780 -44.030 1.00 54.06 346 THR A N 1
ATOM 2596 C CA . THR A 1 346 ? 37.112 -37.064 -43.594 1.00 54.06 346 THR A CA 1
ATOM 2597 C C . THR A 1 346 ? 36.935 -35.552 -43.577 1.00 54.06 346 THR A C 1
ATOM 2599 O O . THR A 1 346 ? 37.409 -34.851 -44.466 1.00 54.06 346 THR A O 1
ATOM 2602 N N . SER A 1 347 ? 36.256 -35.027 -42.555 1.00 45.66 347 SER A N 1
ATOM 2603 C CA . SER A 1 347 ? 36.716 -33.840 -41.809 1.00 45.66 347 SER A CA 1
ATOM 2604 C C . SER A 1 347 ? 35.680 -33.384 -40.778 1.00 45.66 347 SER A C 1
ATOM 2606 O O . SER A 1 347 ? 34.587 -32.947 -41.110 1.00 45.66 347 SER A O 1
ATOM 2608 N N . SER A 1 348 ? 36.109 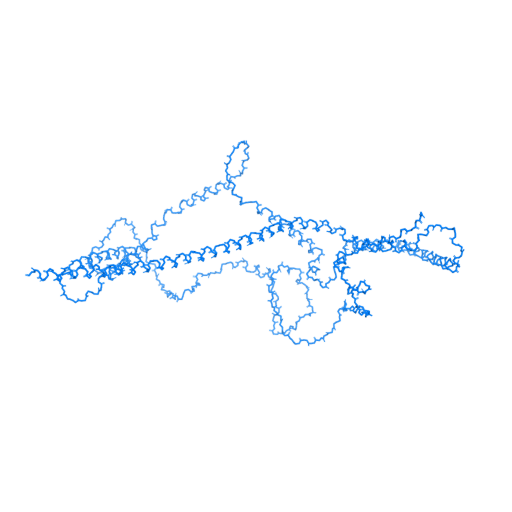-33.438 -39.516 1.00 44.88 348 SER A N 1
ATOM 2609 C CA . SER A 1 348 ? 35.603 -32.671 -38.375 1.00 44.88 348 SER A CA 1
ATOM 2610 C C . SER A 1 348 ? 34.157 -32.922 -37.924 1.00 44.88 348 SER A C 1
ATOM 2612 O O . SER A 1 348 ? 33.216 -32.307 -38.411 1.00 44.88 348 SER A O 1
ATOM 2614 N N . SER A 1 349 ? 34.015 -33.752 -36.882 1.00 54.88 349 SER A N 1
ATOM 2615 C CA . SER A 1 349 ? 33.124 -33.484 -35.737 1.00 54.88 349 SER A CA 1
ATOM 2616 C C . SER A 1 349 ? 31.754 -32.865 -36.063 1.00 54.88 349 SER A C 1
ATOM 2618 O O . SER A 1 349 ? 31.426 -31.781 -35.578 1.00 54.88 349 SER A O 1
ATOM 2620 N N . THR A 1 350 ? 30.935 -33.528 -36.876 1.00 57.25 350 THR A N 1
ATOM 2621 C CA . THR A 1 350 ? 29.526 -33.150 -36.993 1.00 57.25 350 THR A CA 1
ATOM 2622 C C . THR A 1 350 ? 28.778 -33.814 -35.843 1.00 57.25 350 THR A C 1
ATOM 2624 O O . THR A 1 350 ? 28.515 -35.015 -35.910 1.00 57.25 350 THR A O 1
ATOM 2627 N N . LEU A 1 351 ? 28.489 -33.048 -34.786 1.00 61.56 351 LEU A N 1
ATOM 2628 C CA . LEU A 1 351 ? 27.518 -33.403 -33.741 1.00 61.56 351 LEU A CA 1
ATOM 2629 C C . LEU A 1 351 ? 26.295 -34.078 -34.382 1.00 61.56 351 LEU A C 1
ATOM 2631 O O . LEU A 1 351 ? 25.856 -33.669 -35.467 1.00 61.56 351 LEU A O 1
ATOM 2635 N N . ALA A 1 352 ? 25.769 -35.131 -33.755 1.00 77.94 352 ALA A N 1
ATOM 2636 C CA . ALA A 1 352 ? 24.614 -35.834 -34.299 1.00 77.94 352 ALA A CA 1
ATOM 2637 C C . ALA A 1 352 ? 23.437 -34.850 -34.435 1.00 77.94 352 ALA A C 1
ATOM 2639 O O . ALA A 1 352 ? 23.276 -33.959 -33.607 1.00 77.94 352 ALA A O 1
ATOM 2640 N N . LYS A 1 353 ? 22.602 -34.976 -35.477 1.00 77.25 353 LYS A N 1
ATOM 2641 C CA . LYS A 1 353 ? 21.511 -34.009 -35.746 1.00 77.25 353 LYS A CA 1
ATOM 2642 C C . LYS A 1 353 ? 20.618 -33.760 -34.518 1.00 77.25 353 LYS A C 1
ATOM 2644 O O . LYS A 1 353 ? 20.258 -32.620 -34.261 1.00 77.25 353 LYS A O 1
ATOM 2649 N N . TRP A 1 354 ? 20.361 -34.805 -33.729 1.00 75.69 354 TRP A N 1
ATOM 2650 C CA . TRP A 1 354 ? 19.598 -34.724 -32.479 1.00 75.69 354 TRP A CA 1
ATOM 2651 C C . TRP A 1 354 ? 20.322 -33.924 -31.377 1.00 75.69 354 TRP A C 1
ATOM 2653 O O . TRP A 1 354 ? 19.686 -33.204 -30.614 1.00 75.69 354 TRP A O 1
ATOM 2663 N N . GLU A 1 355 ? 21.656 -34.002 -31.307 1.00 83.75 355 GLU A N 1
ATOM 2664 C CA . GLU A 1 355 ? 22.473 -33.203 -30.384 1.00 83.75 355 GLU A CA 1
ATOM 2665 C C . GLU A 1 355 ? 22.441 -31.736 -30.794 1.00 83.75 355 GLU A C 1
ATOM 2667 O O . GLU A 1 355 ? 22.338 -30.875 -29.932 1.00 83.75 355 GLU A O 1
ATOM 2672 N N . VAL A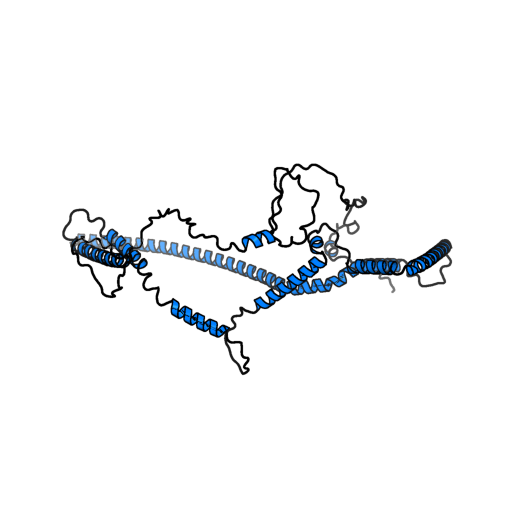 1 356 ? 22.466 -31.447 -32.099 1.00 83.81 356 VAL A N 1
ATOM 2673 C CA . VAL A 1 356 ? 22.344 -30.081 -32.628 1.00 83.81 356 VAL A CA 1
ATOM 2674 C C . VAL A 1 356 ? 20.964 -29.494 -32.325 1.00 83.81 356 VAL A C 1
ATOM 2676 O O . VAL A 1 356 ? 20.888 -28.357 -31.870 1.00 83.81 356 VAL A O 1
ATOM 2679 N N . GLU A 1 357 ? 19.887 -30.264 -32.500 1.00 85.31 357 GLU A N 1
ATOM 2680 C CA . GLU A 1 357 ? 18.523 -29.841 -32.148 1.00 85.31 357 GLU A CA 1
ATOM 2681 C C . GLU A 1 357 ? 18.379 -29.581 -30.642 1.00 85.31 357 GLU A C 1
ATOM 2683 O O . GLU A 1 357 ? 17.865 -28.536 -30.242 1.00 85.31 357 GLU A O 1
ATOM 2688 N N . LYS A 1 358 ? 18.911 -30.468 -29.793 1.00 86.50 358 LYS A N 1
ATOM 2689 C CA . LYS A 1 358 ? 18.914 -30.283 -28.334 1.00 86.50 358 LYS A CA 1
ATOM 2690 C C . LYS A 1 358 ? 19.738 -29.066 -27.906 1.00 86.50 358 LYS A C 1
ATOM 2692 O O . LYS A 1 358 ? 19.333 -28.334 -27.007 1.00 86.50 358 LYS A O 1
ATOM 2697 N N . LEU A 1 359 ? 20.886 -28.835 -28.539 1.00 88.31 359 LEU A N 1
ATOM 2698 C CA . LEU A 1 359 ? 21.763 -27.697 -28.251 1.00 88.31 359 LEU A CA 1
ATOM 2699 C C . LEU A 1 359 ? 21.132 -26.381 -28.723 1.00 88.31 359 LEU A C 1
ATOM 2701 O O . LEU A 1 359 ? 21.257 -25.368 -28.042 1.00 88.31 359 LEU A O 1
ATOM 2705 N N . GLN A 1 360 ? 20.380 -26.411 -29.825 1.00 87.56 360 GLN A N 1
ATOM 2706 C CA . GLN A 1 360 ? 19.588 -25.280 -30.299 1.00 87.56 360 GLN A CA 1
ATOM 2707 C C . GLN A 1 360 ? 18.420 -24.962 -29.356 1.00 87.56 360 GLN A C 1
ATOM 2709 O O . GLN A 1 360 ? 18.235 -23.799 -29.011 1.00 87.56 360 GLN A O 1
ATOM 2714 N N . GLN A 1 361 ? 17.705 -25.975 -28.855 1.00 89.50 361 GLN A N 1
ATOM 2715 C CA . GLN A 1 361 ? 16.677 -25.792 -27.822 1.00 89.50 361 GLN A CA 1
ATOM 2716 C C . GLN A 1 361 ? 17.268 -25.235 -26.517 1.00 89.50 361 GLN A C 1
ATOM 2718 O O . GLN A 1 361 ? 16.704 -24.324 -25.917 1.00 89.50 361 GLN A O 1
ATOM 2723 N N . LEU A 1 362 ? 18.434 -25.732 -26.089 1.00 88.44 362 LEU A N 1
ATOM 2724 C CA . LEU A 1 362 ? 19.158 -25.209 -24.924 1.00 88.44 362 LEU A CA 1
ATOM 2725 C C . LEU A 1 362 ? 19.592 -23.756 -25.116 1.00 88.44 362 LEU A C 1
ATOM 2727 O O . LEU A 1 362 ? 19.490 -22.973 -24.177 1.00 88.44 362 LEU A O 1
ATOM 2731 N N . PHE A 1 363 ? 20.046 -23.393 -26.314 1.00 88.50 363 PHE A N 1
ATOM 2732 C CA . PHE A 1 363 ? 20.427 -22.023 -26.642 1.00 88.50 363 PHE A CA 1
ATOM 2733 C C . PHE A 1 363 ? 19.212 -21.083 -26.682 1.00 88.50 363 PHE A C 1
ATOM 2735 O O . PHE A 1 363 ? 19.263 -19.945 -26.222 1.00 88.50 363 PHE A O 1
ATOM 2742 N N . GLU A 1 364 ? 18.073 -21.562 -27.173 1.00 91.44 364 GLU A N 1
ATOM 2743 C CA . GLU A 1 364 ? 16.823 -20.802 -27.166 1.00 91.44 364 GLU A CA 1
ATOM 2744 C C . GLU A 1 364 ? 16.301 -20.576 -25.739 1.00 91.44 364 GLU A C 1
ATOM 2746 O O . GLU A 1 364 ? 15.913 -19.468 -25.369 1.00 91.44 364 GLU A O 1
ATOM 2751 N N . VAL A 1 365 ? 16.398 -21.587 -24.873 1.00 88.44 365 VAL A N 1
ATOM 2752 C CA . VAL A 1 365 ? 16.079 -21.426 -23.449 1.00 88.44 365 VAL A CA 1
ATOM 2753 C C . VAL A 1 365 ? 17.106 -20.534 -22.741 1.00 88.44 365 VAL A C 1
ATOM 2755 O O . VAL A 1 365 ? 16.718 -19.704 -21.920 1.00 88.44 365 VAL A O 1
ATOM 2758 N N . SER A 1 366 ? 18.400 -20.636 -23.061 1.00 87.94 366 SER A N 1
ATOM 2759 C CA . SER A 1 366 ? 19.432 -19.802 -22.432 1.00 87.94 366 SER A CA 1
ATOM 2760 C C . SER A 1 366 ? 19.283 -18.334 -22.810 1.00 87.94 366 SER A C 1
ATOM 2762 O O . SER A 1 366 ? 19.355 -17.484 -21.933 1.00 87.94 366 SER A O 1
ATOM 2764 N N . THR A 1 367 ? 19.000 -18.030 -24.078 1.00 88.88 367 THR A N 1
ATOM 2765 C CA . THR A 1 367 ? 18.734 -16.653 -24.532 1.00 88.88 367 THR A CA 1
ATOM 2766 C C . THR A 1 367 ? 17.471 -16.068 -23.897 1.00 88.88 367 THR A C 1
ATOM 2768 O O . THR A 1 367 ? 17.400 -14.861 -23.675 1.00 88.88 367 THR A O 1
ATOM 2771 N N . ARG A 1 368 ? 16.495 -16.909 -23.524 1.00 87.00 368 ARG A N 1
ATOM 2772 C CA . ARG A 1 368 ? 15.315 -16.498 -22.745 1.00 87.00 368 ARG A CA 1
ATOM 2773 C C . ARG A 1 368 ? 15.613 -16.279 -21.255 1.00 87.00 368 ARG A C 1
ATOM 2775 O O . ARG A 1 368 ? 14.981 -15.425 -20.638 1.00 87.00 368 ARG A O 1
ATOM 2782 N N . LEU A 1 369 ? 16.545 -17.035 -20.670 1.00 85.69 369 LEU A N 1
ATOM 2783 C CA . LEU A 1 369 ? 16.930 -16.936 -19.252 1.00 85.69 369 LEU A CA 1
ATOM 2784 C C . LEU A 1 369 ? 17.981 -15.849 -18.975 1.00 85.69 369 LEU A C 1
ATOM 2786 O O . LEU A 1 369 ? 17.999 -15.282 -17.884 1.00 85.69 369 LEU A O 1
ATOM 2790 N N . GLU A 1 370 ? 18.833 -15.535 -19.948 1.00 87.88 370 GLU A N 1
ATOM 2791 C CA . GLU A 1 370 ? 19.878 -14.511 -19.858 1.00 87.88 370 GLU A CA 1
ATOM 2792 C C . GLU A 1 370 ? 19.371 -13.126 -19.406 1.00 87.88 370 GLU A C 1
ATOM 2794 O O . GLU A 1 370 ? 19.993 -12.552 -18.512 1.00 87.88 370 GLU A O 1
ATOM 2799 N N . PRO A 1 371 ? 18.226 -12.594 -19.889 1.00 87.44 371 PRO A N 1
ATOM 2800 C CA . PRO A 1 371 ? 17.687 -11.332 -19.376 1.00 87.44 371 PRO A CA 1
ATOM 2801 C C . PRO A 1 371 ? 17.064 -11.438 -17.974 1.00 87.44 371 PRO A C 1
ATOM 2803 O O . PRO A 1 371 ? 16.873 -10.414 -17.324 1.00 87.44 371 PRO A O 1
ATOM 2806 N N . LEU A 1 372 ? 16.739 -12.642 -17.490 1.00 85.44 372 LEU A N 1
ATOM 2807 C CA . LEU A 1 372 ? 16.137 -12.843 -16.165 1.00 85.44 372 LEU A CA 1
ATOM 2808 C C . LEU A 1 372 ? 17.196 -12.934 -15.060 1.00 85.44 372 LEU A C 1
ATOM 2810 O O . LEU A 1 372 ? 16.928 -12.559 -13.919 1.00 85.44 372 LEU A O 1
ATOM 2814 N N . LEU A 1 373 ? 18.409 -13.380 -15.397 1.00 87.69 373 LEU A N 1
ATOM 2815 C CA . LEU A 1 373 ? 19.510 -13.562 -14.448 1.00 87.69 373 LEU A CA 1
ATOM 2816 C C . LEU A 1 373 ? 19.871 -12.283 -13.656 1.00 87.69 373 LEU A C 1
ATOM 2818 O O . LEU A 1 373 ? 20.017 -12.375 -12.437 1.00 87.69 373 LEU A O 1
ATOM 2822 N N . PRO A 1 374 ? 19.961 -11.088 -14.279 1.00 88.25 374 PRO A N 1
ATOM 2823 C CA . PRO A 1 374 ? 20.282 -9.843 -13.576 1.00 88.25 374 PRO A CA 1
ATOM 2824 C C . PRO A 1 374 ? 19.147 -9.318 -12.686 1.00 88.25 374 PRO A C 1
ATOM 2826 O O . PRO A 1 374 ? 19.389 -8.473 -11.829 1.00 88.25 374 PRO A O 1
ATOM 2829 N N . ILE A 1 375 ? 17.914 -9.793 -12.886 1.00 89.50 375 ILE A N 1
ATOM 2830 C CA . ILE A 1 375 ? 16.722 -9.321 -12.164 1.00 89.50 375 ILE A CA 1
ATOM 2831 C C . ILE A 1 375 ? 16.544 -10.090 -10.844 1.00 89.50 375 ILE A C 1
ATOM 2833 O O . ILE A 1 375 ? 16.012 -9.543 -9.878 1.00 89.50 375 ILE A O 1
ATOM 2837 N N . ILE A 1 376 ? 17.042 -11.331 -10.763 1.00 89.75 376 ILE A N 1
ATOM 2838 C CA . ILE A 1 376 ? 16.925 -12.197 -9.576 1.00 89.75 376 ILE A CA 1
ATOM 2839 C C . ILE A 1 376 ? 17.468 -11.531 -8.297 1.00 89.75 376 ILE A C 1
ATOM 2841 O O . ILE A 1 376 ? 16.748 -11.556 -7.300 1.00 89.75 376 ILE A O 1
ATOM 2845 N N . PRO A 1 377 ? 18.661 -10.898 -8.276 1.00 91.38 377 PRO A N 1
ATOM 2846 C CA . PRO A 1 377 ? 19.149 -10.223 -7.072 1.00 91.38 377 PRO A CA 1
ATOM 2847 C C . PRO A 1 377 ? 18.249 -9.063 -6.631 1.00 91.38 377 PRO A C 1
ATOM 2849 O O . PRO A 1 377 ? 18.047 -8.868 -5.438 1.00 91.38 377 PRO A O 1
ATOM 2852 N N . GLY A 1 378 ? 17.666 -8.323 -7.581 1.00 91.25 378 GLY A N 1
ATOM 2853 C CA . GLY A 1 378 ? 16.722 -7.244 -7.281 1.00 91.25 378 GLY A CA 1
ATOM 2854 C C . GLY A 1 378 ? 15.408 -7.766 -6.696 1.00 91.25 378 GLY A C 1
ATOM 2855 O O . GLY A 1 378 ? 14.899 -7.214 -5.724 1.00 91.25 378 GLY A O 1
ATOM 2856 N N . VAL A 1 379 ? 14.886 -8.871 -7.237 1.00 90.06 379 VAL A N 1
ATOM 2857 C CA . VAL A 1 379 ? 13.700 -9.547 -6.688 1.00 90.06 379 VAL A CA 1
ATOM 2858 C C . VAL A 1 379 ? 13.991 -10.122 -5.304 1.00 90.06 379 VAL A C 1
ATOM 2860 O O . VAL A 1 379 ? 13.149 -9.995 -4.423 1.00 90.06 379 VAL A O 1
ATOM 2863 N N . LEU A 1 380 ? 15.176 -10.696 -5.084 1.00 91.25 380 LEU A N 1
ATOM 2864 C CA . LEU A 1 380 ? 15.591 -11.186 -3.770 1.00 91.25 380 LEU A CA 1
ATOM 2865 C C . LEU A 1 380 ? 15.680 -10.042 -2.754 1.00 91.25 380 LEU A C 1
ATOM 2867 O O . LEU A 1 380 ? 15.122 -10.169 -1.672 1.00 91.25 380 LEU A O 1
ATOM 2871 N N . GLY A 1 381 ? 16.289 -8.913 -3.126 1.00 92.06 381 GLY A N 1
ATOM 2872 C CA . GLY A 1 381 ? 16.339 -7.724 -2.274 1.00 92.06 381 GLY A CA 1
ATOM 2873 C C . GLY A 1 381 ? 14.946 -7.179 -1.950 1.00 92.06 381 GLY A C 1
ATOM 2874 O O . GLY A 1 381 ? 14.664 -6.857 -0.802 1.00 92.06 381 GLY A O 1
ATOM 2875 N N . ARG A 1 382 ? 14.029 -7.150 -2.928 1.00 91.38 382 ARG A N 1
ATOM 2876 C CA . ARG A 1 382 ? 12.626 -6.767 -2.692 1.00 91.38 382 ARG A CA 1
ATOM 2877 C C . ARG A 1 382 ? 11.889 -7.766 -1.796 1.00 91.38 382 ARG A C 1
ATOM 2879 O O . ARG A 1 382 ? 11.060 -7.362 -0.991 1.00 91.38 382 ARG A O 1
ATOM 2886 N N . LEU A 1 383 ? 12.144 -9.063 -1.945 1.00 90.44 383 LEU A N 1
ATOM 2887 C CA . LEU A 1 383 ? 11.560 -10.084 -1.075 1.00 90.44 383 LEU A CA 1
ATOM 2888 C C . LEU A 1 383 ? 12.105 -9.980 0.346 1.00 90.44 383 LEU A C 1
ATOM 2890 O O . LEU A 1 383 ? 11.342 -10.182 1.278 1.00 90.44 383 LEU A O 1
ATOM 2894 N N . GLU A 1 384 ? 13.381 -9.640 0.516 1.00 92.44 384 GLU A N 1
ATOM 2895 C CA . GLU A 1 384 ? 13.985 -9.409 1.827 1.00 92.44 384 GLU A CA 1
ATOM 2896 C C . GLU A 1 384 ? 13.373 -8.180 2.511 1.00 92.44 384 GLU A C 1
ATOM 2898 O O . GLU A 1 384 ? 12.958 -8.276 3.664 1.00 92.44 384 GLU A O 1
ATOM 2903 N N . THR A 1 385 ? 13.198 -7.062 1.794 1.00 92.75 385 THR A N 1
ATOM 2904 C CA . THR A 1 385 ? 12.527 -5.875 2.356 1.00 92.75 385 THR A CA 1
ATOM 2905 C C . THR A 1 385 ? 11.042 -6.111 2.638 1.00 92.75 385 THR A C 1
ATOM 2907 O O . THR A 1 385 ? 10.509 -5.585 3.612 1.00 92.75 385 THR A O 1
ATOM 2910 N N . LEU A 1 386 ? 10.362 -6.927 1.825 1.00 91.62 386 LEU A N 1
ATOM 2911 C CA . LEU A 1 386 ? 8.962 -7.305 2.042 1.00 91.62 386 LEU A CA 1
ATOM 2912 C C . LEU A 1 386 ? 8.783 -8.473 3.021 1.00 91.62 386 LEU A C 1
ATOM 2914 O O . LEU A 1 386 ? 7.652 -8.740 3.421 1.00 91.62 386 LEU A O 1
ATOM 2918 N N . ALA A 1 387 ? 9.847 -9.169 3.431 1.00 93.62 387 ALA A N 1
ATOM 2919 C CA . ALA A 1 387 ? 9.743 -10.333 4.309 1.00 93.62 387 ALA A CA 1
ATOM 2920 C C . ALA A 1 387 ? 9.192 -9.952 5.687 1.00 93.62 387 ALA A C 1
ATOM 2922 O O . ALA A 1 387 ? 8.350 -10.668 6.224 1.00 93.62 387 ALA A O 1
ATOM 2923 N N . GLU A 1 388 ? 9.608 -8.806 6.232 1.00 93.38 388 GLU A N 1
ATOM 2924 C CA . GLU A 1 388 ? 9.074 -8.277 7.492 1.00 93.38 388 GLU A CA 1
ATOM 2925 C C . GLU A 1 388 ? 7.585 -7.922 7.363 1.00 93.38 388 GLU A C 1
ATOM 2927 O O . GLU A 1 388 ? 6.774 -8.276 8.222 1.00 93.38 388 GLU A O 1
ATOM 2932 N N . LEU A 1 389 ? 7.187 -7.308 6.244 1.00 93.56 389 LEU A N 1
ATOM 2933 C CA . LEU A 1 389 ? 5.781 -7.018 5.959 1.00 93.56 389 LEU A CA 1
ATOM 2934 C C . LEU A 1 389 ? 4.951 -8.304 5.810 1.00 93.56 389 LEU A C 1
ATOM 2936 O O . LEU A 1 389 ? 3.838 -8.395 6.314 1.00 93.56 389 LEU A O 1
ATOM 2940 N N . HIS A 1 390 ? 5.481 -9.327 5.142 1.00 93.62 390 HIS A N 1
ATOM 2941 C CA . HIS A 1 390 ? 4.792 -10.609 5.007 1.00 93.62 390 HIS A CA 1
ATOM 2942 C C . HIS A 1 390 ? 4.697 -11.347 6.347 1.00 93.62 390 HIS A C 1
ATOM 2944 O O . HIS A 1 390 ? 3.659 -11.933 6.642 1.00 93.62 390 HIS A O 1
ATOM 2950 N N . ALA A 1 391 ? 5.739 -11.294 7.180 1.00 94.25 391 ALA A N 1
ATOM 2951 C CA . ALA A 1 391 ? 5.717 -11.871 8.519 1.00 94.25 391 ALA A CA 1
ATOM 2952 C C . ALA A 1 391 ? 4.680 -11.176 9.415 1.00 94.25 391 ALA A C 1
ATOM 2954 O O . ALA A 1 391 ? 3.916 -11.848 10.105 1.00 94.25 391 ALA A O 1
ATOM 2955 N N . THR A 1 392 ? 4.600 -9.843 9.362 1.00 94.75 392 THR A N 1
ATOM 2956 C CA . THR A 1 392 ? 3.585 -9.077 10.101 1.00 94.75 392 THR A CA 1
ATOM 2957 C C . THR A 1 392 ? 2.175 -9.312 9.566 1.00 94.75 392 THR A C 1
ATOM 2959 O O . THR A 1 392 ? 1.262 -9.474 10.367 1.00 94.75 392 THR A O 1
ATOM 2962 N N . ALA A 1 393 ? 1.979 -9.424 8.250 1.00 95.06 393 ALA A N 1
ATOM 2963 C CA . ALA A 1 393 ? 0.683 -9.769 7.662 1.00 95.06 393 ALA A CA 1
ATOM 2964 C C . ALA A 1 393 ? 0.230 -11.193 8.036 1.00 95.06 393 ALA A C 1
ATOM 2966 O O . ALA A 1 393 ? -0.938 -11.409 8.352 1.00 95.06 393 ALA A O 1
ATOM 2967 N N . ALA A 1 394 ? 1.154 -12.159 8.058 1.00 94.75 394 ALA A N 1
ATOM 2968 C CA . ALA A 1 394 ? 0.872 -13.515 8.522 1.00 94.75 394 ALA A CA 1
ATOM 2969 C C . ALA A 1 394 ? 0.520 -13.537 10.019 1.00 94.75 394 ALA A C 1
ATOM 2971 O O . ALA A 1 394 ? -0.433 -14.205 10.417 1.00 94.75 394 ALA A O 1
ATOM 2972 N N . HIS A 1 395 ? 1.241 -12.765 10.841 1.00 95.69 395 HIS A N 1
ATOM 2973 C CA . HIS A 1 395 ? 0.909 -12.612 12.255 1.00 95.69 395 HIS A CA 1
ATOM 2974 C C . HIS A 1 395 ? -0.458 -11.944 12.444 1.00 95.69 395 HIS A C 1
ATOM 2976 O O . HIS A 1 395 ? -1.258 -12.431 13.236 1.00 95.69 395 HIS A O 1
ATOM 2982 N N . PHE A 1 396 ? -0.770 -10.906 11.663 1.00 96.62 396 PHE A N 1
ATOM 2983 C CA . PHE A 1 396 ? -2.070 -10.239 11.688 1.00 96.62 396 PHE A CA 1
ATOM 2984 C C . PHE A 1 396 ? -3.217 -11.211 11.388 1.00 96.62 396 PHE A C 1
ATOM 2986 O O . PHE A 1 396 ? -4.211 -11.206 12.108 1.00 96.62 396 PHE A O 1
ATOM 2993 N N . GLY A 1 397 ? -3.047 -12.090 10.392 1.00 96.50 397 GLY A N 1
ATOM 2994 C CA . GLY A 1 397 ? -3.992 -13.177 10.121 1.00 96.50 397 GLY A CA 1
ATOM 2995 C C . GLY A 1 397 ? -4.219 -14.058 11.351 1.00 96.50 397 GLY A C 1
ATOM 2996 O O . GLY A 1 397 ? -5.349 -14.195 11.799 1.00 96.50 397 GLY A O 1
ATOM 2997 N N . SER A 1 398 ? -3.142 -14.544 11.982 1.00 96.12 398 SER A N 1
ATOM 2998 C CA . SER A 1 398 ? -3.262 -15.374 13.194 1.00 96.12 398 SER A CA 1
ATOM 2999 C C . SER A 1 398 ? -3.909 -14.652 14.382 1.00 96.12 398 SER A C 1
ATOM 3001 O O . SER A 1 398 ? -4.701 -15.249 15.101 1.00 96.12 398 SER A O 1
ATOM 3003 N N . THR A 1 399 ? -3.617 -13.361 14.581 1.00 97.25 399 THR A N 1
ATOM 3004 C CA . THR A 1 399 ? -4.240 -12.574 15.656 1.00 97.25 399 THR A CA 1
ATOM 3005 C C . THR A 1 399 ? -5.712 -12.289 15.384 1.00 97.25 399 THR A C 1
ATOM 3007 O O . THR A 1 399 ? -6.476 -12.105 16.325 1.00 97.25 399 THR A O 1
ATOM 3010 N N . LEU A 1 400 ? -6.113 -12.228 14.111 1.00 97.75 400 LEU A N 1
ATOM 3011 C CA . LEU A 1 400 ? -7.505 -12.042 13.721 1.00 97.75 400 LEU A CA 1
ATOM 3012 C C . LEU A 1 400 ? -8.299 -13.332 13.935 1.00 97.75 400 LEU A C 1
ATOM 3014 O O . LEU A 1 400 ? -9.387 -13.255 14.495 1.00 97.75 400 LEU A O 1
ATOM 3018 N N . ASP A 1 401 ? -7.721 -14.488 13.602 1.00 97.38 401 ASP A N 1
ATOM 3019 C CA . ASP A 1 401 ? -8.309 -15.799 13.901 1.00 97.38 401 ASP A CA 1
ATOM 3020 C C . ASP A 1 401 ? -8.455 -16.007 15.426 1.00 97.38 401 ASP A C 1
ATOM 3022 O O . ASP A 1 401 ? -9.512 -16.415 15.905 1.00 97.38 401 ASP A O 1
ATOM 3026 N N . GLU A 1 402 ? -7.435 -15.652 16.223 1.00 97.44 402 GLU A N 1
ATOM 3027 C CA . GLU A 1 402 ? -7.506 -15.704 17.697 1.00 97.44 402 GLU A CA 1
ATOM 3028 C C . GLU A 1 402 ? -8.558 -14.728 18.254 1.00 97.44 402 GLU A C 1
ATOM 3030 O O . GLU A 1 402 ? -9.288 -15.040 19.201 1.00 97.44 402 GLU A O 1
ATOM 3035 N N . LEU A 1 403 ? -8.679 -13.537 17.658 1.00 97.94 403 LEU A N 1
ATOM 3036 C CA . LEU A 1 403 ? -9.701 -12.567 18.039 1.00 97.94 403 LEU A CA 1
ATOM 3037 C C . LEU A 1 403 ? -11.109 -13.076 17.706 1.00 97.94 403 LEU A C 1
ATOM 3039 O O . LEU A 1 403 ? -12.005 -12.893 18.532 1.00 97.94 403 LEU A O 1
ATOM 3043 N N . GLU A 1 404 ? -11.297 -13.716 16.551 1.00 97.94 404 GLU A N 1
ATOM 3044 C CA . GLU A 1 404 ? -12.555 -14.348 16.141 1.00 97.94 404 GLU A CA 1
ATOM 3045 C C . GLU A 1 404 ? -12.939 -15.467 17.116 1.00 97.94 404 GLU A C 1
ATOM 3047 O O . GLU A 1 404 ? -14.040 -15.443 17.669 1.00 97.94 404 GLU A O 1
ATOM 3052 N N . GLU A 1 405 ? -12.007 -16.362 17.457 1.00 97.81 405 GLU A N 1
ATOM 3053 C CA . GLU A 1 405 ? -12.238 -17.413 18.456 1.00 97.81 405 GLU A CA 1
ATOM 3054 C C . GLU A 1 405 ? -12.595 -16.818 19.833 1.00 97.81 405 GLU A C 1
ATOM 3056 O O . GLU A 1 405 ? -13.558 -17.247 20.478 1.00 97.81 405 GLU A O 1
ATOM 3061 N N . SER A 1 406 ? -11.894 -15.761 20.266 1.00 97.06 406 SER A N 1
ATOM 3062 C CA . SER A 1 406 ? -12.203 -15.052 21.519 1.00 97.06 406 SER A CA 1
ATOM 3063 C C . SER A 1 406 ? -13.573 -14.362 21.498 1.00 97.06 406 SER A C 1
ATOM 3065 O O . SER A 1 406 ? -14.203 -14.172 22.544 1.00 97.06 406 SER A O 1
ATOM 3067 N N . GLN A 1 407 ? -14.025 -13.918 20.324 1.00 97.25 407 GLN A N 1
ATOM 3068 C CA . GLN A 1 407 ? -15.326 -13.291 20.145 1.00 97.25 407 GLN A CA 1
ATOM 3069 C C . GLN A 1 407 ? -16.422 -14.348 20.226 1.00 97.25 407 GLN A C 1
ATOM 3071 O O . GLN A 1 407 ? -17.392 -14.142 20.953 1.00 97.25 407 GLN A O 1
ATOM 3076 N N . GLU A 1 408 ? -16.257 -15.486 19.553 1.00 97.75 408 GLU A N 1
ATOM 3077 C CA . GLU A 1 408 ? -17.197 -16.599 19.668 1.00 97.75 408 GLU A CA 1
ATOM 3078 C C . GLU A 1 408 ? -17.284 -17.132 21.102 1.00 97.75 408 GLU A C 1
ATOM 3080 O O . GLU A 1 408 ? -18.378 -17.417 21.586 1.00 97.75 408 GLU A O 1
ATOM 3085 N N . ALA A 1 409 ? -16.155 -17.246 21.810 1.00 97.44 409 ALA A N 1
ATOM 3086 C CA . ALA A 1 409 ? -16.139 -17.649 23.215 1.00 97.44 409 ALA A CA 1
ATOM 3087 C C . ALA A 1 409 ? -16.928 -16.667 24.096 1.00 97.44 409 ALA A C 1
ATOM 3089 O O . ALA A 1 409 ? -17.786 -17.089 24.868 1.00 97.44 409 ALA A O 1
ATOM 3090 N N . ARG A 1 410 ? -16.720 -15.354 23.918 1.00 97.38 410 ARG A N 1
ATOM 3091 C CA . ARG A 1 410 ? -17.481 -14.322 24.641 1.00 97.38 410 ARG A CA 1
ATOM 3092 C C . ARG A 1 410 ? -18.973 -14.341 24.318 1.00 97.38 410 ARG A C 1
ATOM 3094 O O . ARG A 1 410 ? -19.771 -14.083 25.212 1.00 97.38 410 ARG A O 1
ATOM 3101 N N . LEU A 1 411 ? -19.360 -14.638 23.077 1.00 97.88 411 LEU A N 1
ATOM 3102 C CA . LEU A 1 411 ? -20.773 -14.791 22.716 1.00 97.88 411 LEU A CA 1
ATOM 3103 C C . LEU A 1 411 ? -21.401 -15.993 23.435 1.00 97.88 411 LEU A C 1
ATOM 3105 O O . LEU A 1 411 ? -22.483 -15.855 23.995 1.00 97.88 411 LEU A O 1
ATOM 3109 N N . ARG A 1 412 ? -20.696 -17.130 23.518 1.00 97.62 412 ARG A N 1
ATOM 3110 C CA . ARG A 1 412 ? -21.157 -18.296 24.296 1.00 97.62 412 ARG A CA 1
ATOM 3111 C C . ARG A 1 412 ? -21.286 -17.970 25.787 1.00 97.62 412 ARG A C 1
ATOM 3113 O O . ARG A 1 412 ? -22.305 -18.284 26.389 1.00 97.62 412 ARG A O 1
ATOM 3120 N N . GLU A 1 413 ? -20.307 -17.278 26.371 1.00 97.69 413 GLU A N 1
ATOM 3121 C CA . GLU A 1 413 ? -20.384 -16.818 27.768 1.00 97.69 413 GLU A CA 1
ATOM 3122 C C . GLU A 1 413 ? -21.566 -15.862 28.001 1.00 97.69 413 GLU A C 1
ATOM 3124 O O . GLU A 1 413 ? -22.221 -15.924 29.041 1.00 97.69 413 GLU A O 1
ATOM 3129 N N . GLN A 1 414 ? -21.871 -14.983 27.041 1.00 97.62 414 GLN A N 1
ATOM 3130 C CA . GLN A 1 414 ? -23.040 -14.103 27.111 1.00 97.62 414 GLN A CA 1
ATOM 3131 C C . GLN A 1 414 ? -24.353 -14.889 27.082 1.00 97.62 414 GLN A C 1
ATOM 3133 O O . GLN A 1 414 ? -25.229 -14.611 27.899 1.00 97.62 414 GLN A O 1
ATOM 3138 N N . GLU A 1 415 ? -24.474 -15.881 26.199 1.00 97.88 415 GLU A N 1
ATOM 3139 C CA . GLU A 1 415 ? -25.643 -16.767 26.136 1.00 97.88 415 GLU A CA 1
ATOM 3140 C C . GLU A 1 415 ? -25.823 -17.556 27.445 1.00 97.88 415 GLU A C 1
ATOM 3142 O O . GL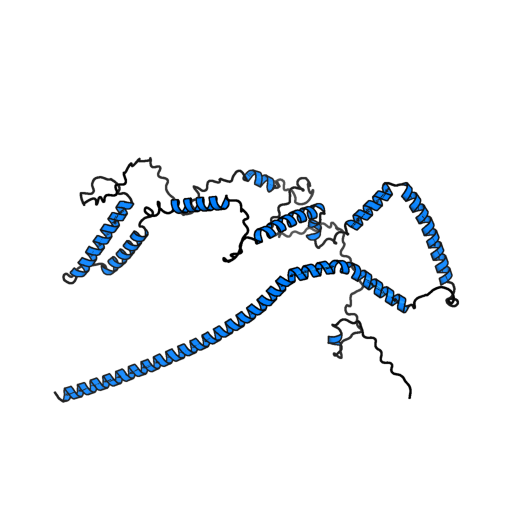U A 1 415 ? -26.935 -17.656 27.969 1.00 97.88 415 GLU A O 1
ATOM 3147 N N . GLU A 1 416 ? -24.732 -18.060 28.032 1.00 97.75 416 GLU A N 1
ATOM 3148 C CA . GLU A 1 416 ? -24.757 -18.736 29.334 1.00 97.75 416 GLU A CA 1
ATOM 3149 C C . GLU A 1 416 ? -25.194 -17.793 30.465 1.00 97.75 416 GLU A C 1
ATOM 3151 O O . GLU A 1 416 ? -26.028 -18.160 31.298 1.00 97.75 416 GLU A O 1
ATOM 3156 N N . LEU A 1 417 ? -24.670 -16.563 30.501 1.00 97.69 417 LEU A N 1
ATOM 3157 C CA . LEU A 1 417 ? -25.065 -15.553 31.486 1.00 97.69 417 LEU A CA 1
ATOM 3158 C C . LEU A 1 417 ? -26.535 -15.154 31.337 1.00 97.69 417 LEU A C 1
ATOM 3160 O O . LEU A 1 417 ? -27.217 -14.999 32.350 1.00 97.69 417 LEU A O 1
ATOM 3164 N N . GLU A 1 418 ? -27.040 -15.024 30.112 1.00 97.75 418 GLU A N 1
ATOM 3165 C CA . GLU A 1 418 ? -28.453 -14.752 29.848 1.00 97.75 418 GLU A CA 1
ATOM 3166 C C . GLU A 1 418 ? -29.337 -15.912 30.327 1.00 97.75 418 GLU A C 1
ATOM 3168 O O . GLU A 1 418 ? -30.352 -15.689 30.994 1.00 97.75 418 GLU A O 1
ATOM 3173 N N . GLU A 1 419 ? -28.922 -17.161 30.094 1.00 97.94 419 GLU A N 1
ATOM 3174 C CA . GLU A 1 419 ? -29.641 -18.332 30.595 1.00 97.94 419 GLU A CA 1
ATOM 3175 C C . GLU A 1 419 ? -29.648 -18.383 32.133 1.00 97.94 419 GLU A C 1
ATOM 3177 O O . GLU A 1 419 ? -30.678 -18.679 32.750 1.00 97.94 419 GLU A O 1
ATOM 3182 N N . LEU A 1 420 ? -28.518 -18.072 32.777 1.00 98.00 420 LEU A N 1
ATOM 3183 C CA . LEU A 1 420 ? -28.411 -17.990 34.235 1.00 98.00 420 LEU A CA 1
ATOM 3184 C C . LEU A 1 420 ? -29.280 -16.869 34.810 1.00 98.00 420 LEU A C 1
ATOM 3186 O O . LEU A 1 420 ? -29.950 -17.083 35.823 1.00 98.00 420 LEU A O 1
ATOM 3190 N N . LEU A 1 421 ? -29.316 -15.706 34.162 1.00 97.88 421 LEU A N 1
ATOM 3191 C CA . LEU A 1 421 ? -30.139 -14.574 34.578 1.00 97.88 421 LEU A CA 1
ATOM 3192 C C . LEU A 1 421 ? -31.628 -14.901 34.408 1.00 97.88 421 LEU A C 1
ATOM 3194 O O . LEU A 1 421 ? -32.401 -14.680 35.336 1.00 97.88 421 LEU A O 1
ATOM 3198 N N . GLY A 1 422 ? -32.016 -15.564 33.316 1.00 97.75 422 GLY A N 1
ATOM 3199 C CA . GLY A 1 422 ? -33.377 -16.070 33.122 1.00 97.75 422 GLY A CA 1
ATOM 3200 C C . GLY A 1 422 ? -33.772 -17.167 34.122 1.00 97.75 422 GLY A C 1
ATOM 3201 O O . GLY A 1 422 ? -34.920 -17.232 34.567 1.00 97.75 422 GLY A O 1
ATOM 3202 N N . LYS A 1 423 ? -32.835 -18.033 34.535 1.00 97.69 423 LYS A N 1
ATOM 3203 C CA . LYS A 1 423 ? -33.051 -18.999 35.632 1.00 97.69 423 LYS A CA 1
ATOM 3204 C C . LYS A 1 423 ? -33.215 -18.284 36.976 1.00 97.69 423 LYS A C 1
ATOM 3206 O O . LYS A 1 423 ? -34.088 -18.664 37.756 1.00 97.69 423 LYS A O 1
ATOM 3211 N N . MET A 1 424 ? -32.407 -17.257 37.243 1.00 97.69 424 MET A N 1
ATOM 3212 C CA . MET A 1 424 ? -32.499 -16.442 38.454 1.00 97.69 424 MET A CA 1
ATOM 3213 C C . MET A 1 424 ? -33.814 -15.662 38.505 1.00 97.69 424 MET A C 1
ATOM 3215 O O . MET A 1 424 ? -34.453 -15.660 39.550 1.00 97.69 424 MET A O 1
ATOM 3219 N N . GLU A 1 425 ? -34.256 -15.073 37.394 1.00 97.44 425 GLU A N 1
ATOM 3220 C CA . GLU A 1 425 ? -35.542 -14.382 37.280 1.00 97.44 425 GLU A CA 1
ATOM 3221 C C . GLU A 1 425 ? -36.705 -15.333 37.577 1.00 97.44 425 GLU A C 1
ATOM 3223 O O . GLU A 1 425 ? -37.536 -15.043 38.434 1.00 97.44 425 GLU A O 1
ATOM 3228 N N . LYS A 1 426 ? -36.717 -16.526 36.968 1.00 97.69 426 LYS A N 1
ATOM 3229 C CA . LYS A 1 426 ? -37.736 -17.552 37.249 1.00 97.69 426 LYS A CA 1
ATOM 3230 C C . LYS A 1 426 ? -37.731 -17.999 38.709 1.00 97.69 426 LYS A C 1
ATOM 3232 O O . LYS A 1 426 ? -38.795 -18.172 39.295 1.00 97.69 426 LYS A O 1
ATOM 3237 N N . ASN A 1 427 ? -36.554 -18.187 39.306 1.00 97.62 427 ASN A N 1
ATOM 3238 C CA . ASN A 1 427 ? -36.440 -18.545 40.720 1.00 97.62 427 ASN A CA 1
ATOM 3239 C C . ASN A 1 427 ? -36.900 -17.387 41.624 1.00 97.62 427 ASN A C 1
ATOM 3241 O O . ASN A 1 427 ? -37.582 -17.606 42.624 1.00 97.62 427 ASN A O 1
ATOM 3245 N N . MET A 1 428 ? -36.596 -16.140 41.258 1.00 96.94 428 MET A N 1
ATOM 3246 C CA . MET A 1 428 ? -37.065 -14.958 41.979 1.00 96.94 428 MET A CA 1
ATOM 3247 C C . MET A 1 428 ? -38.591 -14.822 41.900 1.00 96.94 428 MET A C 1
ATOM 3249 O O . MET A 1 428 ? -39.224 -14.534 42.910 1.00 96.94 428 MET A O 1
ATOM 3253 N N . GLU A 1 429 ? -39.194 -15.110 40.748 1.00 97.44 429 GLU A N 1
ATOM 3254 C CA . GLU A 1 429 ? -40.650 -15.116 40.581 1.00 97.44 429 GLU A CA 1
ATOM 3255 C C . GLU A 1 429 ? -41.305 -16.257 41.377 1.00 97.44 429 GLU A C 1
ATOM 3257 O O . GLU A 1 429 ? -42.290 -16.057 42.086 1.00 97.44 429 GLU A O 1
ATOM 3262 N N . GLU A 1 430 ? -40.720 -17.458 41.355 1.00 97.25 430 GLU A N 1
ATOM 3263 C CA . GLU A 1 430 ? -41.228 -18.594 42.129 1.00 97.25 430 GLU A CA 1
ATOM 3264 C C . GLU A 1 430 ? -41.099 -18.358 43.644 1.00 97.25 430 GLU A C 1
ATOM 3266 O O . GLU A 1 430 ? -42.009 -18.671 44.416 1.00 97.25 430 GLU A O 1
ATOM 3271 N N . THR A 1 431 ? -39.982 -17.785 44.099 1.00 97.06 431 THR A N 1
ATOM 3272 C CA . THR A 1 431 ? -39.794 -17.414 45.509 1.00 97.06 431 THR A CA 1
ATOM 3273 C C . THR A 1 431 ? -40.721 -16.278 45.916 1.00 97.06 431 THR A C 1
ATOM 3275 O O . THR A 1 431 ? -41.302 -16.361 46.998 1.00 97.06 431 THR A O 1
ATOM 3278 N N . ARG A 1 432 ? -40.947 -15.280 45.053 1.00 97.12 432 ARG A N 1
ATOM 3279 C CA . ARG A 1 432 ? -41.958 -14.238 45.259 1.00 97.12 432 ARG A CA 1
ATOM 3280 C C . ARG A 1 432 ? -43.349 -14.848 45.437 1.00 97.12 432 ARG A C 1
ATOM 3282 O O . ARG A 1 432 ? -43.981 -14.582 46.456 1.00 97.12 432 ARG A O 1
ATOM 3289 N N . GLY A 1 433 ? -43.786 -15.720 44.529 1.00 96.94 433 GLY A N 1
ATOM 3290 C CA . GLY A 1 433 ? -45.085 -16.393 44.627 1.00 96.94 433 GLY A CA 1
ATOM 3291 C C . GLY A 1 433 ? -45.215 -17.262 45.885 1.00 96.94 433 GLY A C 1
ATOM 3292 O O . GLY A 1 433 ? -46.246 -17.248 46.560 1.00 96.94 433 GLY A O 1
ATOM 3293 N N . ARG A 1 434 ? -44.146 -17.969 46.282 1.00 96.94 434 ARG A N 1
ATOM 3294 C CA . ARG A 1 434 ? -44.107 -18.699 47.562 1.00 96.94 434 ARG A CA 1
ATOM 3295 C C . ARG A 1 434 ? -44.241 -17.755 48.756 1.00 96.94 434 ARG A C 1
ATOM 3297 O O . ARG A 1 434 ? -44.979 -18.075 49.682 1.00 96.94 434 ARG A O 1
ATOM 3304 N N . VAL A 1 435 ? -43.557 -16.612 48.754 1.00 97.00 435 VAL A N 1
ATOM 3305 C CA . VAL A 1 435 ? -43.649 -15.614 49.831 1.00 97.00 435 VAL A CA 1
ATOM 3306 C C . VAL A 1 435 ? -45.045 -14.992 49.894 1.00 97.00 435 VAL A C 1
ATOM 3308 O O . VAL A 1 435 ? -45.575 -14.892 50.995 1.00 97.00 435 VAL A O 1
ATOM 3311 N N . GLU A 1 436 ? -45.665 -14.656 48.760 1.00 97.12 436 GLU A N 1
ATOM 3312 C CA . GLU A 1 436 ? -47.052 -14.166 48.694 1.00 97.12 436 GLU A CA 1
ATOM 3313 C C . GLU A 1 436 ? -48.032 -15.216 49.246 1.00 97.12 436 GLU A C 1
ATOM 3315 O O . GLU A 1 436 ? -48.768 -14.929 50.186 1.00 97.12 436 GLU A O 1
ATOM 3320 N N . SER A 1 437 ? -47.949 -16.476 48.797 1.00 97.00 437 SER A N 1
ATOM 3321 C CA . SER A 1 437 ? -48.805 -17.554 49.327 1.00 97.00 437 SER A CA 1
ATOM 3322 C C . SER A 1 437 ? -48.583 -17.831 50.823 1.00 97.00 437 SER A C 1
ATOM 3324 O O . SER A 1 437 ? -49.527 -18.120 51.563 1.00 97.00 437 SER A O 1
ATOM 3326 N N . ASN A 1 438 ? -47.340 -17.708 51.305 1.00 96.00 438 ASN A N 1
ATOM 3327 C CA . ASN A 1 438 ? -47.023 -17.829 52.723 1.00 96.00 438 ASN A CA 1
ATOM 3328 C C . ASN A 1 438 ? -47.596 -16.648 53.516 1.00 96.00 438 ASN A C 1
ATOM 3330 O O . ASN A 1 438 ? -48.173 -16.879 54.579 1.00 96.00 438 ASN A O 1
ATOM 3334 N N . LEU A 1 439 ? -47.475 -15.416 53.011 1.00 96.56 439 LEU A N 1
ATOM 3335 C CA . LEU A 1 439 ? -48.064 -14.220 53.613 1.00 96.56 439 LEU A CA 1
ATOM 3336 C C . LEU A 1 439 ? -49.583 -14.376 53.719 1.00 96.56 439 LEU A C 1
ATOM 3338 O O . LEU A 1 439 ? -50.124 -14.202 54.807 1.00 96.56 439 LEU A O 1
ATOM 3342 N N . ASP A 1 440 ? -50.248 -14.801 52.645 1.00 96.69 440 ASP A N 1
ATOM 3343 C CA . ASP A 1 440 ? -51.689 -15.059 52.627 1.00 96.69 440 ASP A CA 1
ATOM 3344 C C . ASP A 1 440 ? -52.085 -16.129 53.649 1.00 96.69 440 ASP A C 1
ATOM 3346 O O . ASP A 1 440 ? -53.056 -15.964 54.389 1.00 96.69 440 ASP A O 1
ATOM 3350 N N . SER A 1 441 ? -51.299 -17.205 53.769 1.00 96.50 441 SER A N 1
ATOM 3351 C CA . SER A 1 441 ? -51.537 -18.243 54.780 1.00 96.50 441 SER A CA 1
ATOM 3352 C C . SER A 1 441 ? -51.384 -17.718 56.215 1.00 96.50 441 SER A C 1
ATOM 3354 O O . SER A 1 441 ? -52.128 -18.123 57.116 1.00 96.50 441 SER A O 1
ATOM 3356 N N . VAL A 1 442 ? -50.437 -16.799 56.440 1.00 96.19 442 VAL A N 1
ATOM 3357 C CA . VAL A 1 442 ? -50.208 -16.149 57.734 1.00 96.19 442 VAL A CA 1
ATOM 3358 C C . VAL A 1 442 ? -51.331 -15.160 58.031 1.00 96.19 442 VAL A C 1
ATOM 3360 O O . VAL A 1 442 ? -51.857 -15.192 59.141 1.00 96.19 442 VAL A O 1
ATOM 3363 N N . MET A 1 443 ? -51.765 -14.356 57.056 1.00 94.50 443 MET A N 1
ATOM 3364 C CA . MET A 1 443 ? -52.926 -13.471 57.191 1.00 94.50 443 MET A CA 1
ATOM 3365 C C . MET A 1 443 ? -54.189 -14.268 57.512 1.00 94.50 443 MET A C 1
ATOM 3367 O O . MET A 1 443 ? -54.850 -13.969 58.497 1.00 94.50 443 MET A O 1
ATOM 3371 N N . ALA A 1 444 ? -54.474 -15.349 56.779 1.00 95.62 444 ALA A N 1
ATOM 3372 C CA . ALA A 1 444 ? -55.626 -16.211 57.045 1.00 95.62 444 ALA A CA 1
ATOM 3373 C C . ALA A 1 444 ? -55.581 -16.832 58.454 1.00 95.62 444 ALA A C 1
ATOM 3375 O O . ALA A 1 444 ? -56.605 -16.940 59.132 1.00 95.62 444 ALA A O 1
ATOM 3376 N N . ARG A 1 445 ? -54.389 -17.213 58.937 1.00 94.94 445 ARG A N 1
ATOM 3377 C CA . ARG A 1 445 ? -54.195 -17.667 60.323 1.00 94.94 445 ARG A CA 1
ATOM 3378 C C . ARG A 1 445 ? -54.426 -16.556 61.345 1.00 94.94 445 ARG A C 1
ATOM 3380 O O . ARG A 1 445 ? -55.021 -16.837 62.382 1.00 94.94 445 ARG A O 1
ATOM 3387 N N . ILE A 1 446 ? -53.965 -15.334 61.078 1.00 95.25 446 ILE A N 1
ATOM 3388 C CA . ILE A 1 446 ? -54.197 -14.166 61.938 1.00 95.25 446 ILE A CA 1
ATOM 3389 C C . ILE A 1 446 ? -55.692 -13.837 61.987 1.00 95.25 446 ILE A C 1
ATOM 3391 O O . ILE A 1 446 ? -56.228 -13.663 63.076 1.00 95.25 446 ILE A O 1
ATOM 3395 N N . GLU A 1 447 ? -56.384 -13.838 60.847 1.00 95.44 447 GLU A N 1
ATOM 3396 C CA . GLU A 1 447 ? -57.833 -13.627 60.756 1.00 95.44 447 GLU A CA 1
ATOM 3397 C C . GLU A 1 447 ? -58.597 -14.707 61.540 1.00 95.44 447 GLU A C 1
ATOM 3399 O O . GLU A 1 447 ? -59.490 -14.405 62.328 1.00 95.44 447 GLU A O 1
ATOM 3404 N N . GLY A 1 448 ? -58.200 -15.977 61.400 1.00 94.94 448 GLY A N 1
ATOM 3405 C CA . GLY A 1 448 ? -58.793 -17.086 62.149 1.00 94.94 448 GLY A CA 1
ATOM 3406 C C . GLY A 1 448 ? -58.536 -17.008 63.659 1.00 94.94 448 GLY A C 1
ATOM 3407 O O . GLY A 1 448 ? -59.410 -17.353 64.455 1.00 94.94 448 GLY A O 1
ATOM 3408 N N . LEU A 1 449 ? -57.355 -16.536 64.074 1.00 93.88 449 LEU A N 1
ATOM 3409 C CA . LEU A 1 449 ? -57.061 -16.245 65.480 1.00 93.88 449 LEU A CA 1
ATOM 3410 C C . LEU A 1 449 ? -57.900 -15.076 65.994 1.00 93.88 449 LEU A C 1
ATOM 3412 O O . LEU A 1 449 ? -58.421 -15.161 67.102 1.00 93.88 449 LEU A O 1
ATOM 3416 N N . ARG A 1 450 ? -58.066 -14.022 65.190 1.00 93.81 450 ARG A N 1
ATOM 3417 C CA . ARG A 1 450 ? -58.902 -12.867 65.517 1.00 93.81 450 ARG A CA 1
ATOM 3418 C C . ARG A 1 450 ? -60.365 -13.268 65.700 1.00 93.81 450 ARG A C 1
ATOM 3420 O O . ARG A 1 450 ? -60.947 -12.906 66.715 1.00 93.81 450 ARG A O 1
ATOM 3427 N N . ALA A 1 451 ? -60.922 -14.064 64.789 1.00 93.38 451 ALA A N 1
ATOM 3428 C CA . ALA A 1 451 ? -62.294 -14.559 64.890 1.00 93.38 451 ALA A CA 1
ATOM 3429 C C . ALA A 1 451 ? -62.517 -15.385 66.169 1.00 93.38 451 ALA A C 1
ATOM 3431 O O . ALA A 1 451 ? -63.504 -15.193 66.869 1.00 93.38 451 ALA A O 1
ATOM 3432 N N . ARG A 1 452 ? -61.563 -16.256 66.530 1.00 92.25 452 ARG A N 1
ATOM 3433 C CA . ARG A 1 452 ? -61.615 -17.005 67.800 1.00 92.25 452 ARG A CA 1
ATOM 3434 C C . ARG A 1 452 ? -61.499 -16.109 69.032 1.00 92.25 452 ARG A C 1
ATOM 3436 O O . ARG A 1 452 ? -62.043 -16.450 70.073 1.00 92.25 452 ARG A O 1
ATOM 3443 N N . LEU A 1 453 ? -60.759 -15.006 68.935 1.00 90.50 453 LEU A N 1
ATOM 3444 C CA . LEU A 1 453 ? -60.640 -14.019 70.008 1.00 90.50 453 LEU A CA 1
ATOM 3445 C C . LEU A 1 453 ? -61.950 -13.247 70.199 1.00 90.50 453 LEU A C 1
ATOM 3447 O O . LEU A 1 453 ? -62.364 -13.066 71.338 1.00 90.50 453 LEU A O 1
ATOM 3451 N N . GLU A 1 454 ? -62.611 -12.856 69.105 1.00 91.94 454 GLU A N 1
ATOM 3452 C CA . GLU A 1 454 ? -63.942 -12.228 69.127 1.00 91.94 454 GLU A CA 1
ATOM 3453 C C . GLU A 1 454 ? -65.029 -13.189 69.646 1.00 91.94 454 GLU A C 1
ATOM 3455 O O . GLU A 1 454 ? -65.964 -12.747 70.298 1.00 91.94 454 GLU A O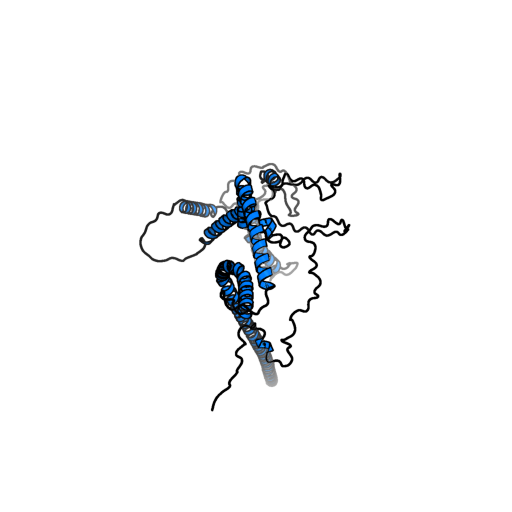 1
ATOM 3460 N N . GLU A 1 455 ? -64.902 -14.502 69.421 1.00 88.88 455 GLU A N 1
ATOM 3461 C CA . GLU A 1 455 ? -65.833 -15.511 69.958 1.00 88.88 455 GLU A CA 1
ATOM 3462 C C . GLU A 1 455 ? -65.624 -15.795 71.463 1.00 88.88 455 GLU A C 1
ATOM 3464 O O . GLU A 1 455 ? -66.524 -16.307 72.130 1.00 88.88 455 GLU A O 1
ATOM 3469 N N . LEU A 1 456 ? -64.444 -15.468 72.012 1.00 82.06 456 LEU A N 1
ATOM 3470 C CA . LEU A 1 456 ? -64.116 -15.632 73.436 1.00 82.06 456 LEU A CA 1
ATOM 3471 C C . LEU A 1 456 ? -64.343 -14.373 74.293 1.00 82.06 456 LEU A C 1
ATOM 3473 O O . LEU A 1 456 ? -64.321 -14.493 75.522 1.00 82.06 456 LEU A O 1
ATOM 3477 N N . SER A 1 457 ? -64.502 -13.193 73.684 1.00 59.12 457 SER A N 1
ATOM 3478 C CA . SER A 1 457 ? -64.808 -11.925 74.370 1.00 59.12 457 SER A CA 1
ATOM 3479 C C . SER A 1 457 ? -66.305 -11.671 74.423 1.00 59.12 457 SER A C 1
ATOM 3481 O O . SER A 1 457 ? -66.788 -11.226 75.488 1.00 59.12 457 SER A O 1
#

Secondary structure (DSSP, 8-state):
---------------TTHHHHTT-TT--SSS-S------------SS-----------------------SS-TT-----SS---TTS------HHHHHHHHTT------TT---SS-------------------S-----S--S-S-----HHHHHHHHHHHHHHHHHHHHHHHHHTTS---S----HHHHHHHHHHHHHHHHHT--SSSSSSSHHHHHHHHHHHHHHHHTS-----------------SSHHHHHHHHHHHHHHHHHHHHHHT-HHHHS-TTS--PPPHHHHHHHHHHHHHHHH-HHHHHHHHHHHHHHHHHHHHHHHHHHHHHHS-TT---SSS----HHHHHHHHHHHHHHHHHTTTTTTHHHHHHHHHHHHHHHHHHHHHHHHHHHHHHHHHHHHHHHHHHHHHHHHHHHHHHHHHHHHHHHHHHHHHHHHHHHHHHHHH-

InterPro domains:
  IPR028133 Dynamitin [PF04912] (65-449)
  IPR028133 Dynamitin [PTHR15346] (19-454)

pLDDT: mean 71.93, std 20.3, range [30.38, 98.0]

Organism: Ustilago hordei (NCBI:txid120017)

Solvent-accessible surface area (backbone atoms only — not comparable to full-atom values): 29691 Å² total; per-residue (Å²): 135,84,88,86,89,82,78,84,87,80,87,87,88,72,64,84,67,55,69,75,47,69,82,48,94,85,63,78,84,84,61,77,95,69,89,72,77,90,59,78,80,75,70,76,73,95,59,92,75,90,68,93,70,92,76,90,72,91,81,86,80,86,77,91,72,93,73,96,77,75,86,84,58,87,79,66,82,74,91,80,77,77,86,78,49,94,90,54,86,84,75,81,82,52,66,68,63,52,46,63,69,47,68,81,61,77,81,71,84,59,93,77,73,71,83,64,91,69,82,77,77,84,73,90,72,81,87,77,88,77,87,75,79,88,65,96,64,91,75,79,82,67,97,71,67,98,78,72,92,72,78,69,52,73,68,57,46,49,52,48,51,51,50,54,50,52,48,51,49,52,50,52,55,52,44,63,70,54,57,82,77,63,90,83,85,82,77,70,53,63,68,57,51,50,52,52,49,51,53,48,49,51,51,55,53,73,68,57,60,80,77,80,68,73,81,68,62,73,58,59,53,49,52,50,49,51,51,50,51,54,56,70,68,52,76,88,77,90,78,93,79,88,89,81,87,78,86,88,79,92,81,76,70,69,64,57,59,52,53,51,50,50,54,50,49,53,54,47,52,52,51,35,61,73,68,57,43,62,73,54,69,77,33,84,86,51,80,74,78,75,63,62,67,61,53,48,52,48,48,49,50,50,48,52,46,67,74,34,62,69,53,50,60,51,47,53,52,50,48,52,51,49,50,57,49,48,51,50,51,50,50,52,48,48,52,58,66,70,48,67,92,85,77,85,84,83,80,76,91,75,70,54,71,68,56,50,53,51,50,50,52,50,48,54,52,45,65,65,44,59,76,50,60,78,47,49,63,56,52,49,53,52,47,57,70,41,42,61,56,49,52,51,52,54,47,49,53,55,54,48,54,52,48,49,54,53,47,54,50,50,51,52,52,48,53,52,50,51,52,51,49,53,51,48,50,52,49,50,53,52,50,47,52,51,50,50,55,48,49,51,53,50,51,53,49,51,52,54,51,49,52,54,50,63,74,72,106

Mean predic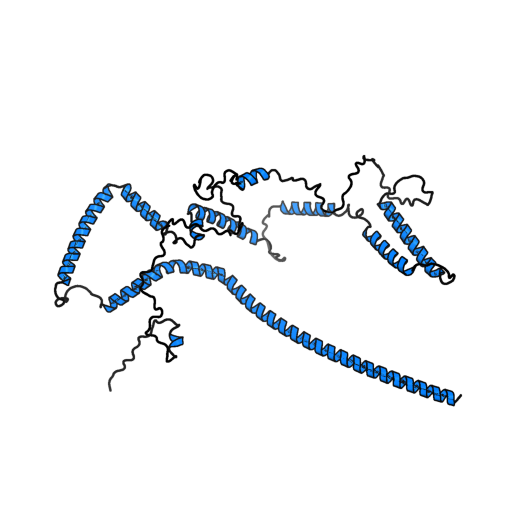ted aligned error: 23.73 Å

Sequence (457 aa):
MSQQASASTDALAGSSSYTKYASLPDVDTSAPDVYESIAPMRTSDPSHSSRRQKSTGNDDFDSDSSSDDSDRIANRKHPGDGKVNEDIDATSLKRNDAAAKFSGATDVPTEKADFSGRLQRRSRKTRARDAGLETSTYVIHGSSRVGTGEKESAVDRLRRLKFEASQLEEELSASAGKGAEEGLKENVDSAEVLAQLKVLQDQLANLASPSTATSISTTSEKDALRWLLQQVKQPPQTSSSGPSAPTTAPTATASGSTADIVALEIGLSELESSLGLPSALLDDSHPLPRPILSTLSRLEHQLSLLSQPRHLDAISRRVKVLVTEMDRVHDTRRKLADLTPSDRTTSSSTLAKWEVEKLQQLFEVSTRLEPLLPIIPGVLGRLETLAELHATAAHFGSTLDELEESQEARLREQEELEELLGKMEKNMEETRGRVESNLDSVMARIEGLRARLEELS

Radius of gyration: 50.22 Å; Cα contacts (8 Å, |Δi|>4): 26; chains: 1; bounding box: 105×124×129 Å